Protein AF-A0A3D2WM47-F1 (afdb_monomer_lite)

Sequence (434 aa):
MRGLREIYTSDDFNDLGNDLLFEFRLQPAGHAYLASGVHGQFAQPSDDIRFRFLYRCPSKLSLQLDEVAFSDGATKTGISQLRTDARPLWHLGESPGKSTRVAIESQINAIATDFPANNTSHVSLTVGISQTAPLAGTNQYFQPAGCIYYKQDANGLPEEGFYYNYVSDDTWQYEGFGCDTEGSDTHDKKFSLEQFTYWLDVTTLSKAQPTVFLWYLAPEGVDYETALEQMTNMINQANEASNLVGLHSVQHFLVISHLYKFSGSNNVEQWRQYVMNQQDAAFDIATTRDDVSAGSIFEATDQVLFSGPSAIPWLEEHGFNVFEYGSNSINLIDFSSGDLLDTLDVHPKNPESGAFFATILSEIIRDAGCPTDLVPDGIIEVEDLLSLIAGWGGDGDSDLNDDGTTDVNDLLILIESWGDCWPVQSPYNSPSYR

Structure (mmCIF, N/CA/C/O backbone):
data_AF-A0A3D2WM47-F1
#
_entry.id   AF-A0A3D2WM47-F1
#
loop_
_atom_site.group_PDB
_atom_site.id
_atom_site.type_symbol
_atom_site.label_atom_id
_atom_site.label_alt_id
_atom_site.label_comp_id
_atom_site.label_asym_id
_atom_site.label_entity_id
_atom_site.label_seq_id
_atom_site.pdbx_PDB_ins_code
_atom_site.Cartn_x
_atom_site.Cartn_y
_atom_site.Cartn_z
_atom_site.occupancy
_atom_site.B_iso_or_equiv
_atom_site.auth_seq_id
_atom_site.auth_comp_id
_atom_site.auth_asym_id
_atom_site.auth_atom_id
_atom_site.pdbx_PDB_model_num
ATOM 1 N N . MET A 1 1 ? -4.341 8.676 5.308 1.00 35.66 1 MET A N 1
ATOM 2 C CA . MET A 1 1 ? -5.488 9.049 6.169 1.00 35.66 1 MET A CA 1
ATOM 3 C C . MET A 1 1 ? -5.422 10.545 6.464 1.00 35.66 1 MET A C 1
ATOM 5 O O . MET A 1 1 ? -4.566 10.954 7.236 1.00 35.66 1 MET A O 1
ATOM 9 N N . ARG A 1 2 ? -6.310 11.377 5.893 1.00 29.06 2 ARG A N 1
ATOM 10 C CA . ARG A 1 2 ? -6.506 12.750 6.399 1.00 29.06 2 ARG A CA 1
ATOM 11 C C . ARG A 1 2 ? -7.138 12.672 7.778 1.00 29.06 2 ARG A C 1
ATOM 13 O O . ARG A 1 2 ? -8.341 12.446 7.843 1.00 29.06 2 ARG A O 1
ATOM 20 N N . GLY A 1 3 ? -6.321 12.837 8.818 1.00 44.69 3 GLY A N 1
ATOM 21 C CA . GLY A 1 3 ? -6.709 13.022 10.217 1.00 44.69 3 GLY A CA 1
ATOM 22 C C . GLY A 1 3 ? -7.784 12.054 10.701 1.00 44.69 3 GLY A C 1
ATOM 23 O O . GLY A 1 3 ? -8.970 12.275 10.459 1.00 44.69 3 GLY A O 1
ATOM 24 N N . LEU A 1 4 ? -7.386 11.010 11.431 1.00 53.75 4 LEU A N 1
ATOM 25 C CA . LEU A 1 4 ? -8.312 10.215 12.240 1.00 53.75 4 LEU A CA 1
ATOM 26 C C . LEU A 1 4 ? -9.224 11.181 13.010 1.00 53.75 4 LEU A C 1
ATOM 28 O O . LEU A 1 4 ? -8.762 11.888 13.905 1.00 53.75 4 LEU A O 1
ATOM 32 N N . ARG A 1 5 ? -10.499 11.294 12.610 1.00 66.12 5 ARG A N 1
ATOM 33 C CA . ARG A 1 5 ? -11.428 12.191 13.299 1.00 66.12 5 ARG A CA 1
ATOM 34 C C . ARG A 1 5 ? -11.798 11.531 14.608 1.00 66.12 5 ARG A C 1
ATOM 36 O O . ARG A 1 5 ? -12.643 10.641 14.654 1.00 66.12 5 ARG A O 1
ATOM 43 N N . GLU A 1 6 ? -11.143 11.981 15.661 1.00 82.19 6 GLU A N 1
ATOM 44 C CA . GLU A 1 6 ? -11.580 11.730 17.017 1.00 82.19 6 GLU A CA 1
ATOM 45 C C . GLU A 1 6 ? -12.932 12.413 17.244 1.00 82.19 6 GLU A C 1
ATOM 47 O O . GLU A 1 6 ? -13.110 13.603 16.976 1.00 82.19 6 GLU A O 1
ATOM 52 N N . ILE A 1 7 ? -13.895 11.645 17.743 1.00 88.56 7 ILE A N 1
ATOM 53 C CA . ILE A 1 7 ? -15.165 12.167 18.231 1.00 88.56 7 ILE A CA 1
ATOM 54 C C . ILE A 1 7 ? -15.080 12.205 19.752 1.00 88.56 7 ILE A C 1
ATOM 56 O O . ILE A 1 7 ? -14.953 11.164 20.397 1.00 88.56 7 ILE A O 1
ATOM 60 N N . TYR A 1 8 ? -15.177 13.409 20.315 1.00 93.06 8 TYR A N 1
ATOM 61 C CA . TYR A 1 8 ? -15.344 13.611 21.749 1.00 93.06 8 TYR A CA 1
ATOM 62 C C . TYR A 1 8 ? -16.804 13.934 22.065 1.00 93.06 8 TYR A C 1
ATOM 64 O O . TYR A 1 8 ? -17.388 14.876 21.531 1.00 93.06 8 TYR A O 1
ATOM 72 N N . THR A 1 9 ? -17.397 13.137 22.943 1.00 92.62 9 THR A N 1
ATOM 73 C CA . THR A 1 9 ? -18.837 13.132 23.235 1.00 92.62 9 THR A CA 1
ATOM 74 C C . THR A 1 9 ? -19.175 14.043 24.423 1.00 92.62 9 THR A C 1
ATOM 76 O O . THR A 1 9 ? -19.739 13.627 25.438 1.00 92.62 9 THR A O 1
ATOM 79 N N . SER A 1 10 ? -18.763 15.309 24.319 1.00 94.25 10 SER A N 1
ATOM 80 C CA . SER A 1 10 ? -19.070 16.355 25.305 1.00 94.25 10 SER A CA 1
ATOM 81 C C . SER A 1 10 ? -20.566 16.693 25.343 1.00 94.25 10 SER A C 1
ATOM 83 O O . SER A 1 10 ? -21.357 16.164 24.564 1.00 94.25 10 SER A O 1
ATOM 85 N N . ASP A 1 11 ? -20.967 17.609 26.227 1.00 93.88 11 ASP A N 1
ATOM 86 C CA . ASP A 1 11 ? -22.341 18.138 26.261 1.00 93.88 11 ASP A CA 1
ATOM 87 C C . ASP A 1 11 ? -22.745 18.853 24.953 1.00 93.88 11 ASP A C 1
ATOM 89 O O . ASP A 1 11 ? -23.928 18.919 24.628 1.00 93.88 11 ASP A O 1
ATOM 93 N N . ASP A 1 12 ? -21.766 19.353 24.189 1.00 92.50 12 ASP A N 1
ATOM 94 C CA . ASP A 1 12 ? -21.972 20.031 22.901 1.00 92.50 12 ASP A CA 1
ATOM 95 C C . ASP A 1 12 ? -21.974 19.060 21.705 1.00 92.50 12 ASP A C 1
ATOM 97 O O . ASP A 1 12 ? -22.159 19.483 20.559 1.00 92.50 12 ASP A O 1
ATOM 101 N N . PHE A 1 13 ? -21.737 17.764 21.942 1.00 91.56 13 PHE A N 1
ATOM 102 C CA . PHE A 1 13 ? -21.786 16.753 20.891 1.00 91.56 13 PHE A CA 1
ATOM 103 C C . PHE A 1 13 ? -23.182 16.706 20.262 1.00 91.56 13 PHE A C 1
ATOM 105 O O . PHE A 1 13 ? -24.196 16.591 20.951 1.00 91.56 13 PHE A O 1
ATOM 112 N N . ASN A 1 14 ? -23.222 16.775 18.934 1.00 88.00 14 ASN A N 1
ATOM 113 C CA . ASN A 1 14 ? -24.448 16.788 18.155 1.00 88.00 14 ASN A CA 1
ATOM 114 C C . ASN A 1 14 ? -24.289 15.863 16.949 1.00 88.00 14 ASN A C 1
ATOM 116 O O . ASN A 1 14 ? -23.472 16.110 16.064 1.00 88.00 14 ASN A O 1
ATOM 120 N N . ASP A 1 15 ? -25.109 14.825 16.910 1.00 85.75 15 ASP A N 1
ATOM 121 C CA . ASP A 1 15 ? -25.182 13.833 15.839 1.00 85.75 15 ASP A CA 1
ATOM 122 C C . ASP A 1 15 ? -26.074 14.266 14.669 1.00 85.75 15 ASP A C 1
ATOM 124 O O . ASP A 1 15 ? -26.408 13.472 13.794 1.00 85.75 15 ASP A O 1
ATOM 128 N N . LEU A 1 16 ? -26.510 15.528 14.665 1.00 89.00 16 LEU A N 1
ATOM 129 C CA . LEU A 1 16 ? -27.407 16.100 13.665 1.00 89.00 16 LEU A CA 1
ATOM 130 C C . LEU A 1 16 ? -28.759 15.364 13.576 1.00 89.00 16 LEU A C 1
ATOM 132 O O . LEU A 1 16 ? -29.465 15.492 12.574 1.00 89.00 16 LEU A O 1
ATOM 136 N N . GLY A 1 17 ? -29.136 14.627 14.627 1.00 85.94 17 GLY A N 1
ATOM 137 C CA . GLY A 1 17 ? -30.404 13.914 14.749 1.00 85.94 17 GLY A CA 1
ATOM 138 C C . GLY A 1 17 ? -30.516 12.647 13.902 1.00 85.94 17 GLY A C 1
ATOM 139 O O . GLY A 1 17 ? -31.638 12.254 13.580 1.00 85.94 17 GLY A O 1
ATOM 140 N N . ASN A 1 18 ? -29.398 12.036 13.492 1.00 87.75 18 ASN A N 1
ATOM 141 C CA . ASN A 1 18 ? -29.405 10.825 12.661 1.00 87.75 18 ASN A CA 1
ATOM 142 C C . ASN A 1 18 ? -28.681 9.617 13.283 1.00 87.75 18 ASN A C 1
ATOM 144 O O . ASN A 1 18 ? -28.541 8.602 12.601 1.00 87.75 18 ASN A O 1
ATOM 148 N N . ASP A 1 19 ? -28.219 9.727 14.534 1.00 91.75 19 ASP A N 1
ATOM 149 C CA . ASP A 1 19 ? -27.422 8.738 15.275 1.00 91.75 19 ASP A CA 1
ATOM 150 C C . ASP A 1 19 ? -26.100 8.295 14.601 1.00 91.75 19 ASP A C 1
ATOM 152 O O . ASP A 1 19 ? -25.309 7.586 15.225 1.00 91.75 19 ASP A O 1
ATOM 156 N N . LEU A 1 20 ? -25.820 8.697 13.357 1.00 91.69 20 LEU A N 1
ATOM 157 C CA . LEU A 1 20 ? -24.692 8.249 12.545 1.00 91.69 20 LEU A CA 1
ATOM 158 C C . LEU A 1 20 ? -23.414 8.974 12.972 1.00 91.69 20 LEU A C 1
ATOM 160 O O . LEU A 1 20 ? -23.291 10.191 12.857 1.00 91.69 20 LEU A O 1
ATOM 164 N N . LEU A 1 21 ? -22.432 8.202 13.426 1.00 91.56 21 LEU A N 1
ATOM 165 C CA . LEU A 1 21 ? -21.124 8.705 13.839 1.00 91.56 21 LEU A CA 1
ATOM 166 C C . LEU A 1 21 ? -20.147 8.736 12.666 1.00 91.56 21 LEU A C 1
ATOM 168 O O . LEU A 1 21 ? -19.401 9.698 12.498 1.00 91.56 21 LEU A O 1
ATOM 172 N N . PHE A 1 22 ? -20.134 7.663 11.876 1.00 89.69 22 PHE A N 1
ATOM 173 C CA . PHE A 1 22 ? -19.170 7.453 10.803 1.00 89.69 22 PHE A CA 1
ATOM 174 C C . PHE A 1 22 ? -19.767 6.602 9.690 1.00 89.69 22 PHE A C 1
ATOM 176 O O . PHE A 1 22 ? -20.633 5.766 9.931 1.00 89.69 22 PHE A O 1
ATOM 183 N N . GLU A 1 23 ? -19.259 6.772 8.476 1.00 88.06 23 GLU A N 1
ATOM 184 C CA . GLU A 1 23 ? -19.651 5.955 7.335 1.00 88.06 23 GLU A CA 1
ATOM 185 C C . GLU A 1 23 ? -18.432 5.660 6.464 1.00 88.06 23 GLU A C 1
ATOM 187 O O . GLU A 1 23 ? -17.732 6.571 6.016 1.00 88.06 23 GLU A O 1
ATOM 192 N N . PHE A 1 24 ? -18.183 4.376 6.226 1.00 86.62 24 PHE A N 1
ATOM 193 C CA . PHE A 1 24 ? -17.174 3.908 5.290 1.00 86.62 24 PHE A CA 1
ATOM 194 C C . PHE A 1 24 ? -17.828 3.701 3.933 1.00 86.62 24 PHE A C 1
ATOM 196 O O . PHE A 1 24 ? -18.783 2.936 3.817 1.00 86.62 24 PHE A O 1
ATOM 203 N N . ARG A 1 25 ? -17.303 4.369 2.906 1.00 81.88 25 ARG A N 1
ATOM 204 C CA . ARG A 1 25 ? -17.750 4.224 1.518 1.00 81.88 25 ARG A CA 1
ATOM 205 C C . ARG A 1 25 ? -16.564 3.788 0.674 1.00 81.88 25 ARG A C 1
ATOM 207 O O . ARG A 1 25 ? -15.568 4.507 0.640 1.00 81.88 25 ARG A O 1
ATOM 214 N N . LEU A 1 26 ? -16.684 2.664 -0.030 1.00 74.94 26 LEU A N 1
ATOM 215 C CA . LEU A 1 26 ? -15.680 2.291 -1.034 1.00 74.94 26 LEU A CA 1
ATOM 216 C C . LEU A 1 26 ? -15.710 3.229 -2.247 1.00 74.94 26 LEU A C 1
ATOM 218 O O . LEU A 1 26 ? -14.688 3.432 -2.893 1.00 74.94 26 LEU A O 1
ATOM 222 N N . GLN A 1 27 ? -16.863 3.843 -2.522 1.00 69.69 27 GLN A N 1
ATOM 223 C CA . GLN A 1 27 ? -17.028 4.766 -3.633 1.00 69.69 27 GLN A CA 1
ATOM 224 C C . GLN A 1 27 ? -17.609 6.113 -3.169 1.00 69.69 27 GLN A C 1
ATOM 226 O O . GLN A 1 27 ? -18.821 6.250 -2.972 1.00 69.69 27 GLN A O 1
ATOM 231 N N . PRO A 1 28 ? -16.779 7.149 -2.978 1.00 59.66 28 PRO A N 1
ATOM 232 C CA . PRO A 1 28 ? -17.282 8.479 -2.676 1.00 59.66 28 PRO A CA 1
ATOM 233 C C . PRO A 1 28 ? -17.857 9.156 -3.936 1.00 59.66 28 PRO A C 1
ATOM 235 O O . PRO A 1 28 ? -17.190 9.297 -4.956 1.00 59.66 28 PRO A O 1
ATOM 238 N N . ALA A 1 29 ? -19.116 9.596 -3.840 1.00 53.94 29 ALA A N 1
ATOM 239 C CA . ALA A 1 29 ? -19.757 10.617 -4.680 1.00 53.94 29 ALA A CA 1
ATOM 240 C C . ALA A 1 29 ? -19.524 10.536 -6.212 1.00 53.94 29 ALA A C 1
ATOM 242 O O . ALA A 1 29 ? -19.119 11.514 -6.830 1.00 53.94 29 ALA A O 1
ATOM 243 N N . GLY A 1 30 ? -19.868 9.405 -6.841 1.00 54.88 30 GLY A N 1
ATOM 244 C CA . GLY A 1 30 ? -20.043 9.320 -8.303 1.00 54.88 30 GLY A CA 1
ATOM 245 C C . GLY A 1 30 ? -18.819 8.886 -9.114 1.00 54.88 30 GLY A C 1
ATOM 246 O O . GLY A 1 30 ? -18.916 8.781 -10.332 1.00 54.88 30 GLY A O 1
ATOM 247 N N . HIS A 1 31 ? -17.696 8.576 -8.468 1.00 60.00 31 HIS A N 1
ATOM 248 C CA . HIS A 1 31 ? -16.470 8.169 -9.155 1.00 60.00 31 HIS A CA 1
ATOM 249 C C . HIS A 1 31 ? -16.258 6.654 -9.131 1.00 60.00 31 HIS A C 1
ATOM 251 O O . HIS A 1 31 ? -16.026 6.101 -8.067 1.00 60.00 31 HIS A O 1
ATOM 257 N N . ALA A 1 32 ? -16.348 5.965 -10.269 1.00 62.34 32 ALA A N 1
ATOM 258 C CA . ALA A 1 32 ? -16.304 4.496 -10.359 1.00 62.34 32 ALA A CA 1
ATOM 259 C C . ALA A 1 32 ? -14.878 3.905 -10.396 1.00 62.34 32 ALA A C 1
ATOM 261 O O . ALA A 1 32 ? -14.604 2.976 -11.152 1.00 62.34 32 ALA A O 1
ATOM 262 N N . TYR A 1 33 ? -13.965 4.439 -9.577 1.00 64.75 33 TYR A N 1
ATOM 263 C CA . TYR A 1 33 ? -12.536 4.091 -9.622 1.00 64.75 33 TYR A CA 1
ATOM 264 C C . TYR A 1 33 ? -12.262 2.607 -9.361 1.00 64.75 33 TYR A C 1
ATOM 266 O O . TYR A 1 33 ? -11.416 2.020 -10.028 1.00 64.75 33 TYR A O 1
ATOM 274 N N . LEU A 1 34 ? -13.026 1.993 -8.449 1.00 68.31 34 LEU A N 1
ATOM 275 C CA . LEU A 1 34 ? -12.922 0.564 -8.136 1.00 68.31 34 LEU A CA 1
ATOM 276 C C . LEU A 1 34 ? -13.757 -0.344 -9.054 1.00 68.31 34 LEU A C 1
ATOM 278 O O . LEU A 1 34 ? -14.026 -1.491 -8.710 1.00 68.31 34 LEU A O 1
ATOM 282 N N . ALA A 1 35 ? -14.280 0.198 -10.155 1.00 67.75 35 ALA A N 1
ATOM 283 C CA . ALA A 1 35 ? -15.140 -0.528 -11.086 1.00 67.75 35 ALA A CA 1
ATOM 284 C C . ALA A 1 35 ? -14.528 -0.626 -12.477 1.00 67.75 35 ALA A C 1
ATOM 286 O O . ALA A 1 35 ? -14.627 -1.673 -13.113 1.00 67.75 35 ALA A O 1
ATOM 287 N N . SER A 1 36 ? -13.947 0.480 -12.953 1.00 71.38 36 SER A N 1
ATOM 288 C CA . SER A 1 36 ? -13.340 0.564 -14.281 1.00 71.38 36 SER A CA 1
ATOM 289 C C 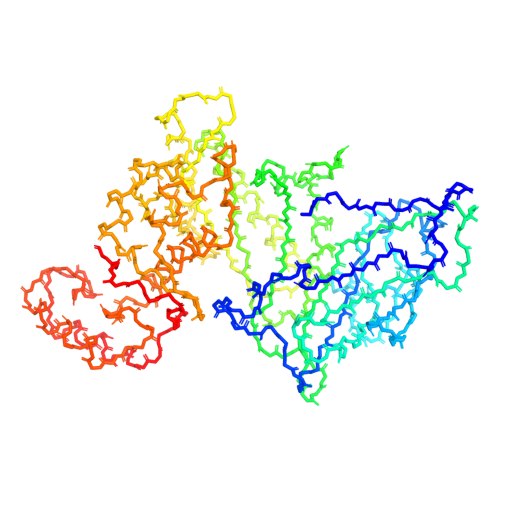. SER A 1 36 ? -11.821 0.414 -14.265 1.00 71.38 36 SER A C 1
ATOM 291 O O . SER A 1 36 ? -11.237 0.283 -15.339 1.00 71.38 36 SER A O 1
ATOM 293 N N . GLY A 1 37 ? -11.191 0.445 -13.083 1.00 69.06 37 GLY A N 1
ATOM 294 C CA . GLY A 1 37 ? -9.754 0.251 -12.913 1.00 69.06 37 GLY A CA 1
ATOM 295 C C . GLY A 1 37 ? -9.293 -1.177 -13.213 1.00 69.06 37 GLY A C 1
ATOM 296 O O . GLY A 1 37 ? -10.088 -2.080 -13.459 1.00 69.06 37 GLY A O 1
ATOM 297 N N . VAL A 1 38 ? -7.980 -1.381 -13.163 1.00 68.50 38 VAL A N 1
ATOM 298 C CA . VAL A 1 38 ? -7.302 -2.630 -13.560 1.00 68.50 38 VAL A CA 1
ATOM 299 C C . VAL A 1 38 ? -7.694 -3.875 -12.767 1.00 68.50 38 VAL A C 1
ATOM 301 O O . VAL A 1 38 ? -7.623 -4.987 -13.269 1.00 68.50 38 VAL A O 1
ATOM 304 N N . HIS A 1 39 ? -8.155 -3.688 -11.536 1.00 68.25 39 HIS A N 1
ATOM 305 C CA . HIS A 1 39 ? -8.614 -4.761 -10.656 1.00 68.25 39 HIS A CA 1
ATOM 306 C C . HIS A 1 39 ? -10.082 -5.150 -10.909 1.00 68.25 39 HIS A C 1
ATOM 308 O O . HIS A 1 39 ? -10.625 -6.002 -10.206 1.00 68.25 39 HIS A O 1
ATOM 314 N N . GLY A 1 40 ? -10.743 -4.520 -11.889 1.00 69.62 40 GLY A N 1
ATOM 315 C CA . GLY A 1 40 ? -12.167 -4.698 -12.144 1.00 69.62 40 GLY A CA 1
ATOM 316 C C . GLY A 1 40 ? -13.016 -4.302 -10.937 1.00 69.62 40 GLY A C 1
ATOM 317 O O . GLY A 1 40 ? -12.602 -3.519 -10.088 1.00 69.62 40 GLY A O 1
ATOM 318 N N . GLN A 1 41 ? -14.231 -4.841 -10.854 1.00 75.88 41 GLN A N 1
ATOM 319 C CA . GLN A 1 41 ? -15.117 -4.571 -9.724 1.00 75.88 41 GLN A CA 1
ATOM 320 C C . GLN A 1 41 ? -14.654 -5.324 -8.475 1.00 75.88 41 GLN A C 1
ATOM 322 O O . GLN A 1 41 ? -14.668 -6.554 -8.455 1.00 75.88 41 GLN A O 1
ATOM 327 N N . PHE A 1 42 ? -14.360 -4.584 -7.403 1.00 76.81 42 PHE A N 1
ATOM 328 C CA . PHE A 1 42 ? -14.009 -5.170 -6.101 1.00 76.81 42 PHE A CA 1
ATOM 329 C C . PHE A 1 42 ? -15.070 -6.160 -5.574 1.00 76.81 42 PHE A C 1
ATOM 331 O O . PHE A 1 42 ? -14.728 -7.191 -4.998 1.00 76.81 42 PHE A O 1
ATOM 338 N N . ALA A 1 43 ? -16.355 -5.856 -5.790 1.00 78.62 43 ALA A N 1
ATOM 339 C CA . ALA A 1 43 ? -17.497 -6.584 -5.239 1.00 78.62 43 ALA A CA 1
ATOM 340 C C . ALA A 1 43 ? -18.564 -6.889 -6.302 1.00 78.62 43 ALA A C 1
ATOM 342 O O . ALA A 1 43 ? -19.027 -5.971 -6.992 1.00 78.62 43 ALA A O 1
ATOM 343 N N . GLN A 1 44 ? -18.995 -8.150 -6.367 1.00 79.19 44 GLN A N 1
ATOM 344 C CA . GLN A 1 44 ? -20.124 -8.645 -7.160 1.00 79.19 44 GLN A CA 1
ATOM 345 C C . GLN A 1 44 ? -21.306 -9.072 -6.275 1.00 79.19 44 GLN A C 1
ATOM 347 O O . GLN A 1 44 ? -21.113 -9.378 -5.098 1.00 79.19 44 GLN A O 1
ATOM 352 N N . PRO A 1 45 ? -22.535 -9.181 -6.823 1.00 78.62 45 PRO A N 1
ATOM 353 C CA . PRO A 1 45 ? -23.697 -9.527 -6.012 1.00 78.62 45 PRO A CA 1
ATOM 354 C C . PRO A 1 45 ? -23.703 -10.889 -5.326 1.00 78.62 45 PRO A C 1
ATOM 356 O O . PRO A 1 45 ? -24.499 -11.097 -4.414 1.00 78.62 45 PRO A O 1
ATOM 359 N N . SER A 1 46 ? -22.871 -11.819 -5.784 1.00 81.19 46 SER A N 1
ATOM 360 C CA . SER A 1 46 ? -22.719 -13.152 -5.200 1.00 81.19 46 SER A CA 1
ATOM 361 C C . SER A 1 46 ? -21.633 -13.240 -4.129 1.00 81.19 46 SER A C 1
ATOM 363 O O . SER A 1 46 ? -21.524 -14.291 -3.505 1.00 81.19 46 SER A O 1
ATOM 365 N N . ASP A 1 47 ? -20.823 -12.195 -3.950 1.00 86.31 47 ASP A N 1
ATOM 366 C CA . ASP A 1 47 ? -19.669 -12.236 -3.052 1.00 86.31 47 ASP A CA 1
ATOM 367 C C . ASP A 1 47 ? -20.119 -12.167 -1.583 1.00 86.31 47 ASP A C 1
ATOM 369 O O . ASP A 1 47 ? -20.974 -11.353 -1.226 1.00 86.31 47 ASP A O 1
ATOM 373 N N . ASP A 1 48 ? -19.514 -12.982 -0.711 1.00 89.06 48 ASP A N 1
ATOM 374 C CA . ASP A 1 48 ? -19.660 -12.848 0.745 1.00 89.06 48 ASP A CA 1
ATOM 375 C C . ASP A 1 48 ? -18.568 -11.914 1.270 1.00 89.06 48 ASP A C 1
ATOM 377 O O . ASP A 1 48 ? -17.423 -12.315 1.483 1.00 89.06 48 ASP A O 1
ATOM 381 N N . ILE A 1 49 ? -18.904 -10.633 1.423 1.00 89.56 49 ILE A N 1
ATOM 382 C CA . ILE A 1 49 ? -17.954 -9.610 1.860 1.00 89.56 49 ILE A CA 1
ATOM 383 C C . ILE A 1 49 ? -18.072 -9.395 3.361 1.00 89.56 49 ILE A C 1
ATOM 385 O O . ILE A 1 49 ? -19.148 -9.150 3.912 1.00 89.56 49 ILE A O 1
ATOM 389 N N . ARG A 1 50 ? -16.920 -9.404 4.024 1.00 91.75 50 ARG A N 1
ATOM 390 C CA . ARG A 1 50 ? -16.764 -9.126 5.447 1.00 91.75 50 ARG A CA 1
ATOM 391 C C . ARG A 1 50 ? -16.134 -7.775 5.677 1.00 91.75 50 ARG A C 1
ATOM 393 O O . ARG A 1 50 ? -15.260 -7.340 4.934 1.00 91.75 50 ARG A O 1
ATOM 400 N N . PHE A 1 51 ? -16.564 -7.151 6.761 1.00 92.75 51 PHE A N 1
ATOM 401 C CA . PHE A 1 51 ? -16.077 -5.881 7.255 1.00 92.75 51 PHE A CA 1
ATOM 402 C C . PHE A 1 51 ? -15.523 -6.051 8.669 1.00 92.75 51 PHE A C 1
ATOM 404 O O . PHE A 1 51 ? -16.252 -6.422 9.596 1.00 92.75 51 PHE A O 1
ATOM 411 N N . ARG A 1 52 ? -14.243 -5.723 8.848 1.00 94.88 52 ARG A N 1
ATOM 412 C CA . ARG A 1 52 ? -13.614 -5.560 10.162 1.00 94.88 52 ARG A CA 1
ATOM 413 C C . ARG A 1 52 ? -13.453 -4.083 10.466 1.00 94.88 52 ARG A C 1
ATOM 415 O O . ARG A 1 52 ? -12.814 -3.364 9.703 1.00 94.88 52 ARG A O 1
ATOM 422 N N . PHE A 1 53 ? -13.957 -3.645 11.611 1.00 95.69 53 PHE A N 1
ATOM 423 C CA . PHE A 1 53 ? -13.717 -2.296 12.112 1.00 95.69 53 PHE A CA 1
ATOM 424 C C . PHE A 1 53 ? -12.447 -2.231 12.962 1.00 95.69 53 PHE A C 1
ATOM 426 O O . PHE A 1 53 ? -12.256 -3.072 13.845 1.00 95.69 53 PHE A O 1
ATOM 433 N N . LEU A 1 54 ? -11.621 -1.209 12.726 1.00 95.75 54 LEU A N 1
ATOM 434 C CA . LEU A 1 54 ? -10.434 -0.892 13.516 1.00 95.75 54 LEU A CA 1
ATOM 435 C C . LEU A 1 54 ? -10.679 0.397 14.305 1.00 95.75 54 LEU A C 1
ATOM 437 O O . LEU A 1 54 ? -11.234 1.362 13.776 1.00 95.75 54 LEU A O 1
ATOM 441 N N . TYR A 1 55 ? -10.235 0.448 15.554 1.00 95.50 55 TYR A N 1
ATOM 442 C CA . TYR A 1 55 ? -10.348 1.631 16.406 1.00 95.50 55 TYR A CA 1
ATOM 443 C C . TYR A 1 55 ? -9.158 1.741 17.345 1.00 95.50 55 TYR A C 1
ATOM 445 O O . TYR A 1 55 ? -8.601 0.739 17.783 1.00 95.50 55 TYR A O 1
ATOM 453 N N . ARG A 1 56 ? -8.771 2.966 17.685 1.00 93.94 56 ARG A N 1
ATOM 454 C CA . ARG A 1 56 ? -7.739 3.210 18.687 1.00 93.94 56 ARG A CA 1
ATOM 455 C C . ARG A 1 56 ? -8.392 3.406 20.049 1.00 93.94 56 ARG A C 1
ATOM 457 O O . ARG A 1 56 ? -9.283 4.237 20.196 1.00 93.94 56 ARG A O 1
ATOM 464 N N . CYS A 1 57 ? -7.947 2.651 21.048 1.00 95.69 57 CYS A N 1
ATOM 465 C CA . CYS A 1 57 ? -8.398 2.877 22.414 1.00 95.69 57 CYS A CA 1
ATOM 466 C C . CYS A 1 57 ? -7.646 4.087 23.001 1.00 95.69 57 CYS A C 1
ATOM 468 O O . CYS A 1 57 ? -6.420 4.164 22.873 1.00 95.69 57 CYS A O 1
ATOM 470 N N . PRO A 1 58 ? -8.328 5.020 23.690 1.00 94.06 58 PRO A N 1
ATOM 471 C CA . PRO A 1 58 ? -7.677 6.067 24.466 1.00 94.06 58 PRO A CA 1
ATOM 472 C C . PRO A 1 58 ? -6.716 5.506 25.518 1.00 94.06 58 PRO A C 1
ATOM 474 O O . PRO A 1 58 ? -6.734 4.318 25.846 1.00 94.06 58 PRO A O 1
ATOM 477 N N . SER A 1 59 ? -5.941 6.399 26.132 1.00 92.62 59 SER A N 1
ATOM 478 C CA . SER A 1 59 ? -5.000 6.064 27.212 1.00 92.62 59 SER A CA 1
ATOM 479 C C . SER A 1 59 ? -5.653 5.528 28.488 1.00 92.62 59 SER A C 1
ATOM 481 O O . SER A 1 59 ? -4.954 5.131 29.413 1.00 92.62 59 SER A O 1
ATOM 483 N N . LYS A 1 60 ? -6.988 5.560 28.565 1.00 96.25 60 LYS A N 1
ATOM 484 C CA . LYS A 1 60 ? -7.780 4.936 29.624 1.00 96.25 60 LYS A CA 1
ATOM 485 C C . LYS A 1 60 ? -9.017 4.293 29.021 1.00 96.25 60 LYS A C 1
ATOM 487 O O . LYS A 1 60 ? -9.814 4.975 28.377 1.00 96.25 60 LYS A O 1
ATOM 492 N N . LEU A 1 61 ? -9.252 3.028 29.333 1.00 97.12 61 LEU A N 1
ATOM 493 C CA . LEU A 1 61 ? -10.382 2.248 28.840 1.00 97.12 61 LEU A CA 1
ATOM 494 C C . LEU A 1 61 ? -11.728 2.858 29.252 1.00 97.12 61 LEU A C 1
ATOM 496 O O . LEU A 1 61 ? -12.699 2.805 28.508 1.00 97.12 61 LEU A O 1
ATOM 500 N N . SER A 1 62 ? -11.798 3.506 30.418 1.00 96.44 62 SER A N 1
ATOM 501 C CA . SER A 1 62 ? -13.023 4.175 30.879 1.00 96.44 62 SER A CA 1
ATOM 502 C C . SER A 1 62 ? -13.455 5.345 29.989 1.00 96.44 62 SER A C 1
ATOM 504 O O . SER A 1 62 ? -14.610 5.763 30.064 1.00 96.44 62 SER A O 1
ATOM 506 N N . LEU A 1 63 ? -12.526 5.894 29.200 1.00 96.88 63 LEU A N 1
ATOM 507 C CA . LEU A 1 63 ? -12.772 6.983 28.262 1.00 96.88 63 LEU A CA 1
ATOM 508 C C . LEU A 1 63 ? -13.178 6.479 26.871 1.00 96.88 63 LEU A C 1
ATOM 510 O O . LEU A 1 63 ? -13.680 7.268 26.086 1.00 96.88 63 LEU A O 1
ATOM 514 N N . GLN A 1 64 ? -12.986 5.198 26.556 1.00 97.12 64 GLN A N 1
ATOM 515 C CA . GLN A 1 64 ? -13.404 4.602 25.285 1.00 97.12 64 GLN A CA 1
ATOM 516 C C . GLN A 1 64 ? -14.932 4.572 25.194 1.00 97.12 64 GLN A C 1
ATOM 518 O O . GLN A 1 64 ? -15.582 4.159 26.151 1.00 97.12 64 GLN A O 1
ATOM 523 N N . LEU A 1 65 ? -15.520 4.951 24.064 1.00 95.81 65 LEU A N 1
ATOM 524 C CA . LEU A 1 65 ? -16.934 4.684 23.791 1.00 95.81 65 LEU A CA 1
ATOM 525 C C . LEU A 1 65 ? -17.237 3.187 23.962 1.00 95.81 65 LEU A C 1
ATOM 527 O O . LEU A 1 65 ? -16.491 2.377 23.424 1.00 95.81 65 LEU A O 1
ATOM 531 N N . ASP A 1 66 ? -18.274 2.823 24.721 1.00 95.69 66 ASP A N 1
ATOM 532 C CA . ASP A 1 66 ? -18.526 1.419 25.091 1.00 95.69 66 ASP A CA 1
ATOM 533 C C . ASP A 1 66 ? -19.115 0.592 23.947 1.00 95.69 66 ASP A C 1
ATOM 535 O O . ASP A 1 66 ? -18.584 -0.460 23.612 1.00 95.69 66 ASP A O 1
ATOM 539 N N . GLU A 1 67 ? -20.164 1.091 23.298 1.00 96.44 67 GLU A N 1
ATOM 540 C CA . GLU A 1 67 ? -20.967 0.321 22.350 1.00 96.44 67 GLU A CA 1
ATOM 541 C C . GLU A 1 67 ? -21.255 1.139 21.086 1.00 96.44 67 GLU A C 1
ATOM 543 O O . GLU A 1 67 ? -21.550 2.334 21.157 1.00 96.44 67 GLU A O 1
ATOM 548 N N . VAL A 1 68 ? -21.198 0.485 19.923 1.00 96.19 68 VAL A N 1
ATOM 549 C CA . VAL A 1 68 ? -21.641 1.049 18.638 1.00 96.19 68 VAL A CA 1
ATOM 550 C C . VAL A 1 68 ? -22.453 0.030 17.846 1.00 96.19 68 VAL A C 1
ATOM 552 O O . VAL A 1 68 ? -22.232 -1.180 17.946 1.00 96.19 68 VAL A O 1
ATOM 555 N N . ALA A 1 69 ? -23.388 0.521 17.035 1.00 95.94 69 ALA A N 1
ATOM 556 C CA . ALA A 1 69 ? -24.128 -0.287 16.075 1.00 95.94 69 ALA A CA 1
ATOM 557 C C . ALA A 1 69 ? -23.520 -0.167 14.677 1.00 95.94 69 ALA A C 1
ATOM 559 O O . ALA A 1 69 ? -23.095 0.908 14.262 1.00 95.94 69 ALA A O 1
ATOM 560 N N . PHE A 1 70 ? -23.545 -1.276 13.945 1.00 94.56 70 PHE A N 1
ATOM 561 C CA . PHE A 1 70 ? -23.138 -1.351 12.549 1.00 94.56 70 PHE A CA 1
ATOM 562 C C . PHE A 1 70 ? -24.358 -1.546 11.661 1.00 94.56 70 PHE A C 1
ATOM 564 O O . PHE A 1 70 ? -25.313 -2.255 12.005 1.00 94.56 70 PHE A O 1
ATOM 571 N N . SER A 1 71 ? -24.308 -0.911 10.502 1.00 92.00 71 SER A N 1
ATOM 572 C CA . SER A 1 71 ? -25.319 -1.005 9.464 1.00 92.00 71 SER A CA 1
ATOM 573 C C . SER A 1 71 ? -24.662 -1.094 8.101 1.00 92.00 71 SER A C 1
ATOM 575 O O . SER A 1 71 ? -23.589 -0.543 7.881 1.00 92.00 71 SER A O 1
ATOM 577 N N . ASP A 1 72 ? -25.325 -1.792 7.199 1.00 87.06 72 ASP A N 1
ATOM 578 C CA . ASP A 1 72 ? -24.992 -1.866 5.792 1.00 87.06 72 ASP A CA 1
ATOM 579 C C . ASP A 1 72 ? -26.148 -1.248 4.997 1.00 87.06 72 ASP A C 1
ATOM 581 O O . ASP A 1 72 ? -27.271 -1.772 4.957 1.00 87.06 72 ASP A O 1
ATOM 585 N N . GLY A 1 73 ? -25.907 -0.044 4.479 1.00 82.00 73 GLY A N 1
ATOM 586 C CA . GLY A 1 73 ? -26.970 0.854 4.036 1.00 82.00 73 GLY A CA 1
ATOM 587 C C . GLY A 1 73 ? -28.009 1.078 5.144 1.00 82.00 73 GLY A C 1
ATOM 588 O O . GLY A 1 73 ? -27.692 1.553 6.230 1.00 82.00 73 GLY A O 1
ATOM 589 N N . ALA A 1 74 ? -29.268 0.717 4.885 1.00 81.94 74 ALA A N 1
ATOM 590 C CA . ALA A 1 74 ? -30.354 0.833 5.866 1.00 81.94 74 ALA A CA 1
ATOM 591 C C . ALA A 1 74 ? -30.496 -0.394 6.794 1.00 81.94 74 ALA A C 1
ATOM 593 O O . ALA A 1 74 ? -31.337 -0.393 7.696 1.00 81.94 74 ALA A O 1
ATOM 594 N N . THR A 1 75 ? -29.724 -1.459 6.569 1.00 86.06 75 THR A N 1
ATOM 595 C CA . THR A 1 75 ? -29.876 -2.729 7.287 1.00 86.06 75 THR A CA 1
ATOM 596 C C . THR A 1 75 ? -28.918 -2.781 8.466 1.00 86.06 75 THR A C 1
ATOM 598 O O . THR A 1 75 ? -27.709 -2.758 8.280 1.00 86.06 75 THR A O 1
ATOM 601 N N . LYS A 1 76 ? -29.425 -2.907 9.695 1.00 88.75 76 LYS A N 1
ATOM 602 C CA . LYS A 1 76 ? -28.570 -3.117 10.872 1.00 88.75 76 LYS A CA 1
ATOM 603 C C . LYS A 1 76 ? -27.920 -4.503 10.812 1.00 88.75 76 LYS A C 1
ATOM 605 O O . LYS A 1 76 ? -28.630 -5.506 10.768 1.00 88.75 76 LYS A O 1
ATOM 610 N N . THR A 1 77 ? -26.592 -4.554 10.842 1.00 90.12 77 THR A N 1
ATOM 611 C CA . THR A 1 77 ? -25.805 -5.794 10.732 1.00 90.12 77 THR A CA 1
ATOM 612 C C . THR A 1 77 ? -25.331 -6.308 12.085 1.00 90.12 77 THR A C 1
ATOM 614 O O . THR A 1 77 ? -25.183 -7.517 12.255 1.00 90.12 77 THR A O 1
ATOM 617 N N . GLY A 1 78 ? -25.158 -5.429 13.077 1.00 93.31 78 GLY A N 1
ATOM 618 C CA . GLY A 1 78 ? -24.783 -5.859 14.420 1.00 93.31 78 GLY A CA 1
ATOM 619 C C . GLY A 1 78 ? -24.481 -4.735 15.401 1.00 93.31 78 GLY A C 1
ATOM 620 O O . GLY A 1 78 ? -24.774 -3.565 15.156 1.00 93.31 78 GLY A O 1
ATOM 621 N N . ILE A 1 79 ? -23.938 -5.125 16.552 1.00 95.81 79 ILE A N 1
ATOM 622 C CA . ILE A 1 79 ? -23.478 -4.257 17.641 1.00 95.81 79 ILE A CA 1
ATOM 623 C C . ILE A 1 79 ? -22.135 -4.814 18.121 1.00 95.81 79 ILE A C 1
ATOM 625 O O . ILE A 1 79 ? -21.971 -6.033 18.148 1.00 95.81 79 ILE A O 1
ATOM 629 N N . SER A 1 80 ? -21.201 -3.947 18.511 1.00 96.38 80 SER A N 1
ATOM 630 C CA . SER A 1 80 ? -19.946 -4.352 19.156 1.00 96.38 80 SER A CA 1
ATOM 631 C C . SER A 1 80 ? -19.712 -3.569 20.441 1.00 96.38 80 SER A C 1
ATOM 633 O O . SER A 1 80 ? -19.869 -2.346 20.443 1.00 96.38 80 SER A O 1
ATOM 635 N N . GLN A 1 81 ? -19.257 -4.260 21.491 1.00 97.38 81 GLN A N 1
ATOM 636 C CA . GLN A 1 81 ? -18.729 -3.631 22.705 1.00 97.38 81 GLN A CA 1
ATOM 637 C C . GLN A 1 81 ? -17.245 -3.305 22.502 1.00 97.38 81 GLN A C 1
ATOM 639 O O . GLN A 1 81 ? -16.382 -4.177 22.581 1.00 97.38 81 GLN A O 1
ATOM 644 N N . LEU A 1 82 ? -16.902 -2.052 22.234 1.00 97.31 82 LEU A N 1
ATOM 645 C CA . LEU A 1 82 ? -15.530 -1.631 21.944 1.00 97.31 82 LEU A CA 1
ATOM 646 C C . LEU A 1 82 ? -14.586 -1.763 23.151 1.00 97.31 82 LEU A C 1
ATOM 648 O O . LEU A 1 82 ? -13.368 -1.743 22.978 1.00 97.31 82 LEU A O 1
ATOM 652 N N . ARG A 1 83 ? -15.106 -1.911 24.376 1.00 97.81 83 ARG A N 1
ATOM 653 C CA . ARG A 1 83 ? -14.269 -2.132 25.568 1.00 97.81 83 ARG A CA 1
ATOM 654 C C . ARG A 1 83 ? -13.961 -3.601 25.831 1.00 97.81 83 ARG A C 1
ATOM 656 O O . ARG A 1 83 ? -12.870 -3.903 26.309 1.00 97.81 83 ARG A O 1
ATOM 663 N N . THR A 1 84 ? -14.908 -4.499 25.566 1.00 97.31 84 THR A N 1
ATOM 664 C CA . THR A 1 84 ? -14.845 -5.905 26.013 1.00 97.31 84 THR A CA 1
ATOM 665 C C . THR A 1 84 ? -14.879 -6.932 24.889 1.00 97.31 84 THR A C 1
ATOM 667 O O . THR A 1 84 ? -14.550 -8.091 25.137 1.00 97.31 84 THR A O 1
ATOM 670 N N . ASP A 1 85 ? -15.248 -6.519 23.676 1.00 96.31 85 ASP A N 1
ATOM 671 C CA . ASP A 1 85 ? -15.369 -7.388 22.504 1.00 96.31 85 ASP A CA 1
ATOM 672 C C . ASP A 1 85 ? -14.286 -7.084 21.460 1.00 96.31 85 ASP A C 1
ATOM 674 O O . ASP A 1 85 ? -14.536 -7.092 20.252 1.00 96.31 85 ASP A O 1
ATOM 678 N N . ALA A 1 86 ? -13.062 -6.818 21.918 1.00 98.06 86 ALA A N 1
ATOM 679 C CA . ALA A 1 86 ? -11.923 -6.634 21.030 1.00 98.06 86 ALA A CA 1
ATOM 680 C C . ALA A 1 86 ? -11.402 -7.985 20.511 1.00 98.06 86 ALA A C 1
ATOM 682 O O . ALA A 1 86 ? -11.493 -9.023 21.182 1.00 98.06 86 ALA A O 1
ATOM 683 N N . ARG A 1 87 ? -10.855 -7.968 19.294 1.00 97.81 87 ARG A N 1
ATOM 684 C CA . ARG A 1 87 ? -10.239 -9.109 18.615 1.00 97.81 87 ARG A CA 1
ATOM 685 C C . ARG A 1 87 ? -9.024 -9.593 19.415 1.00 97.81 87 ARG A C 1
ATOM 687 O O . ARG A 1 87 ? -8.175 -8.773 19.763 1.00 97.81 87 ARG A O 1
ATOM 694 N N . PRO A 1 88 ? -8.900 -10.905 19.675 1.00 98.06 88 PRO A N 1
ATOM 695 C CA . PRO A 1 88 ? -7.663 -11.474 20.196 1.00 98.06 88 PRO A CA 1
ATOM 696 C C . PRO A 1 88 ? -6.465 -11.221 19.269 1.00 98.06 88 PRO A C 1
ATOM 698 O O . PRO A 1 88 ? -6.642 -11.006 18.069 1.00 98.06 88 PRO A O 1
ATOM 701 N N . LEU A 1 89 ? -5.253 -11.268 19.815 1.00 98.00 89 LEU A N 1
ATOM 702 C CA . LEU A 1 89 ? -4.015 -10.906 19.118 1.00 98.00 89 LEU A CA 1
ATOM 703 C C . LEU A 1 89 ? -3.033 -12.082 19.086 1.00 98.00 89 LEU A C 1
ATOM 705 O O . LEU A 1 89 ? -2.722 -12.679 20.120 1.00 98.00 89 LEU A O 1
ATOM 709 N N . TRP A 1 90 ? -2.523 -12.415 17.903 1.00 97.88 90 TRP A N 1
ATOM 710 C CA . TRP A 1 90 ? -1.554 -13.499 17.738 1.00 97.88 90 TRP A CA 1
ATOM 711 C C . TRP A 1 90 ? -0.238 -13.226 18.459 1.00 97.88 90 TRP A C 1
ATOM 713 O O . TRP A 1 90 ? 0.288 -14.145 19.089 1.00 97.88 90 TRP A O 1
ATOM 723 N N . HIS A 1 91 ? 0.263 -11.988 18.424 1.00 98.06 91 HIS A N 1
ATOM 724 C CA . HIS A 1 91 ? 1.531 -11.634 19.077 1.00 98.06 91 HIS A CA 1
ATOM 725 C C . HIS A 1 91 ? 1.480 -11.742 20.612 1.00 98.06 91 HIS A C 1
ATOM 727 O O . HIS A 1 91 ? 2.516 -11.791 21.270 1.00 98.06 91 HIS A O 1
ATOM 733 N N . LEU A 1 92 ? 0.279 -11.847 21.194 1.00 97.75 92 LEU A N 1
ATOM 734 C CA . LEU A 1 92 ? 0.061 -12.112 22.621 1.00 97.75 92 LEU A CA 1
ATOM 735 C C . LEU A 1 92 ? -0.239 -13.593 22.918 1.00 97.75 92 LEU A C 1
ATOM 737 O O . LEU A 1 92 ? -0.605 -13.947 24.039 1.00 97.75 92 LEU A O 1
ATOM 741 N N . GLY A 1 93 ? -0.089 -14.475 21.925 1.00 96.69 93 GLY A N 1
ATOM 742 C CA . GLY A 1 93 ? -0.364 -15.908 22.045 1.00 96.69 93 GLY A CA 1
ATOM 743 C C . GLY A 1 93 ? -1.851 -16.267 21.997 1.00 96.69 93 GLY A C 1
ATOM 744 O O . GLY A 1 93 ? -2.230 -17.379 22.372 1.00 96.69 93 GLY A O 1
ATOM 745 N N . GLU A 1 94 ? -2.708 -15.348 21.553 1.00 96.81 94 GLU A N 1
ATOM 746 C CA . GLU A 1 94 ? -4.152 -15.548 21.492 1.00 96.81 94 GLU A CA 1
ATOM 747 C C . GLU A 1 94 ? -4.593 -16.053 20.103 1.00 96.81 94 GLU A C 1
ATOM 749 O O . GLU A 1 94 ? -3.801 -16.217 19.173 1.00 96.81 94 GLU A O 1
ATOM 754 N N . SER A 1 95 ? -5.881 -16.373 19.954 1.00 93.81 95 SER A N 1
ATOM 755 C CA . SER A 1 95 ? -6.448 -16.900 18.705 1.00 93.81 95 SER A CA 1
ATOM 756 C C . SER A 1 95 ? -7.671 -16.087 18.268 1.00 93.81 95 SER A C 1
ATOM 758 O O . SER A 1 95 ? -8.746 -16.265 18.852 1.00 93.81 95 SER A O 1
ATOM 760 N N . PRO A 1 96 ? -7.544 -15.233 17.235 1.00 93.75 96 PRO A N 1
ATOM 761 C CA . PRO A 1 96 ? -8.670 -14.539 16.617 1.00 93.75 96 PRO A CA 1
ATOM 762 C C . PRO A 1 96 ? -9.792 -15.505 16.208 1.00 93.75 96 PRO A C 1
ATOM 764 O O . PRO A 1 96 ? -9.533 -16.648 15.828 1.00 93.75 96 PRO A O 1
ATOM 767 N N . GLY A 1 97 ? -11.046 -15.058 16.318 1.00 87.38 97 GLY A N 1
ATOM 768 C CA . GLY A 1 97 ? -12.237 -15.833 15.940 1.00 87.38 97 GLY A CA 1
ATOM 769 C C . GLY A 1 97 ? -12.693 -16.905 16.941 1.00 87.38 97 GLY A C 1
ATOM 770 O O . GLY A 1 97 ? -13.746 -17.503 16.740 1.00 87.38 97 GLY A O 1
ATOM 771 N N . LYS A 1 98 ? -11.948 -17.161 18.030 1.00 85.62 98 LYS A N 1
ATOM 772 C CA . LYS A 1 98 ? -12.335 -18.151 19.062 1.00 85.62 98 LYS A CA 1
ATOM 773 C C . LYS A 1 98 ? -12.932 -17.543 20.330 1.00 85.62 98 LYS A C 1
ATOM 775 O O . LYS A 1 98 ? -13.687 -18.211 21.031 1.00 85.62 98 LYS A O 1
ATOM 780 N N . SER A 1 99 ? -12.553 -16.314 20.653 1.00 92.94 99 SER A N 1
ATOM 781 C CA . SER A 1 99 ? -12.977 -15.601 21.857 1.00 92.94 99 SER A CA 1
ATOM 782 C C . SER A 1 99 ? -12.895 -14.095 21.630 1.00 92.94 99 SER A C 1
ATOM 784 O O . SER A 1 99 ? -12.466 -13.639 20.570 1.00 92.94 99 SER A O 1
ATOM 786 N N . THR A 1 100 ? -13.279 -13.329 22.644 1.00 96.81 100 THR A N 1
ATOM 787 C CA . THR A 1 100 ? -13.064 -11.883 22.707 1.00 96.81 100 THR A CA 1
ATOM 788 C C . THR A 1 100 ? -12.041 -11.540 23.789 1.00 96.81 100 THR A C 1
ATOM 790 O O . THR A 1 100 ? -11.633 -12.410 24.569 1.00 96.81 100 THR A O 1
ATOM 793 N N . ARG A 1 101 ? -11.611 -10.277 23.830 1.00 97.06 101 ARG A N 1
ATOM 794 C CA . ARG A 1 101 ? -10.750 -9.724 24.878 1.00 97.06 101 ARG A CA 1
ATOM 795 C C . ARG A 1 101 ? -11.133 -8.284 25.221 1.00 97.06 101 ARG A C 1
ATOM 797 O O . ARG A 1 101 ? -11.787 -7.592 24.446 1.00 97.06 101 ARG A O 1
ATOM 804 N N . VAL A 1 102 ? -10.630 -7.807 26.358 1.00 98.25 102 VAL A N 1
ATOM 805 C CA . VAL A 1 102 ? -10.654 -6.377 26.694 1.00 98.25 102 VAL A CA 1
ATOM 806 C C . VAL A 1 102 ? -9.710 -5.616 25.760 1.00 98.25 102 VAL A C 1
ATOM 808 O O . VAL A 1 102 ? -8.594 -6.085 25.507 1.00 98.25 102 VAL A O 1
ATOM 811 N N . ALA A 1 103 ? -10.155 -4.460 25.265 1.00 98.12 103 ALA A N 1
ATOM 812 C CA . ALA A 1 103 ? -9.351 -3.589 24.414 1.00 98.12 103 ALA A CA 1
ATOM 813 C C . ALA A 1 103 ? -8.088 -3.100 25.141 1.00 98.12 103 ALA A C 1
ATOM 815 O O . ALA A 1 103 ? -8.114 -2.827 26.343 1.00 98.12 103 ALA A O 1
ATOM 816 N N . ILE A 1 104 ? -6.982 -2.990 24.408 1.00 98.00 104 ILE A N 1
ATOM 817 C CA . ILE A 1 104 ? -5.714 -2.492 24.945 1.00 98.00 104 ILE A CA 1
ATOM 818 C C . ILE A 1 104 ? -5.661 -0.972 24.818 1.00 98.00 104 ILE A C 1
ATOM 820 O O . ILE A 1 104 ? -5.786 -0.435 23.719 1.00 98.00 104 ILE A O 1
ATOM 824 N N . GLU A 1 105 ? -5.471 -0.298 25.953 1.00 96.81 105 GLU A N 1
ATOM 825 C CA . GLU A 1 105 ? -5.320 1.157 26.054 1.00 96.81 105 GLU A CA 1
ATOM 826 C C . GLU A 1 105 ? -4.156 1.666 25.196 1.00 96.81 105 GLU A C 1
ATOM 828 O O . GLU A 1 105 ? -3.136 0.997 25.058 1.00 96.81 105 GLU A O 1
ATOM 833 N N . SER A 1 106 ? -4.306 2.862 24.623 1.00 92.38 106 SER A N 1
ATOM 834 C CA . SER A 1 106 ? -3.331 3.521 23.732 1.00 92.38 106 SER A CA 1
ATOM 835 C C . SER A 1 106 ? -2.989 2.793 22.425 1.00 92.38 106 SER A C 1
ATOM 837 O O . SER A 1 106 ? -2.293 3.383 21.596 1.00 92.38 106 SER A O 1
ATOM 839 N N . GLN A 1 107 ? -3.503 1.582 22.199 1.00 95.19 107 GLN A N 1
ATOM 840 C CA . GLN A 1 107 ? -3.221 0.777 21.014 1.00 95.19 107 GLN A CA 1
ATOM 841 C C . GLN A 1 107 ? -4.395 0.747 20.034 1.00 95.19 107 GLN A C 1
ATOM 843 O O . GLN A 1 107 ? -5.555 1.021 20.376 1.00 95.19 107 GLN A O 1
ATOM 848 N N . ILE A 1 108 ? -4.090 0.391 18.787 1.00 95.06 108 ILE A N 1
ATOM 849 C CA . ILE A 1 108 ? -5.114 0.014 17.817 1.00 95.06 108 ILE A CA 1
ATOM 850 C C . ILE A 1 108 ? -5.676 -1.366 18.170 1.00 95.06 108 ILE A C 1
ATOM 852 O O . ILE A 1 108 ? -4.959 -2.298 18.524 1.00 95.06 108 ILE A O 1
ATOM 856 N N . ASN A 1 109 ? -6.993 -1.471 18.099 1.00 97.88 109 ASN A N 1
ATOM 857 C CA . ASN A 1 109 ? -7.781 -2.663 18.348 1.00 97.88 109 ASN A CA 1
ATOM 858 C C . ASN A 1 109 ? -8.687 -2.907 17.134 1.00 97.88 109 ASN A C 1
ATOM 860 O O . ASN A 1 109 ? -8.928 -2.014 16.317 1.00 97.88 109 ASN A O 1
ATOM 864 N N . ALA A 1 110 ? -9.227 -4.115 17.036 1.00 97.69 110 ALA A N 1
ATOM 865 C CA . ALA A 1 110 ? -10.292 -4.442 16.097 1.00 97.69 110 ALA A CA 1
ATOM 866 C C . ALA A 1 110 ? -11.472 -5.061 16.833 1.00 97.69 110 ALA A C 1
ATOM 868 O O . ALA A 1 110 ? -11.302 -5.617 17.916 1.00 97.69 110 ALA A O 1
ATOM 869 N N . ILE A 1 111 ? -12.656 -5.005 16.233 1.00 97.25 111 ILE A N 1
ATOM 870 C CA . ILE A 1 111 ? -13.812 -5.767 16.717 1.00 97.25 111 ILE A CA 1
ATOM 871 C C . ILE A 1 111 ? -13.543 -7.274 16.604 1.00 97.25 111 ILE A C 1
ATOM 873 O O . ILE A 1 111 ? -12.911 -7.730 15.653 1.00 97.25 111 ILE A O 1
ATOM 877 N N . ALA A 1 112 ? -14.008 -8.061 17.575 1.00 95.94 112 ALA A N 1
ATOM 878 C CA . ALA A 1 112 ? -13.774 -9.507 17.582 1.00 95.94 112 ALA A CA 1
ATOM 879 C C . ALA A 1 112 ? -14.589 -10.276 16.535 1.00 95.94 112 ALA A C 1
ATOM 881 O O . ALA A 1 112 ? -14.190 -11.368 16.131 1.00 95.94 112 ALA A O 1
ATOM 882 N N . THR A 1 113 ? -15.741 -9.730 16.138 1.00 93.19 113 THR A N 1
ATOM 883 C CA . THR A 1 113 ? -16.641 -10.330 15.149 1.00 93.19 113 THR A CA 1
ATOM 884 C C . THR A 1 113 ? -16.740 -9.410 13.946 1.00 93.19 113 THR A C 1
ATOM 886 O O . THR A 1 113 ? -17.308 -8.328 14.047 1.00 93.19 113 THR A O 1
ATOM 889 N N . ASP A 1 114 ? -16.208 -9.853 12.811 1.00 94.00 114 ASP A N 1
ATOM 890 C CA . ASP A 1 114 ? -16.347 -9.142 11.541 1.00 94.00 114 ASP A CA 1
ATOM 891 C C . ASP A 1 114 ? -17.814 -9.222 11.081 1.00 94.00 114 ASP A C 1
ATOM 893 O O . ASP A 1 114 ? -18.448 -10.271 11.222 1.00 94.00 114 ASP A O 1
ATOM 897 N N . PHE A 1 115 ? -18.373 -8.146 10.528 1.00 91.56 115 PHE A N 1
ATOM 898 C CA . PHE A 1 115 ? -19.777 -8.078 10.099 1.00 91.56 115 PHE A CA 1
ATOM 899 C C . PHE A 1 115 ? -19.921 -8.315 8.593 1.00 91.56 115 PHE A C 1
ATOM 901 O O . PHE A 1 115 ? -18.991 -8.017 7.846 1.00 91.56 115 PHE A O 1
ATOM 908 N N . PRO A 1 116 ? -21.066 -8.832 8.119 1.00 88.44 116 PRO A N 1
ATOM 909 C CA . PRO A 1 116 ? -21.328 -8.881 6.688 1.00 88.44 116 PRO A CA 1
ATOM 910 C C . PRO A 1 116 ? -21.510 -7.464 6.122 1.00 88.44 116 PRO A C 1
ATOM 912 O O . PRO A 1 116 ? -22.175 -6.629 6.741 1.00 88.44 116 PRO A O 1
ATOM 915 N N . ALA A 1 117 ? -20.960 -7.221 4.936 1.00 86.50 117 ALA A N 1
ATOM 916 C CA . ALA A 1 117 ? -21.212 -6.047 4.106 1.00 86.50 117 ALA A CA 1
ATOM 917 C C . ALA A 1 117 ? -21.970 -6.520 2.854 1.00 86.50 117 ALA A C 1
ATOM 919 O O . ALA A 1 117 ? -21.390 -6.787 1.807 1.00 86.50 117 ALA A O 1
ATOM 920 N N . ASN A 1 118 ? -23.278 -6.713 3.017 1.00 74.38 118 ASN A N 1
ATOM 921 C CA . ASN A 1 118 ? -24.167 -7.380 2.068 1.00 74.38 118 ASN A CA 1
ATOM 922 C C . ASN A 1 118 ? -24.607 -6.502 0.894 1.00 74.38 118 ASN A C 1
ATOM 924 O O . ASN A 1 118 ? -25.310 -7.005 0.022 1.00 74.38 118 ASN A O 1
ATOM 928 N N . ASN A 1 119 ? -24.319 -5.199 0.872 1.00 63.88 119 ASN A N 1
ATOM 929 C CA . ASN A 1 119 ? -24.776 -4.347 -0.213 1.00 63.88 119 ASN A CA 1
ATOM 930 C C . ASN A 1 119 ? -24.024 -4.739 -1.487 1.00 63.88 119 ASN A C 1
ATOM 932 O O . ASN A 1 119 ? -22.849 -4.444 -1.683 1.00 63.88 119 ASN A O 1
ATOM 936 N N . THR A 1 120 ? -24.745 -5.476 -2.326 1.00 60.06 120 THR A N 1
ATOM 937 C CA . THR A 1 120 ? -24.254 -6.445 -3.308 1.00 60.06 120 THR A CA 1
ATOM 938 C C . THR A 1 120 ? -23.603 -5.824 -4.549 1.00 60.06 120 THR A C 1
ATOM 940 O O . THR A 1 120 ? -23.514 -6.467 -5.588 1.00 60.06 120 THR A O 1
ATOM 943 N N . SER A 1 121 ? -23.207 -4.551 -4.523 1.00 62.06 121 SER A N 1
ATOM 944 C CA . SER A 1 121 ? -22.508 -3.935 -5.651 1.00 62.06 121 SER A CA 1
ATOM 945 C C . SER A 1 121 ? -21.445 -2.956 -5.178 1.00 62.06 121 SER A C 1
ATOM 947 O O . SER A 1 121 ? -21.651 -2.220 -4.215 1.00 62.06 121 SER A O 1
ATOM 949 N N . HIS A 1 122 ? -20.326 -2.897 -5.899 1.00 63.09 122 HIS A N 1
ATOM 950 C CA . HIS A 1 122 ? -19.222 -1.972 -5.619 1.00 63.09 122 HIS A CA 1
ATOM 951 C C . HIS A 1 122 ? -19.662 -0.495 -5.480 1.00 63.09 122 HIS A C 1
ATOM 953 O O . HIS A 1 122 ? -19.047 0.252 -4.724 1.00 63.09 122 HIS A O 1
ATOM 959 N N . VAL A 1 123 ? -20.754 -0.082 -6.143 1.00 64.81 123 VAL A N 1
ATOM 960 C CA . VAL A 1 123 ? -21.301 1.291 -6.085 1.00 64.81 123 VAL A CA 1
ATOM 961 C C . VAL A 1 123 ? -22.046 1.586 -4.782 1.00 64.81 123 VAL A C 1
ATOM 963 O O . VAL A 1 123 ? -22.240 2.747 -4.421 1.00 64.81 123 VAL A O 1
ATOM 966 N N . SER A 1 124 ? -22.512 0.547 -4.091 1.00 69.44 124 SER A N 1
ATOM 967 C CA . SER A 1 124 ? -23.386 0.654 -2.926 1.00 69.44 124 SER A CA 1
ATOM 968 C C . SER A 1 124 ? -22.758 0.122 -1.640 1.00 69.44 124 SER A C 1
ATOM 970 O O . SER A 1 124 ? -23.402 0.209 -0.597 1.00 69.44 124 SER A O 1
ATOM 972 N N . LEU A 1 125 ? -21.517 -0.385 -1.671 1.00 77.69 125 LEU A N 1
ATOM 973 C CA . LEU A 1 125 ? -20.862 -0.902 -0.470 1.00 77.69 125 LEU A CA 1
ATOM 974 C C . LEU A 1 125 ? -20.575 0.232 0.525 1.00 77.69 125 LEU A C 1
ATOM 976 O O . LEU A 1 125 ? -19.659 1.047 0.347 1.00 77.69 125 LEU A O 1
ATOM 980 N N . THR A 1 126 ? -21.393 0.275 1.575 1.00 85.62 126 THR A N 1
ATOM 981 C CA . THR A 1 126 ? -21.372 1.314 2.602 1.00 85.62 126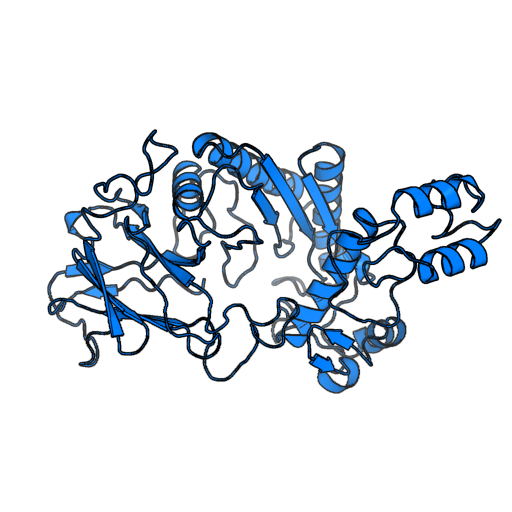 THR A CA 1
ATOM 982 C C . THR A 1 126 ? -21.609 0.705 3.972 1.00 85.62 126 THR A C 1
ATOM 984 O O . THR A 1 126 ? -22.664 0.112 4.191 1.00 85.62 126 THR A O 1
ATOM 987 N N . VAL A 1 127 ? -20.690 0.924 4.911 1.00 89.81 127 VAL A N 1
ATOM 988 C CA . VAL A 1 127 ? -20.871 0.511 6.307 1.00 89.81 127 VAL A CA 1
ATOM 989 C C . VAL A 1 127 ? -21.004 1.741 7.196 1.00 89.81 127 VAL A C 1
ATOM 991 O O . VAL A 1 127 ? -20.066 2.528 7.335 1.00 89.81 127 VAL A O 1
ATOM 994 N N . GLY A 1 128 ? -22.182 1.906 7.793 1.00 91.88 128 GLY A N 1
ATOM 995 C CA . GLY A 1 128 ? -22.495 2.966 8.744 1.00 91.88 128 GLY A CA 1
ATOM 996 C C . GLY A 1 128 ? -22.266 2.516 10.184 1.00 91.88 128 GLY A C 1
ATOM 997 O O . GLY A 1 128 ? -22.652 1.407 10.562 1.00 91.88 128 GLY A O 1
ATOM 998 N N . ILE A 1 129 ? -21.681 3.395 10.993 1.00 94.06 129 ILE A N 1
ATOM 999 C CA . ILE A 1 129 ? -21.504 3.227 12.436 1.00 94.06 129 ILE A CA 1
ATOM 1000 C C . ILE A 1 129 ? -22.372 4.252 13.149 1.00 94.06 129 ILE A C 1
ATOM 1002 O O . ILE A 1 129 ? -22.203 5.455 12.942 1.00 94.06 129 ILE A O 1
ATOM 1006 N N . SER A 1 130 ? -23.273 3.787 14.008 1.00 95.12 130 SER A N 1
ATOM 1007 C CA . SER A 1 130 ? -24.214 4.639 14.728 1.00 95.12 130 SER A CA 1
ATOM 1008 C C . SER A 1 130 ? -24.157 4.433 16.238 1.00 95.12 130 SER A C 1
ATOM 1010 O O . SER A 1 130 ? -23.685 3.414 16.751 1.00 95.12 130 SER A O 1
ATOM 1012 N N . GLN A 1 131 ? -24.699 5.411 16.950 1.00 95.00 131 GLN A N 1
ATOM 1013 C CA . GLN A 1 131 ? -24.974 5.325 18.375 1.00 95.00 131 GLN A CA 1
ATOM 1014 C C . GLN A 1 131 ? -25.997 4.219 18.659 1.00 95.00 131 GLN A C 1
ATOM 1016 O O . GLN A 1 131 ? -26.905 3.963 17.863 1.00 95.00 131 GLN A O 1
ATOM 1021 N N . THR A 1 132 ? -25.862 3.567 19.811 1.00 95.12 132 THR A N 1
ATOM 1022 C CA . THR A 1 132 ? -26.900 2.683 20.369 1.00 95.12 132 THR A CA 1
ATOM 1023 C C . THR A 1 132 ? -27.721 3.367 21.460 1.00 95.12 132 THR A C 1
ATOM 1025 O O . THR A 1 132 ? -28.861 2.975 21.714 1.00 95.12 132 THR A O 1
ATOM 1028 N N . ALA A 1 133 ? -27.160 4.414 22.066 1.00 93.06 133 ALA A N 1
ATOM 1029 C CA . ALA A 1 133 ? -27.796 5.324 23.005 1.00 93.06 133 ALA A CA 1
ATOM 1030 C C . ALA A 1 133 ? -27.194 6.735 22.836 1.00 93.06 133 ALA A C 1
ATOM 1032 O O . ALA A 1 133 ? -26.057 6.837 22.371 1.00 93.06 133 ALA A O 1
ATOM 1033 N N . PRO A 1 134 ? -27.906 7.810 23.232 1.00 93.69 134 PRO A N 1
ATOM 1034 C CA . PRO A 1 134 ? -27.398 9.175 23.108 1.00 93.69 134 PRO A CA 1
ATOM 1035 C C . PRO A 1 134 ? -26.046 9.359 23.807 1.00 93.69 134 PRO A C 1
ATOM 1037 O O . PRO A 1 134 ? -25.924 9.084 25.002 1.00 93.69 134 PRO A O 1
ATOM 1040 N N . LEU A 1 135 ? -25.045 9.846 23.070 1.00 94.88 135 LEU A N 1
ATOM 1041 C CA . LEU A 1 135 ? -23.679 10.007 23.578 1.00 94.88 135 LEU A CA 1
ATOM 1042 C C . LEU A 1 135 ? -23.374 11.394 24.145 1.00 94.88 135 LEU A C 1
ATOM 1044 O O . LEU A 1 135 ? -22.374 11.543 24.847 1.00 94.88 135 LEU A O 1
ATOM 1048 N N . ALA A 1 136 ? -24.208 12.401 23.877 1.00 94.56 136 ALA A N 1
ATOM 1049 C CA . ALA A 1 136 ? -23.993 13.756 24.381 1.00 94.56 136 ALA A CA 1
ATOM 1050 C C . ALA A 1 136 ? -23.824 13.763 25.914 1.00 94.56 136 ALA A C 1
ATOM 1052 O O . ALA A 1 136 ? -24.648 13.219 26.651 1.00 94.56 136 ALA A O 1
ATOM 1053 N N . GLY A 1 137 ? -22.726 14.357 26.381 1.00 94.81 137 GLY A N 1
ATOM 1054 C CA . GLY A 1 137 ? -22.371 14.461 27.798 1.00 94.81 137 GLY A CA 1
ATOM 1055 C C . GLY A 1 137 ? -21.760 13.204 28.426 1.00 94.81 137 GLY A C 1
ATOM 1056 O O . GLY A 1 137 ? -21.446 13.201 29.619 1.00 94.81 137 GLY A O 1
ATOM 1057 N N . THR A 1 138 ? -21.535 12.132 27.658 1.00 95.25 138 THR A N 1
ATOM 1058 C CA . THR A 1 138 ? -20.865 10.927 28.184 1.00 95.25 138 THR A CA 1
ATOM 1059 C C . THR A 1 138 ? -19.366 11.139 28.414 1.00 95.25 138 THR A C 1
ATOM 1061 O O . THR A 1 138 ? -18.770 10.406 29.206 1.00 95.25 138 THR A O 1
ATOM 1064 N N . ASN A 1 139 ? -18.767 12.175 27.804 1.00 96.06 139 ASN A N 1
ATOM 1065 C CA . ASN A 1 139 ? -17.347 12.533 27.926 1.00 96.06 139 ASN A CA 1
ATOM 1066 C C . ASN A 1 139 ? -16.402 11.372 27.558 1.00 96.06 139 ASN A C 1
ATOM 1068 O O . ASN A 1 139 ? -15.350 11.171 28.169 1.00 96.06 139 ASN A O 1
ATOM 1072 N N . GLN A 1 140 ? -16.804 10.593 26.556 1.00 96.19 140 GLN A N 1
ATOM 1073 C CA . GLN A 1 140 ? -16.052 9.489 25.969 1.00 96.19 140 GLN A CA 1
ATOM 1074 C C . GLN A 1 140 ? -15.446 9.888 24.620 1.00 96.19 140 GLN A C 1
ATOM 1076 O O . GLN A 1 140 ? -15.902 10.825 23.959 1.00 96.19 140 GLN A O 1
ATOM 1081 N N . TYR A 1 141 ? -14.441 9.133 24.198 1.00 94.88 141 TYR A N 1
ATOM 1082 C CA . TYR A 1 141 ? -13.778 9.260 22.913 1.00 94.88 141 TYR A CA 1
ATOM 1083 C C . TYR A 1 141 ? -14.120 8.077 22.018 1.00 94.88 141 TYR A C 1
ATOM 1085 O O . TYR A 1 141 ? -14.141 6.920 22.449 1.00 94.88 141 TYR A O 1
ATOM 1093 N N . PHE A 1 142 ? -14.325 8.377 20.745 1.00 93.75 142 PHE A N 1
ATOM 1094 C CA . PHE A 1 142 ? -14.431 7.400 19.680 1.00 93.75 142 PHE A CA 1
ATOM 1095 C C . PHE A 1 142 ? -13.401 7.750 18.604 1.00 93.75 142 PHE A C 1
ATOM 1097 O O . PHE A 1 142 ? -13.480 8.808 17.983 1.00 93.75 142 PHE A O 1
ATOM 1104 N N . GLN A 1 143 ? -12.409 6.872 18.425 1.00 91.62 143 GLN A N 1
ATOM 1105 C CA . GLN A 1 143 ? -11.302 7.048 17.481 1.00 91.62 143 GLN A CA 1
ATOM 1106 C C . GLN A 1 143 ? -11.316 5.910 16.440 1.00 91.62 143 GLN A C 1
ATOM 1108 O O . GLN A 1 143 ? -10.604 4.916 16.612 1.00 91.62 143 GLN A O 1
ATOM 1113 N N . PRO A 1 144 ? -12.137 5.997 15.374 1.00 91.81 144 PRO A N 1
ATOM 1114 C CA . PRO A 1 144 ? -12.065 5.072 14.241 1.00 91.81 144 PRO A CA 1
ATOM 1115 C C . PRO A 1 144 ? -10.660 5.061 13.657 1.00 91.81 144 PRO A C 1
ATOM 1117 O O . PRO A 1 144 ? -10.163 6.131 13.339 1.00 91.81 144 PRO A O 1
ATOM 1120 N N . ALA A 1 145 ? -10.053 3.886 13.496 1.00 89.50 145 ALA A N 1
ATOM 1121 C CA . ALA A 1 145 ? -8.685 3.705 12.998 1.00 89.50 145 ALA A CA 1
ATOM 1122 C C . ALA A 1 145 ? -8.614 3.083 11.594 1.00 89.50 145 ALA A C 1
ATOM 1124 O O . ALA A 1 145 ? -7.532 2.798 11.090 1.00 89.50 145 ALA A O 1
ATOM 1125 N N . GLY A 1 146 ? -9.769 2.870 10.963 1.00 89.69 146 GLY A N 1
ATOM 1126 C CA . GLY A 1 146 ? -9.889 2.294 9.630 1.00 89.69 146 GLY A CA 1
ATOM 1127 C C . GLY A 1 146 ? -10.788 1.065 9.616 1.00 89.69 146 GLY A C 1
ATOM 1128 O O . GLY A 1 146 ? -11.564 0.812 10.541 1.00 89.69 146 GLY A O 1
ATOM 1129 N N . CYS A 1 147 ? -10.692 0.305 8.534 1.00 90.69 147 CYS A N 1
ATOM 1130 C CA . CYS A 1 147 ? -11.440 -0.928 8.356 1.00 90.69 147 CYS A CA 1
ATOM 1131 C C . CYS A 1 147 ? -10.725 -1.868 7.385 1.00 90.69 147 CYS A C 1
ATOM 1133 O O . CYS A 1 147 ? -9.798 -1.456 6.689 1.00 90.69 147 CYS A O 1
ATOM 1135 N N . ILE A 1 148 ? -11.184 -3.114 7.332 1.00 91.62 148 ILE A N 1
ATOM 1136 C CA . ILE A 1 148 ? -10.754 -4.112 6.353 1.00 91.62 148 ILE A CA 1
ATOM 1137 C C . ILE A 1 148 ? -11.998 -4.667 5.679 1.00 91.62 148 ILE A C 1
ATOM 1139 O O . ILE A 1 148 ? -12.931 -5.078 6.372 1.00 91.62 148 ILE A O 1
ATOM 1143 N N . TYR A 1 149 ? -11.975 -4.710 4.351 1.00 89.62 149 TYR A N 1
ATOM 1144 C CA . TYR A 1 149 ? -12.927 -5.468 3.551 1.00 89.62 149 TYR A CA 1
ATOM 1145 C C . TYR A 1 149 ? -12.227 -6.693 2.975 1.00 89.62 149 TYR A C 1
ATOM 1147 O O . TYR A 1 149 ? -11.120 -6.573 2.453 1.00 89.62 149 TYR A O 1
ATOM 1155 N N . TYR A 1 150 ? -12.857 -7.859 3.067 1.00 89.94 150 TYR A N 1
ATOM 1156 C CA . TYR A 1 150 ? -12.341 -9.088 2.464 1.00 89.94 150 TYR A CA 1
ATOM 1157 C C . TYR A 1 150 ? -13.477 -10.028 2.074 1.00 89.94 150 TYR A C 1
ATOM 1159 O O . TYR A 1 150 ? -14.555 -9.963 2.666 1.00 89.94 150 TYR A O 1
ATOM 1167 N N . LYS A 1 151 ? -13.246 -10.884 1.078 1.00 89.56 151 LYS A N 1
ATOM 1168 C CA . LYS A 1 151 ? -14.215 -11.900 0.655 1.00 89.56 151 LYS A CA 1
ATOM 1169 C C . LYS A 1 151 ? -14.032 -13.172 1.472 1.00 89.56 151 LYS A C 1
ATOM 1171 O O . LYS A 1 151 ? -12.914 -13.472 1.888 1.00 89.56 151 LYS A O 1
ATOM 1176 N N . GLN A 1 152 ? -15.113 -13.903 1.706 1.00 91.00 152 GLN A N 1
ATOM 1177 C CA . GLN A 1 152 ? -15.085 -15.223 2.325 1.00 91.00 152 GLN A CA 1
ATOM 1178 C C . GLN A 1 152 ? -15.410 -16.328 1.327 1.00 91.00 152 GLN A C 1
ATOM 1180 O O . GLN A 1 152 ? -16.330 -16.203 0.526 1.00 91.00 152 GLN A O 1
ATOM 1185 N N . ASP A 1 153 ? -14.671 -17.430 1.437 1.00 90.50 153 ASP A N 1
ATOM 1186 C CA . ASP A 1 153 ? -14.940 -18.655 0.704 1.00 90.50 153 ASP A CA 1
ATOM 1187 C C . ASP A 1 153 ? -16.170 -19.384 1.282 1.00 90.50 153 ASP A C 1
ATOM 1189 O O . ASP A 1 153 ? -16.730 -19.029 2.324 1.00 90.50 153 ASP A O 1
ATOM 1193 N N . ALA A 1 154 ? -16.573 -20.484 0.641 1.00 90.06 154 ALA A N 1
ATOM 1194 C CA . ALA A 1 154 ? -17.707 -21.294 1.094 1.00 90.06 154 ALA A CA 1
ATOM 1195 C C . ALA A 1 154 ? -17.527 -21.919 2.500 1.00 90.06 154 ALA A C 1
ATOM 1197 O O . ALA A 1 154 ? -18.494 -22.438 3.064 1.00 90.06 154 ALA A O 1
ATOM 1198 N N . ASN A 1 155 ? -16.314 -21.894 3.064 1.00 90.44 155 ASN A N 1
ATOM 1199 C CA . ASN A 1 155 ? -15.997 -22.379 4.408 1.00 90.44 155 ASN A CA 1
ATOM 1200 C C . ASN A 1 155 ? -15.954 -21.247 5.451 1.00 90.44 155 ASN A C 1
ATOM 1202 O O . ASN A 1 155 ? -15.730 -21.524 6.632 1.00 90.44 155 ASN A O 1
ATOM 1206 N N . GLY A 1 156 ? -16.169 -19.992 5.044 1.00 87.75 156 GLY A N 1
ATOM 1207 C CA . GLY A 1 156 ? -16.075 -18.815 5.906 1.00 87.75 156 GLY A CA 1
ATOM 1208 C C . GLY A 1 156 ? -14.636 -18.386 6.212 1.00 87.75 156 GLY A C 1
ATOM 1209 O O . GLY A 1 156 ? -14.406 -17.670 7.191 1.00 87.75 156 GLY A O 1
ATOM 1210 N N . LEU A 1 157 ? -13.656 -18.826 5.423 1.00 89.25 157 LEU A N 1
ATOM 1211 C CA . LEU A 1 157 ? -12.274 -18.348 5.488 1.00 89.25 157 LEU A CA 1
ATOM 1212 C C . LEU A 1 157 ? -12.078 -17.199 4.494 1.00 89.25 157 LEU A C 1
ATOM 1214 O O . LEU A 1 157 ? -12.791 -17.161 3.498 1.00 89.25 157 LEU A O 1
ATOM 1218 N N . PRO A 1 158 ? -11.143 -16.259 4.729 1.00 90.56 158 PRO A N 1
ATOM 1219 C CA . PRO A 1 158 ? -10.784 -15.282 3.705 1.00 90.56 158 PRO A CA 1
ATOM 1220 C C . PRO A 1 158 ? -10.440 -15.992 2.388 1.00 90.56 158 PRO A C 1
ATOM 1222 O O . PRO A 1 158 ? -9.653 -16.939 2.411 1.00 90.56 158 PRO A O 1
ATOM 1225 N N . GLU A 1 159 ? -11.036 -15.567 1.272 1.00 89.00 159 GLU A N 1
ATOM 1226 C CA . GLU A 1 159 ? -10.724 -16.124 -0.050 1.00 89.00 159 GLU A CA 1
ATOM 1227 C C . GLU A 1 159 ? -9.237 -15.939 -0.371 1.00 89.00 159 GLU A C 1
ATOM 1229 O O . GLU A 1 159 ? -8.593 -15.006 0.110 1.00 89.00 159 GLU A O 1
ATOM 1234 N N . GLU A 1 160 ? -8.658 -16.805 -1.194 1.00 83.38 160 GLU A N 1
ATOM 1235 C CA . GLU A 1 160 ? -7.309 -16.551 -1.697 1.00 83.38 160 GLU A CA 1
ATOM 1236 C C . GLU A 1 160 ? -7.328 -15.352 -2.655 1.00 83.38 160 GLU A C 1
ATOM 1238 O O . GLU A 1 160 ? -8.203 -15.234 -3.511 1.00 83.38 160 GLU A O 1
ATOM 1243 N N . GLY A 1 161 ? -6.368 -14.441 -2.502 1.00 80.12 161 GLY A N 1
ATOM 1244 C CA . GLY A 1 161 ? -6.283 -13.250 -3.337 1.00 80.12 161 GLY A CA 1
ATOM 1245 C C . GLY A 1 161 ? -5.369 -12.176 -2.762 1.00 80.12 161 GLY A C 1
ATOM 1246 O O . GLY A 1 161 ? -4.736 -12.348 -1.718 1.00 80.12 161 GLY A O 1
ATOM 1247 N N . PHE A 1 162 ? -5.304 -11.047 -3.463 1.00 79.19 162 PHE A N 1
ATOM 1248 C CA . PHE A 1 162 ? -4.550 -9.881 -3.024 1.00 79.19 162 PHE A CA 1
ATOM 1249 C C . PHE A 1 162 ? -5.372 -9.054 -2.030 1.00 79.19 162 PHE A C 1
ATOM 1251 O O . PHE A 1 162 ? -6.425 -8.513 -2.371 1.00 79.19 162 PHE A O 1
ATOM 1258 N N . TYR A 1 163 ? -4.865 -8.936 -0.804 1.00 84.25 163 TYR A N 1
ATOM 1259 C CA . TYR A 1 163 ? -5.416 -8.062 0.224 1.00 84.25 163 TYR A CA 1
ATOM 1260 C C . TYR A 1 163 ? -4.455 -6.919 0.478 1.00 84.25 163 TYR A C 1
ATOM 1262 O O . TYR A 1 163 ? -3.271 -7.133 0.723 1.00 84.25 163 TYR A O 1
ATOM 1270 N N . TYR A 1 164 ? -4.985 -5.703 0.455 1.00 82.69 164 TYR A N 1
ATOM 1271 C CA . TYR A 1 164 ? -4.189 -4.500 0.607 1.00 82.69 164 TYR A CA 1
ATOM 1272 C C . TYR A 1 164 ? -4.669 -3.675 1.794 1.00 82.69 164 TYR A C 1
ATOM 1274 O O . TYR A 1 164 ? -5.866 -3.450 1.989 1.00 82.69 164 TYR A O 1
ATOM 1282 N N . ASN A 1 165 ? -3.711 -3.202 2.579 1.00 85.06 165 ASN A N 1
ATOM 1283 C CA . ASN A 1 165 ? -3.897 -2.181 3.595 1.00 85.06 165 ASN A CA 1
ATOM 1284 C C . ASN A 1 165 ? -2.735 -1.193 3.479 1.00 85.06 165 ASN A C 1
ATOM 1286 O O . ASN A 1 165 ? -1.670 -1.547 2.977 1.00 85.06 165 ASN A O 1
ATOM 1290 N N . TYR A 1 166 ? -2.935 0.039 3.933 1.00 82.12 166 TYR A N 1
ATOM 1291 C CA . TYR A 1 166 ? -1.923 1.074 3.819 1.00 82.12 166 TYR A CA 1
ATOM 1292 C C . TYR A 1 166 ? -1.889 1.962 5.052 1.00 82.12 166 TYR A C 1
ATOM 1294 O O . TYR A 1 166 ? -2.920 2.332 5.621 1.00 82.12 166 TYR A O 1
ATOM 1302 N N . VAL A 1 167 ? -0.675 2.360 5.416 1.00 80.00 167 VAL A N 1
ATOM 1303 C CA . VAL A 1 167 ? -0.419 3.467 6.332 1.00 80.00 167 VAL A CA 1
ATOM 1304 C C . VAL A 1 167 ? 0.146 4.591 5.485 1.00 80.00 167 VAL A C 1
ATOM 1306 O O . VAL A 1 167 ? 1.230 4.471 4.929 1.00 80.00 167 VAL A O 1
ATOM 1309 N N . SER A 1 168 ? -0.615 5.669 5.343 1.00 75.06 168 SER A N 1
ATOM 1310 C CA . SER A 1 168 ? -0.172 6.853 4.610 1.00 75.06 168 SER A CA 1
ATOM 1311 C C . SER A 1 168 ? -0.765 8.114 5.211 1.00 75.06 168 SER A C 1
ATOM 1313 O O . SER A 1 168 ? -1.807 8.078 5.882 1.00 75.06 168 SER A O 1
ATOM 1315 N N . ASP A 1 169 ? -0.144 9.245 4.915 1.00 75.19 169 ASP A N 1
ATOM 1316 C CA . ASP A 1 169 ? -0.700 10.575 5.112 1.00 75.19 169 ASP A CA 1
ATOM 1317 C C . ASP A 1 169 ? -0.652 11.369 3.795 1.00 75.19 169 ASP A C 1
ATOM 1319 O O . ASP A 1 169 ? -0.294 10.845 2.742 1.00 75.19 169 ASP A O 1
ATOM 1323 N N . ASP A 1 170 ? -1.064 12.630 3.851 1.00 72.25 170 ASP A N 1
ATOM 1324 C CA . ASP A 1 170 ? -1.094 13.527 2.692 1.00 72.25 170 ASP A CA 1
ATOM 1325 C C . ASP A 1 170 ? 0.284 14.029 2.249 1.00 72.25 170 ASP A C 1
ATOM 1327 O O . ASP A 1 170 ? 0.377 14.730 1.249 1.00 72.25 170 ASP A O 1
ATOM 1331 N N . THR A 1 171 ? 1.334 13.762 3.019 1.00 73.44 171 THR A N 1
ATOM 1332 C CA . THR A 1 171 ? 2.674 14.284 2.735 1.00 73.44 171 THR A CA 1
ATOM 1333 C C . THR A 1 171 ? 3.499 13.323 1.895 1.00 73.44 171 THR A C 1
ATOM 1335 O O . THR A 1 171 ? 4.459 13.767 1.276 1.00 73.44 171 THR A O 1
ATOM 1338 N N . TRP A 1 172 ? 3.173 12.021 1.936 1.00 72.69 172 TRP A N 1
ATOM 1339 C CA . TRP A 1 172 ? 3.965 10.918 1.369 1.00 72.69 172 TRP A CA 1
ATOM 1340 C C . TRP A 1 172 ? 5.410 10.819 1.889 1.00 72.69 172 TRP A C 1
ATOM 1342 O O . TRP A 1 172 ? 6.136 9.908 1.499 1.00 72.69 172 TRP A O 1
ATOM 1352 N N . GLN A 1 173 ? 5.824 11.716 2.784 1.00 77.88 173 GLN A N 1
ATOM 1353 C CA . GLN A 1 173 ? 7.126 11.684 3.435 1.00 77.88 173 GLN A CA 1
ATOM 1354 C C . GLN A 1 173 ? 7.235 10.427 4.278 1.00 77.88 173 GLN A C 1
ATOM 1356 O O . GLN A 1 173 ? 6.240 9.964 4.843 1.00 77.88 173 GLN A O 1
ATOM 1361 N N . TYR A 1 174 ? 8.446 9.910 4.395 1.00 79.56 174 TYR A N 1
ATOM 1362 C CA . TYR A 1 174 ? 8.725 8.746 5.209 1.00 79.56 174 TYR A CA 1
ATOM 1363 C C . TYR A 1 174 ? 9.508 9.055 6.484 1.00 79.56 174 TYR A C 1
ATOM 1365 O O . TYR A 1 174 ? 9.723 8.159 7.302 1.00 79.56 174 TYR A O 1
ATOM 1373 N N . GLU A 1 175 ? 9.844 10.326 6.712 1.00 82.62 175 GLU A N 1
ATOM 1374 C CA . GLU A 1 175 ? 10.399 10.827 7.957 1.00 82.62 175 GLU A CA 1
ATOM 1375 C C . GLU A 1 175 ? 9.553 10.333 9.135 1.00 82.62 175 GLU A C 1
ATOM 1377 O O . GLU A 1 175 ? 8.369 10.650 9.269 1.00 82.62 175 GLU A O 1
ATOM 1382 N N . GLY A 1 176 ? 10.188 9.545 10.001 1.00 83.12 176 GLY A N 1
ATOM 1383 C CA . GLY A 1 176 ? 9.571 8.960 11.183 1.00 83.12 176 GLY A CA 1
ATOM 1384 C C . GLY A 1 176 ? 9.207 7.482 11.053 1.00 83.12 176 GLY A C 1
ATOM 1385 O O . GLY A 1 176 ? 9.166 6.815 12.082 1.00 83.12 176 GLY A O 1
ATOM 1386 N N . PHE A 1 177 ? 9.027 6.920 9.854 1.00 85.44 177 PHE A N 1
ATOM 1387 C CA . PHE A 1 177 ? 8.858 5.468 9.741 1.00 85.44 177 PHE A CA 1
ATOM 1388 C C . PHE A 1 177 ? 10.144 4.740 10.161 1.00 85.44 177 PHE A C 1
ATOM 1390 O O . PHE A 1 177 ? 11.254 5.216 9.928 1.00 85.44 177 PHE A O 1
ATOM 1397 N N . GLY A 1 178 ? 10.006 3.581 10.812 1.00 85.31 178 GLY A N 1
ATOM 1398 C CA . GLY A 1 178 ? 11.150 2.782 11.264 1.00 85.31 178 GLY A CA 1
ATOM 1399 C C . GLY A 1 178 ? 11.852 3.293 12.528 1.00 85.31 178 GLY A C 1
ATOM 1400 O O . GLY A 1 178 ? 12.828 2.690 12.958 1.00 85.31 178 GLY A O 1
ATOM 1401 N N . CYS A 1 179 ? 11.395 4.383 13.151 1.00 86.81 179 CYS A N 1
ATOM 1402 C CA . CYS A 1 179 ? 12.124 5.045 14.241 1.00 86.81 179 CYS A CA 1
ATOM 1403 C C . CYS A 1 179 ? 11.986 4.397 15.637 1.00 86.81 179 CYS A C 1
ATOM 1405 O O . CYS A 1 179 ? 12.566 4.928 16.582 1.00 86.81 179 CYS A O 1
ATOM 1407 N N . ASP A 1 180 ? 11.179 3.338 15.789 1.00 92.12 180 ASP A N 1
ATOM 1408 C CA . ASP A 1 180 ? 10.792 2.717 17.072 1.00 92.12 180 ASP A CA 1
ATOM 1409 C C . ASP A 1 180 ? 10.513 3.732 18.202 1.00 92.12 180 ASP A C 1
ATOM 1411 O O . ASP A 1 180 ? 11.016 3.646 19.324 1.00 92.12 180 ASP A O 1
ATOM 1415 N N . THR A 1 181 ? 9.708 4.750 17.901 1.00 91.62 181 THR A N 1
ATOM 1416 C CA . THR A 1 181 ? 9.251 5.724 18.898 1.00 91.62 181 THR A CA 1
ATOM 1417 C C . THR A 1 181 ? 7.788 6.050 18.678 1.00 91.62 181 THR A C 1
ATOM 1419 O O . THR A 1 181 ? 7.309 6.083 17.549 1.00 91.62 181 THR A O 1
ATOM 1422 N N . GLU A 1 182 ? 7.053 6.284 19.763 1.00 88.44 182 GLU A N 1
ATOM 1423 C CA . GLU A 1 182 ? 5.669 6.736 19.643 1.00 88.44 182 GLU A CA 1
ATOM 1424 C C . GLU A 1 182 ? 5.612 8.158 19.076 1.00 88.44 182 GLU A C 1
ATOM 1426 O O . GLU A 1 182 ? 6.390 9.035 19.467 1.00 88.44 182 GLU A O 1
ATOM 1431 N N . GLY A 1 183 ? 4.643 8.386 18.192 1.00 86.12 183 GLY A N 1
ATOM 1432 C CA . GLY A 1 183 ? 4.329 9.709 17.677 1.00 86.12 183 GLY A CA 1
ATOM 1433 C C . GLY A 1 183 ? 3.986 10.709 18.781 1.00 86.12 183 GLY A C 1
ATOM 1434 O O . GLY A 1 183 ? 3.287 10.403 19.749 1.00 86.12 183 GLY A O 1
ATOM 1435 N N . SER A 1 184 ? 4.469 11.935 18.610 1.00 84.00 184 SER A N 1
ATOM 1436 C CA . SER A 1 184 ? 4.260 13.051 19.544 1.00 84.00 184 SER A CA 1
ATOM 1437 C C . SER A 1 184 ? 3.266 14.105 19.042 1.00 84.00 184 SER A C 1
ATOM 1439 O O . SER A 1 184 ? 2.845 14.971 19.813 1.00 84.00 184 SER A O 1
ATOM 1441 N N . ASP A 1 185 ? 2.863 14.015 17.773 1.00 79.50 185 ASP A N 1
ATOM 1442 C CA . ASP A 1 185 ? 1.899 14.898 17.114 1.00 79.50 185 ASP A CA 1
ATOM 1443 C C . ASP A 1 185 ? 0.991 14.085 16.171 1.00 79.50 185 ASP A C 1
ATOM 1445 O O . ASP A 1 185 ? 1.321 12.993 15.719 1.00 79.50 185 ASP A O 1
ATOM 1449 N N . THR A 1 186 ? -0.159 14.656 15.845 1.00 68.06 186 THR A N 1
ATOM 1450 C CA . THR A 1 186 ? -1.190 14.195 14.908 1.00 68.06 186 THR A CA 1
ATOM 1451 C C . THR A 1 186 ? -0.721 13.916 13.475 1.00 68.06 186 THR A C 1
ATOM 1453 O O . THR A 1 186 ? -1.467 13.294 12.721 1.00 68.06 186 THR A O 1
ATOM 1456 N N . HIS A 1 187 ? 0.483 14.352 13.100 1.00 71.81 187 HIS A N 1
ATOM 1457 C CA . HIS A 1 187 ? 1.092 14.125 11.780 1.00 71.81 187 HIS A CA 1
ATOM 1458 C C . HIS A 1 187 ? 2.441 13.398 11.872 1.00 71.81 187 HIS A C 1
ATOM 1460 O O . HIS A 1 187 ? 3.154 13.286 10.878 1.00 71.81 187 HIS A O 1
ATOM 1466 N N . ASP A 1 188 ? 2.816 12.941 13.069 1.00 79.94 188 ASP A N 1
ATOM 1467 C CA . ASP A 1 188 ? 4.062 12.214 13.279 1.00 79.94 188 ASP A CA 1
ATOM 1468 C C . ASP A 1 188 ? 3.901 10.801 12.703 1.00 79.94 188 ASP A C 1
ATOM 1470 O O . ASP A 1 188 ? 2.985 10.069 13.081 1.00 79.94 188 ASP A O 1
ATOM 1474 N N . LYS A 1 189 ? 4.787 10.400 11.789 1.00 83.25 189 LYS A N 1
ATOM 1475 C CA . LYS A 1 189 ? 4.791 9.054 11.179 1.00 83.25 189 LYS A CA 1
ATOM 1476 C C . LYS A 1 189 ? 5.618 8.056 11.992 1.00 83.25 189 LYS A C 1
ATOM 1478 O O . LYS A 1 189 ? 6.132 7.070 11.473 1.00 83.25 189 LYS A O 1
ATOM 1483 N N . LYS A 1 190 ? 5.768 8.350 13.280 1.00 87.75 190 LYS A N 1
ATOM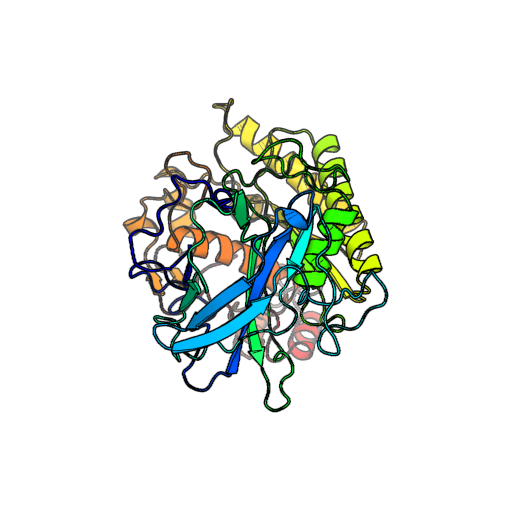 1484 C CA . LYS A 1 190 ? 6.550 7.575 14.231 1.00 87.75 190 LYS A CA 1
ATOM 1485 C C . LYS A 1 190 ? 5.650 6.583 14.933 1.00 87.75 190 LYS A C 1
ATOM 1487 O O . LYS A 1 190 ? 4.644 6.954 15.542 1.00 87.75 190 LYS A O 1
ATOM 1492 N N . PHE A 1 191 ? 6.045 5.325 14.848 1.00 88.44 191 PHE A N 1
ATOM 1493 C CA . PHE A 1 191 ? 5.393 4.231 15.540 1.00 88.44 191 PHE A CA 1
ATOM 1494 C C . PHE A 1 191 ? 6.450 3.492 16.341 1.00 88.44 191 PHE A C 1
ATOM 1496 O O . PHE A 1 191 ? 7.516 3.155 15.812 1.00 88.44 191 PHE A O 1
ATOM 1503 N N . SER A 1 192 ? 6.152 3.210 17.608 1.00 93.25 192 SER A N 1
ATOM 1504 C CA . SER A 1 192 ? 6.932 2.204 18.317 1.00 93.25 192 SER A CA 1
ATOM 1505 C C . SER A 1 192 ? 6.725 0.850 17.638 1.00 93.25 192 SER A C 1
ATOM 1507 O O . SER A 1 192 ? 5.691 0.598 17.010 1.00 93.25 192 SER A O 1
ATOM 1509 N N . LEU A 1 193 ? 7.694 -0.047 17.780 1.00 95.88 193 LEU A N 1
ATOM 1510 C CA . LEU A 1 193 ? 7.589 -1.434 17.349 1.00 95.88 193 LEU A CA 1
ATOM 1511 C C . LEU A 1 193 ? 6.320 -2.079 17.911 1.00 95.88 193 LEU A C 1
ATOM 1513 O O . LEU A 1 193 ? 5.636 -2.819 17.206 1.00 95.88 193 LEU A O 1
ATOM 1517 N N . GLU A 1 194 ? 5.976 -1.763 19.162 1.00 95.94 194 GLU A N 1
ATOM 1518 C CA . GLU A 1 194 ? 4.735 -2.216 19.782 1.00 95.94 194 GLU A CA 1
ATOM 1519 C C . GLU A 1 194 ? 3.520 -1.729 18.980 1.00 95.94 194 GLU A C 1
ATOM 1521 O O . GLU A 1 194 ? 2.749 -2.553 18.493 1.00 95.94 194 GLU A O 1
ATOM 1526 N N . GLN A 1 195 ? 3.379 -0.419 18.753 1.00 93.81 195 GLN A N 1
ATOM 1527 C CA . GLN A 1 195 ? 2.254 0.146 17.996 1.00 93.81 195 GLN A CA 1
ATOM 1528 C C . GLN A 1 195 ? 2.146 -0.440 16.582 1.00 93.81 195 GLN A C 1
ATOM 1530 O O . GLN A 1 195 ? 1.045 -0.782 16.134 1.00 93.81 195 GLN A O 1
ATOM 1535 N N . PHE A 1 196 ? 3.280 -0.608 15.895 1.00 94.50 196 PHE A N 1
ATOM 1536 C CA . PHE A 1 196 ? 3.313 -1.211 14.566 1.00 94.50 196 PHE A CA 1
ATOM 1537 C C . PHE A 1 196 ? 2.902 -2.692 14.594 1.00 94.50 196 PHE A C 1
ATOM 1539 O O . PHE A 1 196 ? 2.138 -3.136 13.738 1.00 94.50 196 PHE A O 1
ATOM 1546 N N . THR A 1 197 ? 3.308 -3.441 15.625 1.00 97.38 197 THR A N 1
ATOM 1547 C CA . THR A 1 197 ? 2.904 -4.842 15.840 1.00 97.38 197 THR A CA 1
ATOM 1548 C C . THR A 1 197 ? 1.398 -4.968 16.069 1.00 97.38 197 THR A C 1
ATOM 1550 O O . THR A 1 197 ? 0.761 -5.836 15.471 1.00 97.38 197 THR A O 1
ATOM 1553 N N . TYR A 1 198 ? 0.797 -4.087 16.880 1.00 97.25 198 TYR A N 1
ATOM 1554 C CA . TYR A 1 198 ? -0.657 -4.071 17.074 1.00 97.25 198 TYR A CA 1
ATOM 1555 C C . TYR A 1 198 ? -1.393 -3.799 15.761 1.00 97.25 198 TYR A C 1
ATOM 1557 O O . TYR A 1 198 ? -2.351 -4.509 15.450 1.00 97.25 198 TYR A O 1
ATOM 1565 N N . TRP A 1 199 ? -0.942 -2.812 14.977 1.00 95.12 199 TRP A N 1
ATOM 1566 C CA . TRP A 1 199 ? -1.525 -2.514 13.666 1.00 95.12 199 TRP A CA 1
ATOM 1567 C C . TRP A 1 199 ? -1.416 -3.706 12.712 1.00 95.12 199 TRP A C 1
ATOM 1569 O O . TRP A 1 199 ? -2.422 -4.108 12.120 1.00 95.12 199 TRP A O 1
ATOM 1579 N N . LEU A 1 200 ? -0.235 -4.318 12.612 1.00 95.94 200 LEU A N 1
ATOM 1580 C CA . LEU A 1 200 ? 0.006 -5.461 11.738 1.00 95.94 200 LEU A CA 1
ATOM 1581 C C . LEU A 1 200 ? -0.853 -6.673 12.133 1.00 95.94 200 LEU A C 1
ATOM 1583 O O . LEU A 1 200 ? -1.437 -7.324 11.271 1.00 95.94 200 LEU A O 1
ATOM 1587 N N . ASP A 1 201 ? -1.012 -6.957 13.428 1.00 97.31 201 ASP A N 1
ATOM 1588 C CA . ASP A 1 201 ? -1.830 -8.080 13.905 1.00 97.31 201 ASP A CA 1
ATOM 1589 C C . ASP A 1 201 ? -3.317 -7.906 13.566 1.00 97.31 201 ASP A C 1
ATOM 1591 O O . ASP A 1 201 ? -3.950 -8.813 13.015 1.00 97.31 201 ASP A O 1
ATOM 1595 N N . VAL A 1 202 ? -3.889 -6.731 13.862 1.00 96.00 202 VAL A N 1
ATOM 1596 C CA . VAL A 1 202 ? -5.326 -6.496 13.644 1.00 96.00 202 VAL A CA 1
ATOM 1597 C C . VAL A 1 202 ? -5.687 -6.421 12.161 1.00 96.00 202 VAL A C 1
ATOM 1599 O O . VAL A 1 202 ? -6.816 -6.772 11.792 1.00 96.00 202 VAL A O 1
ATOM 1602 N N . THR A 1 203 ? -4.733 -6.005 11.322 1.00 94.88 203 THR A N 1
ATOM 1603 C CA . THR A 1 203 ? -4.886 -5.927 9.863 1.00 94.88 203 THR A CA 1
ATOM 1604 C C . THR A 1 203 ? -4.625 -7.247 9.146 1.00 94.88 203 THR A C 1
ATOM 1606 O O . THR A 1 203 ? -5.201 -7.490 8.087 1.00 94.88 203 THR A O 1
ATOM 1609 N N . THR A 1 204 ? -3.848 -8.152 9.740 1.00 93.94 204 THR A N 1
ATOM 1610 C CA . THR A 1 204 ? -3.553 -9.451 9.133 1.00 93.94 204 THR A CA 1
ATOM 1611 C C . THR A 1 204 ? -4.786 -10.371 9.157 1.00 93.94 204 THR A C 1
ATOM 1613 O O . THR A 1 204 ? -5.393 -10.650 10.202 1.00 93.94 204 THR A O 1
ATOM 1616 N N . LEU A 1 205 ? -5.171 -10.868 7.976 1.00 92.75 205 LEU A N 1
ATOM 1617 C CA . LEU A 1 205 ? -6.268 -11.829 7.801 1.00 92.75 205 LEU A CA 1
ATOM 1618 C C . LEU A 1 205 ? -5.801 -13.276 7.977 1.00 92.75 205 LEU A C 1
ATOM 1620 O O . LEU A 1 205 ? -6.484 -14.066 8.628 1.00 92.75 205 LEU A O 1
ATOM 1624 N N . SER A 1 206 ? -4.619 -13.606 7.453 1.00 91.06 206 SER A N 1
ATOM 1625 C CA . SER A 1 206 ? -4.024 -14.939 7.522 1.00 91.06 206 SER A CA 1
ATOM 1626 C C . SER A 1 206 ? -2.515 -14.843 7.703 1.00 91.06 206 SER A C 1
ATOM 1628 O O . SER A 1 206 ? -1.848 -14.124 6.972 1.00 91.06 206 SER A O 1
ATOM 1630 N N . LYS A 1 207 ? -1.963 -15.617 8.644 1.00 92.56 207 LYS A N 1
ATOM 1631 C CA . LYS A 1 207 ? -0.506 -15.714 8.850 1.00 92.56 207 LYS A CA 1
ATOM 1632 C C . LYS A 1 207 ? 0.203 -16.624 7.846 1.00 92.56 207 LYS A C 1
ATOM 1634 O O . LYS A 1 207 ? 1.428 -16.647 7.796 1.00 92.56 207 LYS A O 1
ATOM 1639 N N . ALA A 1 208 ? -0.571 -17.432 7.123 1.00 90.31 208 ALA A N 1
ATOM 1640 C CA . ALA A 1 208 ? -0.053 -18.346 6.112 1.00 90.31 208 ALA A CA 1
ATOM 1641 C C . ALA A 1 208 ? 0.113 -17.665 4.747 1.00 90.31 208 ALA A C 1
ATOM 1643 O O . ALA A 1 208 ? 0.815 -18.196 3.892 1.00 90.31 208 ALA A O 1
ATOM 1644 N N . GLN A 1 209 ? -0.534 -16.516 4.543 1.00 89.62 209 GLN A N 1
ATOM 1645 C CA . GLN A 1 209 ? -0.419 -15.752 3.312 1.00 89.62 209 GLN A CA 1
ATOM 1646 C C . GLN A 1 209 ? 0.918 -14.993 3.291 1.00 89.62 209 GLN A C 1
ATOM 1648 O O . GLN A 1 209 ? 1.270 -14.393 4.309 1.00 89.62 209 GLN A O 1
ATOM 1653 N N . PRO A 1 210 ? 1.659 -15.005 2.167 1.00 93.06 210 PRO A N 1
ATOM 1654 C CA . PRO A 1 210 ? 2.823 -14.145 1.992 1.00 93.06 210 PRO A CA 1
ATOM 1655 C C . PRO A 1 210 ? 2.464 -12.667 2.160 1.00 93.06 210 PRO A C 1
ATOM 1657 O O . PRO A 1 210 ? 1.470 -12.195 1.604 1.00 93.06 210 PRO A O 1
ATOM 1660 N N . THR A 1 211 ? 3.292 -11.940 2.901 1.00 94.44 211 THR A N 1
ATOM 1661 C CA . THR A 1 211 ? 3.138 -10.505 3.138 1.00 94.44 211 THR A CA 1
ATOM 1662 C C . THR A 1 211 ? 4.196 -9.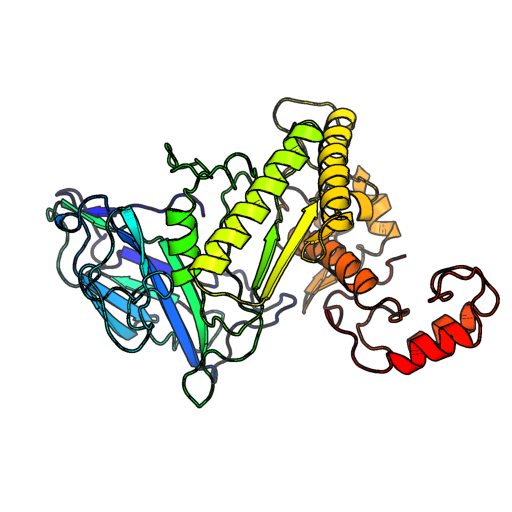748 2.354 1.00 94.44 211 THR A C 1
ATOM 1664 O O . THR A 1 211 ? 5.389 -9.999 2.514 1.00 94.44 211 THR A O 1
ATOM 1667 N N . VAL A 1 212 ? 3.766 -8.779 1.549 1.00 94.56 212 VAL A N 1
ATOM 1668 C CA . VAL A 1 212 ? 4.666 -7.833 0.882 1.00 94.56 212 VAL A CA 1
ATOM 1669 C C . VAL A 1 212 ? 4.455 -6.452 1.488 1.00 94.56 212 VAL A C 1
ATOM 1671 O O . VAL A 1 212 ? 3.349 -5.912 1.438 1.00 94.56 212 VAL A O 1
ATOM 1674 N N . PHE A 1 213 ? 5.509 -5.868 2.051 1.00 95.44 213 PHE A N 1
ATOM 1675 C CA . PHE A 1 213 ? 5.527 -4.453 2.404 1.00 95.44 213 PHE A CA 1
ATOM 1676 C C . PHE A 1 213 ? 5.930 -3.645 1.172 1.00 95.44 213 PHE A C 1
ATOM 1678 O O . PHE A 1 213 ? 7.097 -3.629 0.782 1.00 95.44 213 PHE A O 1
ATOM 1685 N N . LEU A 1 214 ? 4.947 -2.984 0.563 1.00 94.12 214 LEU A N 1
ATOM 1686 C CA . LEU A 1 214 ? 5.167 -2.038 -0.524 1.00 94.12 214 LEU A CA 1
ATOM 1687 C C . LEU A 1 214 ? 5.484 -0.657 0.055 1.00 94.12 214 LEU A C 1
ATOM 1689 O O . LEU A 1 214 ? 4.606 0.012 0.603 1.00 94.12 214 LEU A O 1
ATOM 1693 N N . TRP A 1 215 ? 6.728 -0.224 -0.090 1.00 93.19 215 TRP A N 1
ATOM 1694 C CA . TRP A 1 215 ? 7.195 1.078 0.361 1.00 93.19 215 TRP A CA 1
ATOM 1695 C C . TRP A 1 215 ? 7.188 2.054 -0.812 1.00 93.19 215 TRP A C 1
ATOM 1697 O O . TRP A 1 215 ? 8.197 2.236 -1.487 1.00 93.19 215 TRP A O 1
ATOM 1707 N N . TYR A 1 216 ? 6.032 2.667 -1.065 1.00 90.06 216 TYR A N 1
ATOM 1708 C CA . TYR A 1 216 ? 5.893 3.724 -2.063 1.00 90.06 216 TYR A CA 1
ATOM 1709 C C . TYR A 1 216 ? 5.801 5.078 -1.363 1.00 90.06 216 TYR A C 1
ATOM 1711 O O . TYR A 1 216 ? 4.753 5.453 -0.836 1.00 90.06 216 TYR A O 1
ATOM 1719 N N . LEU A 1 217 ? 6.937 5.767 -1.298 1.00 80.00 217 LEU A N 1
ATOM 1720 C CA . LEU A 1 217 ? 7.134 6.963 -0.485 1.00 80.00 217 LEU A CA 1
ATOM 1721 C C . LEU A 1 217 ? 7.652 8.094 -1.367 1.00 80.00 217 LEU A C 1
ATOM 1723 O O . LEU A 1 217 ? 8.289 7.849 -2.391 1.00 80.00 217 LEU A O 1
ATOM 1727 N N . ALA A 1 218 ? 7.371 9.331 -0.975 1.00 80.94 218 ALA A N 1
ATOM 1728 C CA . ALA A 1 218 ? 7.919 10.492 -1.649 1.00 80.94 218 ALA A CA 1
ATOM 1729 C C . ALA A 1 218 ? 9.405 10.647 -1.293 1.00 80.94 218 ALA A C 1
ATOM 1731 O O . ALA A 1 218 ? 9.741 10.674 -0.107 1.00 80.94 218 ALA A O 1
ATOM 1732 N N . PRO A 1 219 ? 10.282 10.792 -2.299 1.00 85.00 219 PRO A N 1
ATOM 1733 C CA . PRO A 1 219 ? 11.666 11.152 -2.108 1.00 85.00 219 PRO A CA 1
ATOM 1734 C C . PRO A 1 219 ? 11.865 12.351 -1.174 1.00 85.00 219 PRO A C 1
ATOM 1736 O O . PRO A 1 219 ? 11.277 13.405 -1.371 1.00 85.00 219 PRO A O 1
ATOM 1739 N N . GLU A 1 220 ? 12.748 12.245 -0.187 1.00 87.88 220 GLU A N 1
ATOM 1740 C CA . GLU A 1 220 ? 13.068 13.343 0.732 1.00 87.88 220 GLU A CA 1
ATOM 1741 C C . GLU A 1 220 ? 14.332 14.112 0.336 1.00 87.88 220 GLU A C 1
ATOM 1743 O O . GLU A 1 220 ? 15.166 13.640 -0.431 1.00 87.88 220 GLU A O 1
ATOM 1748 N N . GLY A 1 221 ? 14.479 15.342 0.837 1.00 89.62 221 GLY A N 1
ATOM 1749 C CA . GLY A 1 221 ? 15.645 16.195 0.576 1.00 89.62 221 GLY A CA 1
ATOM 1750 C C . GLY A 1 221 ? 16.893 15.767 1.354 1.00 89.62 221 GLY A C 1
ATOM 1751 O O . GLY A 1 221 ? 17.508 16.607 2.013 1.00 89.62 221 GLY A O 1
ATOM 1752 N N . VAL A 1 222 ? 17.225 14.476 1.327 1.00 91.31 222 VAL A N 1
ATOM 1753 C CA . VAL A 1 222 ? 18.254 13.835 2.154 1.00 91.31 222 VAL A CA 1
ATOM 1754 C C . VAL A 1 222 ? 19.428 13.317 1.318 1.00 91.31 222 VAL A C 1
ATOM 1756 O O . VAL A 1 222 ? 19.355 13.190 0.091 1.00 91.31 222 VAL A O 1
ATOM 1759 N N . ASP A 1 223 ? 20.558 13.074 1.979 1.00 95.31 223 ASP A N 1
ATOM 1760 C CA . ASP A 1 223 ? 21.703 12.417 1.353 1.00 95.31 223 ASP A CA 1
ATOM 1761 C C . ASP A 1 223 ? 21.541 10.889 1.324 1.00 95.31 223 ASP A C 1
ATOM 1763 O O . ASP A 1 223 ? 20.625 10.327 1.925 1.00 95.31 223 ASP A O 1
ATOM 1767 N N . TYR A 1 224 ? 22.432 10.231 0.581 1.00 97.06 224 TYR A N 1
ATOM 1768 C CA . TYR A 1 224 ? 22.444 8.778 0.409 1.00 97.06 224 TYR A CA 1
ATOM 1769 C C . TYR A 1 224 ? 22.503 8.028 1.750 1.00 97.06 224 TYR A C 1
ATOM 1771 O O . TYR A 1 224 ? 21.712 7.120 1.978 1.00 97.06 224 TYR A O 1
ATOM 1779 N N . GLU A 1 225 ? 23.392 8.435 2.662 1.00 97.62 225 GLU A N 1
ATOM 1780 C CA . GLU A 1 225 ? 23.579 7.750 3.950 1.00 97.62 225 GLU A CA 1
ATOM 1781 C C . GLU A 1 225 ? 22.321 7.834 4.823 1.00 97.62 225 GLU A C 1
ATOM 1783 O O . GLU A 1 225 ? 21.907 6.842 5.423 1.00 97.62 225 GLU A O 1
ATOM 1788 N N . THR A 1 226 ? 21.669 9.000 4.849 1.00 95.06 226 THR A N 1
ATOM 1789 C CA . THR A 1 226 ? 20.410 9.186 5.580 1.00 95.06 226 THR A CA 1
ATOM 1790 C C . THR A 1 226 ? 19.288 8.341 4.973 1.00 95.06 226 THR A C 1
ATOM 1792 O O . THR A 1 226 ? 18.550 7.687 5.710 1.00 95.06 226 THR A O 1
ATOM 1795 N N . ALA A 1 227 ? 19.170 8.313 3.640 1.00 94.88 227 ALA A N 1
ATOM 1796 C CA . ALA A 1 227 ? 18.183 7.486 2.946 1.00 94.88 227 ALA A CA 1
ATOM 1797 C C . ALA A 1 227 ? 18.384 5.990 3.239 1.00 94.88 227 ALA A C 1
ATOM 1799 O O . ALA A 1 227 ? 17.433 5.297 3.608 1.00 94.88 227 ALA A O 1
ATOM 1800 N N . LEU A 1 228 ? 19.629 5.514 3.142 1.00 96.00 228 LEU A N 1
ATOM 1801 C CA . LEU A 1 228 ? 20.019 4.136 3.428 1.00 96.00 228 LEU A CA 1
ATOM 1802 C C . LEU A 1 228 ? 19.654 3.735 4.863 1.00 96.00 228 LEU A C 1
ATOM 1804 O O . LEU A 1 228 ? 19.048 2.681 5.078 1.00 96.00 228 LEU A O 1
ATOM 1808 N N . GLU A 1 229 ? 19.989 4.578 5.844 1.00 95.19 229 GLU A N 1
ATOM 1809 C CA . GLU A 1 229 ? 19.666 4.346 7.253 1.00 95.19 229 GLU A CA 1
ATOM 1810 C C . GLU A 1 229 ? 18.149 4.269 7.476 1.00 95.19 229 GLU A C 1
ATOM 1812 O O . GLU A 1 229 ? 17.657 3.319 8.090 1.00 95.19 229 GLU A O 1
ATOM 1817 N N . GLN A 1 230 ? 17.393 5.236 6.953 1.00 93.75 230 GLN A N 1
ATOM 1818 C CA . GLN A 1 230 ? 15.942 5.294 7.130 1.00 93.75 230 GLN A CA 1
ATOM 1819 C C . GLN A 1 230 ? 15.242 4.078 6.508 1.00 93.75 230 GLN A C 1
ATOM 1821 O O . GLN A 1 230 ? 14.485 3.398 7.203 1.00 93.75 230 GLN A O 1
ATOM 1826 N N . MET A 1 231 ? 15.532 3.743 5.246 1.00 95.00 231 MET A N 1
ATOM 1827 C CA . MET A 1 231 ? 14.938 2.578 4.576 1.00 95.00 231 MET A CA 1
ATOM 1828 C C . MET A 1 231 ? 15.295 1.269 5.293 1.00 95.00 231 MET A C 1
ATOM 1830 O O . MET A 1 231 ? 14.433 0.410 5.497 1.00 95.00 231 MET A O 1
ATOM 1834 N N . THR A 1 232 ? 16.542 1.134 5.757 1.00 96.25 232 THR A N 1
ATOM 1835 C CA . THR A 1 232 ? 16.982 -0.026 6.546 1.00 96.25 232 THR A CA 1
ATOM 1836 C C . THR A 1 232 ? 16.189 -0.154 7.848 1.00 96.25 232 THR A C 1
ATOM 1838 O O . THR A 1 232 ? 15.731 -1.246 8.193 1.00 96.25 232 THR A O 1
ATOM 1841 N N . ASN A 1 233 ? 15.982 0.952 8.565 1.00 95.06 233 ASN A N 1
ATOM 1842 C CA . ASN A 1 233 ? 15.214 0.966 9.810 1.00 95.06 233 ASN A CA 1
ATOM 1843 C C . ASN A 1 233 ? 13.747 0.577 9.587 1.00 95.06 233 ASN A C 1
ATOM 1845 O O . ASN A 1 233 ? 13.194 -0.210 10.356 1.00 95.06 233 ASN A O 1
ATOM 1849 N N . MET A 1 234 ? 13.137 1.056 8.501 1.00 94.19 234 MET A N 1
ATOM 1850 C CA . MET A 1 234 ? 11.776 0.684 8.108 1.00 94.19 234 MET A CA 1
ATOM 1851 C C . MET A 1 234 ? 11.635 -0.822 7.864 1.00 94.19 234 MET A C 1
ATOM 1853 O O . MET A 1 234 ? 10.737 -1.464 8.416 1.00 94.19 234 MET A O 1
ATOM 1857 N N . ILE A 1 235 ? 12.553 -1.400 7.085 1.00 96.56 235 ILE A N 1
ATOM 1858 C CA . ILE A 1 235 ? 12.588 -2.838 6.790 1.00 96.56 235 ILE A CA 1
ATOM 1859 C C . ILE A 1 235 ? 12.785 -3.652 8.073 1.00 96.56 235 ILE A C 1
ATOM 1861 O O . ILE A 1 235 ? 12.088 -4.642 8.300 1.00 96.56 235 ILE A O 1
ATOM 1865 N N . ASN A 1 236 ? 13.708 -3.236 8.940 1.00 96.75 236 ASN A N 1
ATOM 1866 C CA . ASN A 1 236 ? 14.004 -3.950 10.179 1.00 96.75 236 ASN A CA 1
ATOM 1867 C C . ASN A 1 236 ? 12.816 -3.934 11.150 1.00 96.75 236 ASN A C 1
ATOM 1869 O O . ASN A 1 236 ? 12.442 -4.991 11.657 1.00 96.75 236 ASN A O 1
ATOM 1873 N N . GLN A 1 237 ? 12.178 -2.776 11.358 1.00 96.00 237 GLN A N 1
ATOM 1874 C CA . GLN A 1 237 ? 10.991 -2.671 12.210 1.00 96.00 237 GLN A CA 1
ATOM 1875 C C . GLN A 1 237 ? 9.842 -3.539 11.675 1.00 96.00 237 GLN A C 1
ATOM 1877 O O . GLN A 1 237 ? 9.166 -4.222 12.448 1.00 96.00 237 GLN A O 1
ATOM 1882 N N . ALA A 1 238 ? 9.636 -3.552 10.355 1.00 95.75 238 ALA A N 1
ATOM 1883 C CA . ALA A 1 238 ? 8.586 -4.353 9.740 1.00 95.75 238 ALA A CA 1
ATOM 1884 C C . ALA A 1 238 ? 8.840 -5.860 9.851 1.00 95.75 238 ALA A C 1
ATOM 1886 O O . ALA A 1 238 ? 7.919 -6.615 10.174 1.00 95.75 238 ALA A O 1
ATOM 1887 N N . ASN A 1 239 ? 10.086 -6.294 9.668 1.00 97.44 239 ASN A N 1
ATOM 1888 C CA . ASN A 1 239 ? 10.492 -7.676 9.897 1.00 97.44 239 ASN A CA 1
ATOM 1889 C C . ASN A 1 239 ? 10.321 -8.091 11.365 1.00 97.44 239 ASN A C 1
ATOM 1891 O O . ASN A 1 239 ? 9.801 -9.171 11.652 1.00 97.44 239 ASN A O 1
ATOM 1895 N N . GLU A 1 240 ? 10.706 -7.235 12.312 1.00 97.56 240 GLU A N 1
ATOM 1896 C CA . GLU A 1 240 ? 10.566 -7.526 13.740 1.00 97.56 240 GLU A CA 1
ATOM 1897 C C . GLU A 1 240 ? 9.095 -7.640 14.164 1.00 97.56 240 GLU A C 1
ATOM 1899 O O . GLU A 1 240 ? 8.707 -8.640 14.774 1.00 97.56 240 GLU A O 1
ATOM 1904 N N . ALA A 1 241 ? 8.243 -6.693 13.761 1.00 97.56 241 ALA A N 1
ATOM 1905 C CA . ALA A 1 241 ? 6.804 -6.764 14.017 1.00 97.56 241 ALA A CA 1
ATOM 1906 C C . ALA A 1 241 ? 6.163 -8.001 13.370 1.00 97.56 241 ALA A C 1
ATOM 1908 O O . ALA A 1 241 ? 5.348 -8.687 13.990 1.00 97.56 241 ALA A O 1
ATOM 1909 N N . SER A 1 242 ? 6.565 -8.334 12.141 1.00 97.81 242 SER A N 1
ATOM 1910 C CA . SER A 1 242 ? 6.077 -9.522 11.433 1.00 97.81 242 SER A CA 1
ATOM 1911 C C . SER A 1 242 ? 6.426 -10.813 12.169 1.00 97.81 242 SER A C 1
ATOM 1913 O O . SER A 1 242 ? 5.569 -11.688 12.327 1.00 97.81 242 SER A O 1
ATOM 1915 N N . ASN A 1 243 ? 7.649 -10.907 12.696 1.00 97.88 243 ASN A N 1
ATOM 1916 C CA . ASN A 1 243 ? 8.080 -12.029 13.525 1.00 97.88 243 ASN A CA 1
ATOM 1917 C C . ASN A 1 243 ? 7.252 -12.144 14.813 1.00 97.88 243 ASN A C 1
ATOM 1919 O O . ASN A 1 243 ? 6.862 -13.253 15.184 1.00 97.88 243 ASN A O 1
ATOM 1923 N N . LEU A 1 244 ? 6.936 -11.021 15.471 1.00 98.19 244 LEU A N 1
ATOM 1924 C CA . LEU A 1 244 ? 6.099 -10.996 16.677 1.00 98.19 244 LEU A CA 1
ATOM 1925 C C . LEU A 1 244 ? 4.667 -11.478 16.400 1.00 98.19 244 LEU A C 1
ATOM 1927 O O . LEU A 1 244 ? 4.127 -12.271 17.170 1.00 98.19 244 LEU A O 1
ATOM 1931 N N . VAL A 1 245 ? 4.063 -11.060 15.284 1.00 98.12 245 VAL A N 1
ATOM 1932 C CA . VAL A 1 245 ? 2.739 -11.547 14.841 1.00 98.12 245 VAL A CA 1
ATOM 1933 C C . VAL A 1 245 ? 2.794 -13.025 14.415 1.00 98.12 245 VAL A C 1
ATOM 1935 O O . VAL A 1 245 ? 1.811 -13.769 14.535 1.00 98.12 245 VAL A O 1
ATOM 1938 N N . GLY A 1 246 ? 3.963 -13.483 13.966 1.00 97.69 246 GLY A N 1
ATOM 1939 C CA . GLY A 1 246 ? 4.205 -14.836 13.477 1.00 97.69 246 GLY A CA 1
ATOM 1940 C C . GLY A 1 246 ? 3.861 -14.997 11.998 1.00 97.69 246 GLY A C 1
ATOM 1941 O O . GLY A 1 246 ? 3.277 -16.016 11.627 1.00 97.69 246 GLY A O 1
ATOM 1942 N N . LEU A 1 247 ? 4.170 -13.983 11.190 1.00 96.44 247 LEU A N 1
ATOM 1943 C CA . LEU A 1 247 ? 4.189 -14.060 9.731 1.00 96.44 247 LEU A CA 1
ATOM 194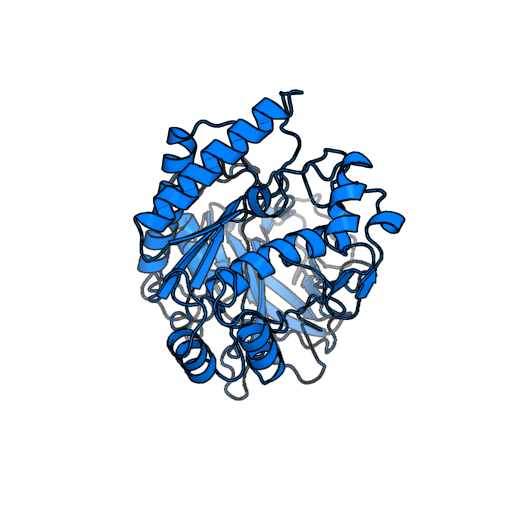4 C C . LEU A 1 247 ? 5.482 -14.758 9.285 1.00 96.44 247 LEU A C 1
ATOM 1946 O O . LEU A 1 247 ? 6.549 -14.488 9.830 1.00 96.44 247 LEU A O 1
ATOM 1950 N N . HIS A 1 248 ? 5.390 -15.681 8.326 1.00 88.94 248 HIS A N 1
ATOM 1951 C CA . HIS A 1 248 ? 6.516 -16.558 7.960 1.00 88.94 248 HIS A CA 1
ATOM 1952 C C . HIS A 1 248 ? 7.125 -16.280 6.582 1.00 88.94 248 HIS A C 1
ATOM 1954 O O . HIS A 1 248 ? 8.219 -16.756 6.297 1.00 88.94 248 HIS A O 1
ATOM 1960 N N . SER A 1 249 ? 6.425 -15.532 5.733 1.00 93.81 249 SER A N 1
ATOM 1961 C CA . SER A 1 249 ? 6.897 -15.118 4.415 1.00 93.81 249 SER A CA 1
ATOM 1962 C C . SER A 1 249 ? 6.663 -13.621 4.307 1.00 93.81 249 SER A C 1
ATOM 1964 O O . SER A 1 249 ? 5.520 -13.174 4.218 1.00 93.81 249 SER A O 1
ATOM 1966 N N . VAL A 1 250 ? 7.750 -12.863 4.423 1.00 97.25 250 VAL A N 1
ATOM 1967 C CA . VAL A 1 250 ? 7.760 -11.402 4.376 1.00 97.25 250 VAL A CA 1
ATOM 1968 C C . VAL A 1 250 ? 8.746 -10.987 3.302 1.00 97.25 250 VAL A C 1
ATOM 1970 O O . VAL A 1 250 ? 9.847 -11.532 3.238 1.00 97.25 250 VAL A O 1
ATOM 1973 N N . GLN A 1 251 ? 8.321 -10.073 2.442 1.00 97.38 251 GLN A N 1
ATOM 1974 C CA . GLN A 1 251 ? 9.135 -9.459 1.402 1.00 97.38 251 GLN A CA 1
ATOM 1975 C C . GLN A 1 251 ? 8.914 -7.948 1.432 1.00 97.38 251 GLN A C 1
ATOM 1977 O O . GLN A 1 251 ? 7.862 -7.470 1.870 1.00 97.38 251 GLN A O 1
ATOM 1982 N N . HIS A 1 252 ? 9.887 -7.195 0.943 1.00 97.81 252 HIS A N 1
ATOM 1983 C CA . HIS A 1 252 ? 9.813 -5.746 0.836 1.00 97.81 252 HIS A CA 1
ATOM 1984 C C . HIS A 1 252 ? 10.017 -5.322 -0.611 1.00 97.81 252 HIS A C 1
ATOM 1986 O O . HIS A 1 252 ? 10.928 -5.805 -1.277 1.00 97.81 252 HIS A O 1
ATOM 1992 N N . PHE A 1 253 ? 9.200 -4.382 -1.078 1.00 96.81 253 PHE A N 1
ATOM 1993 C CA . PHE A 1 253 ? 9.401 -3.747 -2.373 1.00 96.81 253 PHE A CA 1
ATOM 1994 C C . PHE A 1 253 ? 9.521 -2.236 -2.189 1.00 96.81 253 PHE A C 1
ATOM 1996 O O . PHE A 1 253 ? 8.553 -1.572 -1.811 1.00 96.81 253 PHE A O 1
ATOM 2003 N N . LEU A 1 254 ? 10.732 -1.714 -2.389 1.00 96.38 254 LEU A N 1
ATOM 2004 C CA . LEU A 1 254 ? 11.053 -0.291 -2.320 1.00 96.38 254 LEU A CA 1
ATOM 2005 C C . LEU A 1 254 ? 10.739 0.363 -3.670 1.00 96.38 254 LEU A C 1
ATOM 2007 O O . LEU A 1 254 ? 11.352 0.026 -4.680 1.00 96.38 254 LEU A O 1
ATOM 2011 N N . VAL A 1 255 ? 9.796 1.303 -3.693 1.00 95.50 255 VAL A N 1
ATOM 2012 C CA . VAL A 1 255 ? 9.413 2.022 -4.912 1.00 95.50 255 VAL A CA 1
ATOM 2013 C C . VAL A 1 255 ? 9.907 3.455 -4.833 1.00 95.50 255 VAL A C 1
ATOM 2015 O O . VAL A 1 255 ? 9.426 4.247 -4.020 1.00 95.50 255 VAL A O 1
ATOM 2018 N N . ILE A 1 256 ? 10.829 3.802 -5.726 1.00 95.12 256 ILE A N 1
ATOM 2019 C CA . ILE A 1 256 ? 11.237 5.187 -5.947 1.00 95.12 256 ILE A CA 1
ATOM 2020 C C . ILE A 1 256 ? 10.185 5.851 -6.829 1.00 95.12 256 ILE A C 1
ATOM 2022 O O . ILE A 1 256 ? 9.891 5.380 -7.933 1.00 95.12 256 ILE A O 1
ATOM 2026 N N . SER A 1 257 ? 9.587 6.930 -6.324 1.00 92.81 257 SER A N 1
ATOM 2027 C CA . SER A 1 257 ? 8.531 7.644 -7.039 1.00 92.81 257 SER A CA 1
ATOM 2028 C C . SER A 1 257 ? 9.039 8.367 -8.281 1.00 92.81 257 SER A C 1
ATOM 2030 O O . SER A 1 257 ? 10.234 8.489 -8.514 1.00 92.81 257 SER A O 1
ATOM 2032 N N . HIS A 1 258 ? 8.105 8.934 -9.040 1.00 93.44 258 HIS A N 1
ATOM 2033 C CA . HIS A 1 258 ? 8.375 9.916 -10.087 1.00 93.44 258 HIS A CA 1
ATOM 2034 C C . HIS A 1 258 ? 9.111 11.157 -9.561 1.00 93.44 258 HIS A C 1
ATOM 2036 O O . HIS A 1 258 ? 9.050 11.479 -8.369 1.00 93.44 258 HIS A O 1
ATOM 2042 N N . LEU A 1 259 ? 9.756 11.896 -10.473 1.00 94.00 259 LEU A N 1
ATOM 2043 C CA . LEU A 1 259 ? 10.312 13.212 -10.164 1.00 94.00 259 LEU A CA 1
ATOM 2044 C C . LEU A 1 259 ? 9.183 14.195 -9.846 1.00 94.00 259 LEU A C 1
ATOM 2046 O O . LEU A 1 259 ? 8.228 14.334 -10.611 1.00 94.00 259 LEU A O 1
ATOM 2050 N N . TYR A 1 260 ? 9.331 14.930 -8.750 1.00 90.88 260 TYR A N 1
ATOM 2051 C CA . TYR A 1 260 ? 8.360 15.928 -8.325 1.00 90.88 260 TYR A CA 1
ATOM 2052 C C . TYR A 1 260 ? 9.059 17.152 -7.713 1.00 90.88 260 TYR A C 1
ATOM 2054 O O . TYR A 1 260 ? 10.278 17.182 -7.514 1.00 90.88 260 TYR A O 1
ATOM 2062 N N . LYS A 1 261 ? 8.290 18.207 -7.444 1.00 87.38 261 LYS A N 1
ATOM 2063 C CA . LYS A 1 261 ? 8.799 19.456 -6.876 1.00 87.38 261 LYS A CA 1
ATOM 2064 C C . LYS A 1 261 ? 8.974 19.384 -5.361 1.00 87.38 261 LYS A C 1
ATOM 2066 O O . LYS A 1 261 ? 8.008 19.325 -4.603 1.00 87.38 261 LYS A O 1
ATOM 2071 N N . PHE A 1 262 ? 10.210 19.538 -4.898 1.00 83.44 262 PHE A N 1
ATOM 2072 C CA . PHE A 1 262 ? 10.506 19.594 -3.467 1.00 83.44 262 PHE A CA 1
ATOM 2073 C C . PHE A 1 262 ? 10.192 20.973 -2.885 1.00 83.44 262 PHE A C 1
ATOM 2075 O O . PHE A 1 262 ? 10.640 22.007 -3.393 1.00 83.44 262 PHE A O 1
ATOM 2082 N N . SER A 1 263 ? 9.487 21.006 -1.753 1.00 72.25 263 SER A N 1
ATOM 2083 C CA . SER A 1 263 ? 9.290 22.247 -1.004 1.00 72.25 263 SER A CA 1
ATOM 2084 C C . SER A 1 263 ? 10.635 22.802 -0.521 1.00 72.25 263 SER A C 1
ATOM 2086 O O . SER A 1 263 ? 11.394 22.101 0.143 1.00 72.25 263 SER A O 1
ATOM 2088 N N . GLY A 1 264 ? 10.924 24.072 -0.814 1.00 68.69 264 GLY A N 1
ATOM 2089 C CA . GLY A 1 264 ? 12.118 24.765 -0.306 1.00 68.69 264 GLY A CA 1
ATOM 2090 C C . GLY A 1 264 ? 13.317 24.811 -1.258 1.00 68.69 264 GLY A C 1
ATOM 2091 O O . GLY A 1 264 ? 14.270 25.536 -0.980 1.00 68.69 264 GLY A O 1
ATOM 2092 N N . SER A 1 265 ? 13.253 24.140 -2.410 1.00 71.38 265 SER A N 1
ATOM 2093 C CA . SER A 1 265 ? 14.188 24.344 -3.522 1.00 71.38 265 SER A CA 1
ATOM 2094 C C . SER A 1 265 ? 13.418 24.686 -4.797 1.00 71.38 265 SER A C 1
ATOM 2096 O O . SER A 1 265 ? 12.290 24.249 -4.965 1.00 71.38 265 SER A O 1
ATOM 2098 N N . ASN A 1 266 ? 14.018 25.480 -5.686 1.00 78.00 266 ASN A N 1
ATOM 2099 C CA . ASN A 1 266 ? 13.500 25.774 -7.031 1.00 78.00 266 ASN A CA 1
ATOM 2100 C C . ASN A 1 266 ? 14.437 25.224 -8.123 1.00 78.00 266 ASN A C 1
ATOM 2102 O O . ASN A 1 266 ? 14.412 25.697 -9.258 1.00 78.00 266 ASN A O 1
ATOM 2106 N N . ASN A 1 267 ? 15.328 24.295 -7.763 1.00 88.88 267 ASN A N 1
ATOM 2107 C CA . ASN A 1 267 ? 16.347 23.759 -8.652 1.00 88.88 267 ASN A CA 1
ATOM 2108 C C . ASN A 1 267 ? 16.053 22.292 -8.973 1.00 88.88 267 ASN A C 1
ATOM 2110 O O . ASN A 1 267 ? 16.325 21.416 -8.156 1.00 88.88 267 ASN A O 1
ATOM 2114 N N . VAL A 1 268 ? 15.558 22.041 -10.187 1.00 88.62 268 VAL A N 1
ATOM 2115 C CA . VAL A 1 268 ? 15.222 20.694 -10.676 1.00 88.62 268 VAL A CA 1
ATOM 2116 C C . VAL A 1 268 ? 16.414 19.743 -10.592 1.00 88.62 268 VAL A C 1
ATOM 2118 O O . VAL A 1 268 ? 16.243 18.580 -10.254 1.00 88.62 268 VAL A O 1
ATOM 2121 N N . GLU A 1 269 ? 17.632 20.232 -10.821 1.00 91.75 269 GLU A N 1
ATOM 2122 C CA . GLU A 1 269 ? 18.825 19.385 -10.754 1.00 91.75 269 GLU A CA 1
ATOM 2123 C C . GLU A 1 269 ? 19.129 18.921 -9.330 1.00 91.75 269 GLU A C 1
ATOM 2125 O O . GLU A 1 269 ? 19.553 17.796 -9.096 1.00 91.75 269 GLU A O 1
ATOM 2130 N N . GLN A 1 270 ? 18.844 19.779 -8.353 1.00 92.00 270 GLN A N 1
ATOM 2131 C CA . GLN A 1 270 ? 18.958 19.399 -6.954 1.00 92.00 270 GLN A CA 1
ATOM 2132 C C . GLN A 1 270 ? 17.893 18.363 -6.576 1.00 92.00 270 GLN A C 1
ATOM 2134 O O . GLN A 1 270 ? 18.187 17.441 -5.824 1.00 92.00 270 GLN A O 1
ATOM 2139 N N . TRP A 1 271 ? 16.672 18.502 -7.100 1.00 92.12 271 TRP A N 1
ATOM 2140 C CA . TRP A 1 271 ? 15.607 17.519 -6.898 1.00 92.12 271 TRP A CA 1
ATOM 2141 C C . TRP A 1 271 ? 16.001 16.155 -7.463 1.00 92.12 271 TRP A C 1
ATOM 2143 O O . TRP A 1 271 ? 15.898 15.168 -6.745 1.00 92.12 271 TRP A O 1
ATOM 2153 N N . ARG A 1 272 ? 16.537 16.108 -8.693 1.00 94.31 272 ARG A N 1
ATOM 2154 C CA . ARG A 1 272 ? 17.066 14.870 -9.289 1.00 94.31 272 ARG A CA 1
ATOM 2155 C C . ARG A 1 272 ? 18.115 14.226 -8.402 1.00 94.31 272 ARG A C 1
ATOM 2157 O O . ARG A 1 272 ? 17.998 13.046 -8.109 1.00 94.31 272 ARG A O 1
ATOM 2164 N N . GLN A 1 273 ? 19.073 15.004 -7.900 1.00 94.44 273 GLN A N 1
ATOM 2165 C CA . GLN A 1 273 ? 20.103 14.464 -7.017 1.00 94.44 273 GLN A CA 1
ATOM 2166 C C . GLN A 1 273 ? 19.518 13.840 -5.741 1.00 94.44 273 GLN A C 1
ATOM 2168 O O . GLN A 1 273 ? 20.007 12.806 -5.296 1.00 94.44 273 GLN A O 1
ATOM 2173 N N . TYR A 1 274 ? 18.476 14.432 -5.150 1.00 93.31 274 TYR A N 1
ATOM 2174 C CA . TYR A 1 274 ? 17.814 13.848 -3.980 1.00 93.31 274 TYR A CA 1
ATOM 2175 C C . TYR A 1 274 ? 17.108 12.530 -4.298 1.00 93.31 274 TYR A C 1
ATOM 2177 O O . TYR A 1 274 ? 17.214 11.589 -3.512 1.00 93.31 274 TYR A O 1
ATOM 2185 N N . VAL A 1 275 ? 16.427 12.444 -5.443 1.00 94.94 275 VAL A N 1
ATOM 2186 C CA . VAL A 1 275 ? 15.797 11.193 -5.887 1.00 94.94 275 VAL A CA 1
ATOM 2187 C C . VAL A 1 275 ? 16.861 10.134 -6.194 1.00 94.94 275 VAL A C 1
ATOM 2189 O O . VAL A 1 275 ? 16.734 9.011 -5.720 1.00 94.94 275 VAL A O 1
ATOM 2192 N N . MET A 1 276 ? 17.951 10.502 -6.876 1.00 96.31 276 MET A N 1
ATOM 2193 C CA . MET A 1 276 ? 19.083 9.609 -7.165 1.00 96.31 276 MET A CA 1
ATOM 2194 C C . MET A 1 276 ? 19.717 9.043 -5.892 1.00 96.31 276 MET A C 1
ATOM 2196 O O . MET A 1 276 ? 19.921 7.843 -5.801 1.00 96.31 276 MET A O 1
ATOM 2200 N N . ASN A 1 277 ? 19.954 9.871 -4.868 1.00 96.12 277 ASN A N 1
ATOM 2201 C CA . ASN A 1 277 ? 20.509 9.393 -3.597 1.00 96.12 277 ASN A CA 1
ATOM 2202 C C . ASN A 1 277 ? 19.656 8.279 -2.965 1.00 96.12 277 ASN A C 1
ATOM 2204 O O . ASN A 1 277 ? 20.186 7.342 -2.376 1.00 96.12 277 ASN A O 1
ATOM 2208 N N . GLN A 1 278 ? 18.332 8.403 -3.055 1.00 95.56 278 GLN A N 1
ATOM 2209 C CA . GLN A 1 278 ? 17.391 7.428 -2.503 1.00 95.56 278 GLN A CA 1
ATOM 2210 C C . GLN A 1 278 ? 17.237 6.204 -3.394 1.00 95.56 278 GLN A C 1
ATOM 2212 O O . GLN A 1 278 ? 17.100 5.097 -2.881 1.00 95.56 278 GLN A O 1
ATOM 2217 N N . GLN A 1 279 ? 17.292 6.400 -4.710 1.00 96.88 279 GLN A N 1
ATOM 2218 C CA . GLN A 1 279 ? 17.364 5.322 -5.681 1.00 96.88 279 GLN A CA 1
ATOM 2219 C C . GLN A 1 279 ? 18.571 4.433 -5.407 1.00 96.88 279 GLN A C 1
ATOM 2221 O O . GLN A 1 279 ? 18.397 3.242 -5.163 1.00 96.88 279 GLN A O 1
ATOM 2226 N N . ASP A 1 280 ? 19.764 5.019 -5.364 1.00 97.88 280 ASP A N 1
ATOM 2227 C CA . ASP A 1 280 ? 21.007 4.292 -5.129 1.00 97.88 280 ASP A CA 1
ATOM 2228 C C . ASP A 1 280 ? 20.947 3.530 -3.796 1.00 97.88 280 ASP A C 1
ATOM 2230 O O . ASP A 1 280 ? 21.271 2.346 -3.745 1.00 97.88 280 ASP A O 1
ATOM 2234 N N . ALA A 1 281 ? 20.428 4.157 -2.733 1.00 97.62 281 ALA A N 1
ATOM 2235 C CA . ALA A 1 281 ? 20.240 3.497 -1.441 1.00 97.62 281 ALA A CA 1
ATOM 2236 C C . ALA A 1 281 ? 19.278 2.296 -1.516 1.00 97.62 281 ALA A C 1
ATOM 2238 O O . ALA A 1 281 ? 19.578 1.235 -0.968 1.00 97.62 281 ALA A O 1
ATOM 2239 N N . ALA A 1 282 ? 18.134 2.428 -2.194 1.00 97.44 282 ALA A N 1
ATOM 2240 C CA . ALA A 1 282 ? 17.170 1.338 -2.334 1.00 97.44 282 ALA A CA 1
ATOM 2241 C C . ALA A 1 282 ? 17.733 0.160 -3.144 1.00 97.44 282 ALA A C 1
ATOM 2243 O O . ALA A 1 282 ? 17.547 -0.996 -2.752 1.00 97.44 282 ALA A O 1
ATOM 2244 N N . PHE A 1 283 ? 18.441 0.441 -4.242 1.00 97.62 283 PHE A N 1
ATOM 2245 C CA . PHE A 1 283 ? 19.087 -0.589 -5.053 1.00 97.62 283 PHE A CA 1
ATOM 2246 C C . PHE A 1 283 ? 20.222 -1.280 -4.288 1.00 97.62 283 PHE A C 1
ATOM 2248 O O . PHE A 1 283 ? 20.276 -2.509 -4.281 1.00 97.62 283 PHE A O 1
ATOM 2255 N N . ASP A 1 284 ? 21.058 -0.541 -3.555 1.00 98.44 284 ASP A N 1
ATOM 2256 C CA . ASP A 1 284 ? 22.118 -1.129 -2.727 1.00 98.44 284 ASP A CA 1
ATOM 2257 C C . ASP A 1 284 ? 21.546 -2.041 -1.625 1.00 98.44 284 ASP A C 1
ATOM 2259 O O . ASP A 1 284 ? 22.061 -3.143 -1.397 1.00 98.44 284 ASP A O 1
ATOM 2263 N N . ILE A 1 285 ? 20.427 -1.662 -0.993 1.00 98.38 285 ILE A N 1
ATOM 2264 C CA . ILE A 1 285 ? 19.707 -2.548 -0.062 1.00 98.38 285 ILE A CA 1
ATOM 2265 C C . ILE A 1 285 ? 19.244 -3.823 -0.782 1.00 98.38 285 ILE A C 1
ATOM 2267 O O . ILE A 1 285 ? 19.499 -4.919 -0.283 1.00 98.38 285 ILE A O 1
ATOM 2271 N N . ALA A 1 286 ? 18.603 -3.702 -1.947 1.00 97.50 286 ALA A N 1
ATOM 2272 C CA . ALA A 1 286 ? 18.102 -4.850 -2.707 1.00 97.50 286 ALA A CA 1
ATOM 2273 C C . ALA A 1 286 ? 19.226 -5.796 -3.176 1.00 97.50 286 ALA A C 1
ATOM 2275 O O . ALA A 1 286 ? 19.034 -7.006 -3.216 1.00 97.50 286 ALA A O 1
ATOM 2276 N N . THR A 1 287 ? 20.432 -5.287 -3.459 1.00 97.12 287 THR A N 1
ATOM 2277 C CA . THR A 1 287 ? 21.578 -6.150 -3.814 1.00 97.12 287 THR A CA 1
ATOM 2278 C C . THR A 1 287 ? 22.156 -6.932 -2.633 1.00 97.12 287 THR A C 1
ATOM 2280 O O . THR A 1 287 ? 22.849 -7.932 -2.826 1.00 97.12 287 THR A O 1
ATOM 2283 N N . THR A 1 288 ? 21.913 -6.473 -1.402 1.00 96.88 288 THR A N 1
ATOM 2284 C CA . THR A 1 288 ? 22.500 -7.053 -0.184 1.00 96.88 288 THR A CA 1
ATOM 2285 C C . THR A 1 288 ? 21.513 -7.885 0.629 1.00 96.88 288 THR A C 1
ATOM 2287 O O . THR A 1 288 ? 21.922 -8.540 1.594 1.00 96.88 288 THR A O 1
ATOM 2290 N N . ARG A 1 289 ? 20.229 -7.876 0.258 1.00 97.44 289 ARG A N 1
ATOM 2291 C CA . ARG A 1 289 ? 19.144 -8.510 1.003 1.00 97.44 289 ARG A CA 1
ATOM 2292 C C . ARG A 1 289 ? 18.207 -9.295 0.092 1.00 97.44 289 ARG A C 1
ATOM 2294 O O . ARG A 1 289 ? 17.454 -8.712 -0.675 1.00 97.44 289 ARG A O 1
ATOM 2301 N N . ASP A 1 290 ? 18.159 -10.608 0.294 1.00 95.88 290 ASP A N 1
ATOM 2302 C CA . ASP A 1 290 ? 17.294 -11.513 -0.478 1.00 95.88 290 ASP A CA 1
ATOM 2303 C C . ASP A 1 290 ? 15.785 -11.297 -0.228 1.00 95.88 290 ASP A C 1
ATOM 2305 O O . ASP A 1 290 ? 14.958 -11.819 -0.969 1.00 95.88 290 ASP A O 1
ATOM 2309 N N . ASP A 1 291 ? 15.409 -10.577 0.838 1.00 96.75 291 ASP A N 1
ATOM 2310 C CA . ASP A 1 291 ? 14.019 -10.244 1.181 1.00 96.75 291 ASP A CA 1
ATOM 2311 C C . ASP A 1 291 ? 13.564 -8.872 0.657 1.00 96.75 291 ASP A C 1
ATOM 2313 O O . ASP A 1 291 ? 12.469 -8.417 1.007 1.00 96.75 291 ASP A O 1
ATOM 2317 N N . VAL A 1 292 ? 14.398 -8.190 -0.135 1.00 98.06 292 VAL A N 1
ATOM 2318 C CA . VAL A 1 292 ? 14.134 -6.838 -0.633 1.00 98.06 292 VAL A CA 1
ATOM 2319 C C . VAL A 1 292 ? 14.311 -6.772 -2.144 1.00 98.06 292 VAL A C 1
ATOM 2321 O O . VAL A 1 292 ? 15.324 -7.184 -2.695 1.00 98.06 292 VAL A O 1
ATOM 2324 N N . SER A 1 293 ? 13.341 -6.164 -2.815 1.00 96.88 293 SER A N 1
ATOM 2325 C CA . SER A 1 293 ? 13.451 -5.719 -4.204 1.00 96.88 293 SER A CA 1
ATOM 2326 C C . SER A 1 293 ? 13.261 -4.205 -4.279 1.00 96.88 293 SER A C 1
ATOM 2328 O O . SER A 1 293 ? 12.657 -3.603 -3.385 1.00 96.88 293 SER A O 1
ATOM 2330 N N . ALA A 1 294 ? 13.750 -3.582 -5.349 1.00 96.75 294 ALA A N 1
ATOM 2331 C CA . ALA A 1 294 ? 13.593 -2.151 -5.588 1.00 96.75 294 ALA A CA 1
ATOM 2332 C C . ALA A 1 294 ? 13.221 -1.870 -7.049 1.00 96.75 294 ALA A C 1
ATOM 2334 O O . ALA A 1 294 ? 13.639 -2.596 -7.947 1.00 96.75 294 ALA A O 1
ATOM 2335 N N . GLY A 1 295 ? 12.424 -0.827 -7.274 1.00 95.62 295 GLY A N 1
ATOM 2336 C CA . GLY A 1 295 ? 12.021 -0.361 -8.600 1.00 95.62 295 GLY A CA 1
ATOM 2337 C C . GLY A 1 295 ? 11.921 1.160 -8.631 1.00 95.62 295 GLY A C 1
ATOM 2338 O O . GLY A 1 295 ? 11.553 1.778 -7.630 1.00 95.62 295 GLY A O 1
ATOM 2339 N N . SER A 1 296 ? 12.257 1.773 -9.768 1.00 96.25 296 SER A N 1
ATOM 2340 C CA . SER A 1 296 ? 12.295 3.230 -9.898 1.00 96.25 296 SER A CA 1
ATOM 2341 C C . SER A 1 296 ? 11.445 3.749 -11.045 1.00 96.25 296 SER A C 1
ATOM 2343 O O . SER A 1 296 ? 11.817 3.643 -12.210 1.00 96.25 296 SER A O 1
ATOM 2345 N N . ILE A 1 297 ? 10.327 4.387 -10.691 1.00 96.31 297 ILE A N 1
ATOM 2346 C CA . ILE A 1 297 ? 9.502 5.142 -11.641 1.00 96.31 297 ILE A CA 1
ATOM 2347 C C . ILE A 1 297 ? 10.285 6.361 -12.147 1.00 96.31 297 ILE A C 1
ATOM 2349 O O . ILE A 1 297 ? 10.127 6.764 -13.294 1.00 96.31 297 ILE A O 1
ATOM 2353 N N . PHE A 1 298 ? 11.138 6.954 -11.306 1.00 96.12 298 PHE A N 1
ATOM 2354 C CA . PHE A 1 298 ? 12.019 8.054 -11.696 1.00 96.12 298 PHE A CA 1
ATOM 2355 C C . PHE A 1 298 ? 12.936 7.677 -12.861 1.00 96.12 298 PHE A C 1
ATOM 2357 O O . PHE A 1 298 ? 12.999 8.420 -13.838 1.00 96.12 298 PHE A O 1
ATOM 2364 N N . GLU A 1 299 ? 13.606 6.528 -12.768 1.00 95.88 299 GLU A N 1
ATOM 2365 C CA . GLU A 1 299 ? 14.505 6.052 -13.821 1.00 95.88 299 GLU A CA 1
ATOM 2366 C C . GLU A 1 299 ? 13.720 5.614 -15.060 1.00 95.88 299 GLU A C 1
ATOM 2368 O O . GLU A 1 299 ? 14.018 6.064 -16.159 1.00 95.88 299 GLU A O 1
ATOM 2373 N N . ALA A 1 300 ? 12.646 4.838 -14.872 1.00 95.19 300 ALA A N 1
ATOM 2374 C CA . ALA A 1 300 ? 11.794 4.340 -15.957 1.00 95.19 300 ALA A CA 1
ATOM 2375 C C . ALA A 1 300 ? 11.043 5.439 -16.735 1.00 95.19 300 ALA A C 1
ATOM 2377 O O . ALA A 1 300 ? 10.410 5.167 -17.747 1.00 95.19 300 ALA A O 1
ATOM 2378 N N . THR A 1 301 ? 11.077 6.686 -16.258 1.00 96.31 301 THR A N 1
ATOM 2379 C CA . THR A 1 301 ? 10.479 7.838 -16.948 1.00 96.31 301 THR A CA 1
ATOM 2380 C C . THR A 1 301 ? 11.516 8.848 -17.424 1.00 96.31 301 THR A C 1
ATOM 2382 O O . THR A 1 301 ? 11.204 10.033 -17.547 1.00 96.31 301 THR A O 1
ATOM 2385 N N . ASP A 1 302 ? 12.765 8.419 -17.631 1.00 95.94 302 ASP A N 1
ATOM 2386 C CA . ASP A 1 302 ? 13.887 9.274 -18.040 1.00 95.94 302 ASP A CA 1
ATOM 2387 C C . ASP A 1 302 ? 14.025 10.536 -17.177 1.00 95.94 302 ASP A C 1
ATOM 2389 O O . ASP A 1 302 ? 14.424 11.614 -17.637 1.00 95.94 302 ASP A O 1
ATOM 2393 N N . GLN A 1 303 ? 13.650 10.428 -15.897 1.00 95.56 303 GLN A N 1
ATOM 2394 C CA . GLN A 1 303 ? 13.723 11.519 -14.930 1.00 95.56 303 GLN A CA 1
ATOM 2395 C C . GLN A 1 303 ? 12.887 12.749 -15.347 1.00 95.56 303 GLN A C 1
ATOM 2397 O O . GLN A 1 303 ? 13.208 13.897 -14.993 1.00 95.56 303 GLN A O 1
ATOM 2402 N N . VAL A 1 304 ? 11.819 12.531 -16.124 1.00 95.75 304 VAL A N 1
ATOM 2403 C CA . VAL A 1 304 ? 10.909 13.573 -16.606 1.00 95.75 304 VAL A CA 1
ATOM 2404 C C . VAL A 1 304 ? 10.039 14.098 -15.463 1.00 95.75 304 VAL A C 1
ATOM 2406 O O . VAL A 1 304 ? 9.445 13.357 -14.684 1.00 95.75 304 VAL A O 1
ATOM 2409 N N . LEU A 1 305 ? 9.926 15.428 -15.385 1.00 95.12 305 LEU A N 1
ATOM 2410 C CA . LEU A 1 305 ? 8.953 16.094 -14.523 1.00 95.12 305 LEU A CA 1
ATOM 2411 C C . LEU A 1 305 ? 7.638 16.287 -15.292 1.00 95.12 305 LEU A C 1
ATOM 2413 O O . LEU A 1 305 ? 7.546 17.148 -16.172 1.00 95.12 305 LEU A O 1
ATOM 2417 N N . PHE A 1 306 ? 6.611 15.522 -14.922 1.00 96.31 306 PHE A N 1
ATOM 2418 C CA . PHE A 1 306 ? 5.277 15.561 -15.535 1.00 96.31 306 PHE A CA 1
ATOM 2419 C C . PHE A 1 306 ? 4.408 16.704 -14.990 1.00 96.31 306 PHE A C 1
ATOM 2421 O O . PHE A 1 306 ? 3.293 16.484 -14.531 1.00 96.31 306 PHE A O 1
ATOM 2428 N N . SER A 1 307 ? 4.919 17.936 -15.010 1.00 94.50 307 SER A N 1
ATOM 2429 C CA . SER A 1 307 ? 4.226 19.134 -14.504 1.00 94.50 307 SER A CA 1
ATOM 2430 C C . SER A 1 307 ? 3.809 20.101 -15.623 1.00 94.50 307 SER A C 1
ATOM 2432 O O . SER A 1 307 ? 3.679 21.308 -15.398 1.00 94.50 307 SER A O 1
ATOM 2434 N N . GLY A 1 308 ? 3.711 19.629 -16.873 1.00 95.19 308 GLY A N 1
ATOM 2435 C CA . GLY A 1 308 ? 3.338 20.481 -18.001 1.00 95.19 308 GLY A CA 1
ATOM 2436 C C . GLY A 1 308 ? 3.865 20.054 -19.371 1.00 95.19 308 GLY A C 1
ATOM 2437 O O . GLY A 1 308 ? 4.374 18.947 -19.545 1.00 95.19 308 GLY A O 1
ATOM 2438 N N . PRO A 1 309 ? 3.794 20.962 -20.365 1.00 96.69 309 PRO A N 1
ATOM 2439 C CA . PRO A 1 309 ? 4.037 20.638 -21.772 1.00 96.69 309 PRO A CA 1
ATOM 2440 C C . PRO A 1 309 ? 5.419 20.065 -22.103 1.00 96.69 309 PRO A C 1
ATOM 2442 O O . PRO A 1 309 ? 5.592 19.482 -23.169 1.00 96.69 309 PRO A O 1
ATOM 2445 N N . SER A 1 310 ? 6.410 20.218 -21.220 1.00 94.94 310 SER A N 1
ATOM 2446 C CA . SER A 1 310 ? 7.735 19.611 -21.389 1.00 94.94 310 SER A CA 1
ATOM 2447 C C . SER A 1 310 ? 7.712 18.083 -21.379 1.00 94.94 310 SER A C 1
ATOM 2449 O O . SER A 1 310 ? 8.632 17.489 -21.925 1.00 94.94 310 SER A O 1
ATOM 2451 N N . ALA A 1 311 ? 6.688 17.458 -20.792 1.00 96.69 311 ALA A N 1
ATOM 2452 C CA . ALA A 1 311 ? 6.538 16.004 -20.764 1.00 96.69 311 ALA A CA 1
ATOM 2453 C C . ALA A 1 311 ? 5.828 15.432 -22.005 1.00 96.69 311 ALA A C 1
ATOM 2455 O O . ALA A 1 311 ? 5.810 14.221 -22.195 1.00 96.69 311 ALA A O 1
ATOM 2456 N N . ILE A 1 312 ? 5.250 16.282 -22.867 1.00 97.06 312 ILE A N 1
ATOM 2457 C CA . ILE A 1 312 ? 4.504 15.834 -24.055 1.00 97.06 312 ILE A CA 1
ATOM 2458 C C . ILE A 1 312 ? 5.353 14.968 -24.998 1.00 97.06 312 ILE A C 1
ATOM 2460 O O . ILE A 1 312 ? 4.845 13.924 -25.395 1.00 97.06 312 ILE A O 1
ATOM 2464 N N . PRO A 1 313 ? 6.607 15.335 -25.346 1.00 96.81 313 PRO A N 1
ATOM 2465 C CA . PRO A 1 313 ? 7.419 14.505 -26.233 1.00 96.81 313 PRO A CA 1
ATOM 2466 C C . PRO A 1 313 ? 7.610 13.089 -25.690 1.00 96.81 313 PRO A C 1
ATOM 2468 O O . PRO A 1 313 ? 7.437 12.135 -26.434 1.00 96.81 313 PRO A O 1
ATOM 2471 N N . TRP A 1 314 ? 7.868 12.964 -24.384 1.00 95.75 314 TRP A N 1
ATOM 2472 C CA . TRP A 1 314 ? 8.035 11.670 -23.727 1.00 95.75 314 TRP A CA 1
ATOM 2473 C C . TRP A 1 314 ? 6.742 10.847 -23.786 1.00 95.75 314 TRP A C 1
ATOM 2475 O O . TRP A 1 314 ? 6.761 9.692 -24.194 1.00 95.75 314 TRP A O 1
ATOM 2485 N N . LEU A 1 315 ? 5.593 11.454 -23.465 1.00 95.38 315 LEU A N 1
ATOM 2486 C CA . LEU A 1 315 ? 4.293 10.774 -23.536 1.00 95.38 315 LEU A CA 1
ATOM 2487 C C . LEU A 1 315 ? 3.937 10.321 -24.961 1.00 95.38 315 LEU A C 1
ATOM 2489 O O . LEU A 1 315 ? 3.318 9.276 -25.130 1.00 95.38 315 LEU A O 1
ATOM 2493 N N . GLU A 1 316 ? 4.280 11.113 -25.978 1.00 93.12 316 GLU A N 1
ATOM 2494 C CA . GLU A 1 316 ? 4.026 10.771 -27.382 1.00 93.12 316 GLU A CA 1
ATOM 2495 C C . GLU A 1 316 ? 4.933 9.635 -27.859 1.00 93.12 316 GLU A C 1
ATOM 2497 O O . GLU A 1 316 ? 4.449 8.704 -28.501 1.00 93.12 316 GLU A O 1
ATOM 2502 N N . GLU A 1 317 ? 6.220 9.696 -27.513 1.00 92.62 317 GLU A N 1
ATOM 2503 C CA . GLU A 1 317 ? 7.222 8.678 -27.840 1.00 92.62 317 GLU A CA 1
ATOM 2504 C C . GLU A 1 317 ? 6.875 7.311 -27.238 1.00 92.62 317 GLU A C 1
ATOM 2506 O O . GLU A 1 317 ? 7.017 6.298 -27.917 1.00 92.62 317 GLU A O 1
ATOM 2511 N N . HIS A 1 318 ? 6.315 7.298 -26.026 1.00 89.69 318 HIS A N 1
ATOM 2512 C CA . HIS A 1 318 ? 5.941 6.081 -25.299 1.00 89.69 318 HIS A CA 1
ATOM 2513 C C . HIS A 1 318 ? 4.452 5.708 -25.449 1.00 89.69 318 HIS A C 1
ATOM 2515 O O . HIS A 1 318 ? 3.920 4.910 -24.680 1.00 89.69 318 HIS A O 1
ATOM 2521 N N . GLY A 1 319 ? 3.739 6.267 -26.436 1.00 89.56 319 GLY A N 1
ATOM 2522 C CA . GLY A 1 319 ? 2.397 5.793 -26.815 1.00 89.56 319 GLY A CA 1
ATOM 2523 C C . GLY A 1 319 ? 1.260 6.151 -25.847 1.00 89.56 319 GLY A C 1
ATOM 2524 O O . GLY A 1 319 ? 0.142 5.648 -25.975 1.00 89.56 319 GLY A O 1
ATOM 2525 N N . PHE A 1 320 ? 1.475 7.085 -24.918 1.00 91.94 320 PHE A N 1
ATOM 2526 C CA . PHE A 1 320 ? 0.450 7.557 -23.975 1.00 91.94 320 PHE A CA 1
ATOM 2527 C C . PHE A 1 320 ? -0.590 8.505 -24.606 1.00 91.94 320 PHE A C 1
ATOM 2529 O O . PHE A 1 320 ? -1.467 9.048 -23.923 1.00 91.94 320 PHE A O 1
ATOM 2536 N N . ASN A 1 321 ? -0.540 8.689 -25.927 1.00 89.06 321 ASN A N 1
ATOM 2537 C CA . ASN A 1 321 ? -1.623 9.275 -26.715 1.00 89.06 321 ASN A CA 1
ATOM 2538 C C . ASN A 1 321 ? -2.804 8.304 -26.928 1.00 89.06 321 ASN A C 1
ATOM 2540 O O . ASN A 1 321 ? -3.892 8.755 -27.293 1.00 89.06 321 ASN A O 1
ATOM 2544 N N . VAL A 1 322 ? -2.615 7.004 -26.672 1.00 88.00 322 VAL A N 1
ATOM 2545 C CA . VAL A 1 322 ? -3.661 5.967 -26.661 1.00 88.00 322 VAL A CA 1
ATOM 2546 C C . VAL A 1 322 ? -3.435 5.057 -25.448 1.00 88.00 322 VAL A C 1
ATOM 2548 O O . VAL A 1 322 ? -3.099 3.887 -25.577 1.00 88.00 322 VAL A O 1
ATOM 2551 N N . PHE A 1 323 ? -3.575 5.618 -24.247 1.00 89.44 323 PHE A N 1
ATOM 2552 C CA . PHE A 1 323 ? -3.357 4.890 -23.002 1.00 89.44 323 PHE A CA 1
ATOM 2553 C C . PHE A 1 323 ? -4.617 4.129 -22.582 1.00 89.44 323 PHE A C 1
ATOM 2555 O O . PHE A 1 323 ? -5.661 4.733 -22.319 1.00 89.44 323 PHE A O 1
ATOM 2562 N N . GLU A 1 324 ? -4.516 2.806 -22.490 1.00 85.69 324 GLU A N 1
ATOM 2563 C CA . GLU A 1 324 ? -5.599 1.932 -22.040 1.00 85.69 324 GLU A CA 1
ATOM 2564 C C . GLU A 1 324 ? -5.289 1.359 -20.658 1.00 85.69 324 GLU A C 1
ATOM 2566 O O . GLU A 1 324 ? -4.178 0.900 -20.413 1.00 85.69 324 GLU A O 1
ATOM 2571 N N . TYR A 1 325 ? -6.270 1.382 -19.751 1.00 81.81 325 TYR A N 1
ATOM 2572 C CA . TYR A 1 325 ? -6.145 0.783 -18.422 1.00 81.81 325 TYR A CA 1
ATOM 2573 C C . TYR A 1 325 ? -7.489 0.269 -17.903 1.00 81.81 325 TYR A C 1
ATOM 2575 O O . TYR A 1 325 ? -8.472 1.015 -17.778 1.00 81.81 325 TYR A O 1
ATOM 2583 N N . GLY A 1 326 ? -7.547 -1.020 -17.568 1.00 80.00 326 GLY A N 1
ATOM 2584 C CA . GLY A 1 326 ? -8.800 -1.682 -17.208 1.00 80.00 326 GLY A CA 1
ATOM 2585 C C . GLY A 1 326 ? -9.820 -1.581 -18.347 1.00 80.00 326 GLY A C 1
ATOM 2586 O O . GLY A 1 326 ? -9.628 -2.147 -19.414 1.00 80.00 326 GLY A O 1
ATOM 2587 N N . SER A 1 327 ? -10.914 -0.846 -18.131 1.00 80.88 327 SER A N 1
ATOM 2588 C CA . SER A 1 327 ? -11.927 -0.574 -19.177 1.00 80.88 327 SER A CA 1
ATOM 2589 C C . SER A 1 327 ? -11.886 0.860 -19.721 1.00 80.88 327 SER A C 1
ATOM 2591 O O . SER A 1 327 ? -12.803 1.282 -20.430 1.00 80.88 327 SER A O 1
ATOM 2593 N N . ASN A 1 328 ? -10.853 1.626 -19.367 1.00 83.38 328 ASN A N 1
ATOM 2594 C CA . ASN A 1 328 ? -10.687 3.019 -19.770 1.00 83.38 328 ASN A CA 1
ATOM 2595 C C . ASN A 1 328 ? -9.703 3.119 -20.942 1.00 83.38 328 ASN A C 1
ATOM 2597 O O . ASN A 1 328 ? -8.753 2.347 -21.028 1.00 83.38 328 ASN A O 1
ATOM 2601 N N . SER A 1 329 ? -9.917 4.109 -21.807 1.00 89.19 329 SER A N 1
ATOM 2602 C CA . SER A 1 329 ? -9.006 4.494 -22.887 1.00 89.19 329 SER A CA 1
ATOM 2603 C C . SER A 1 329 ? -8.946 6.019 -22.934 1.00 89.19 329 SER A C 1
ATOM 2605 O O . SER A 1 329 ? -9.992 6.682 -22.935 1.00 89.19 329 SER A O 1
ATOM 2607 N N . ILE A 1 330 ? -7.740 6.585 -22.895 1.00 90.50 330 ILE A N 1
ATOM 2608 C CA . ILE A 1 330 ? -7.518 8.026 -22.787 1.00 90.50 330 ILE A CA 1
ATOM 2609 C C . ILE A 1 330 ? -6.275 8.471 -23.560 1.00 90.50 330 ILE A C 1
ATOM 2611 O O . ILE A 1 330 ? -5.238 7.820 -23.545 1.00 90.50 330 ILE A O 1
ATOM 2615 N N . ASN A 1 331 ? -6.359 9.638 -24.196 1.00 94.50 331 ASN A N 1
ATOM 2616 C CA . ASN A 1 331 ? -5.180 10.350 -24.673 1.00 94.50 331 ASN A CA 1
ATOM 2617 C C . ASN A 1 331 ? -4.665 11.245 -23.538 1.00 94.50 331 ASN A C 1
ATOM 2619 O O . ASN A 1 331 ? -5.258 12.297 -23.273 1.00 94.50 331 ASN A O 1
ATOM 2623 N N . LEU A 1 332 ? -3.582 10.843 -22.862 1.00 92.88 332 LEU A N 1
ATOM 2624 C CA . LEU A 1 332 ? -3.036 11.616 -21.743 1.00 92.88 332 LEU A CA 1
ATOM 2625 C C . LEU A 1 332 ? -2.521 12.988 -22.189 1.00 92.88 332 LEU A C 1
ATOM 2627 O O . LEU A 1 332 ? -2.605 13.943 -21.414 1.00 92.88 332 LEU A O 1
ATOM 2631 N N . ILE A 1 333 ? -2.055 13.129 -23.432 1.00 94.56 333 ILE A N 1
ATOM 2632 C CA . ILE A 1 333 ? -1.553 14.397 -23.973 1.00 94.56 333 ILE A CA 1
ATOM 2633 C C . ILE A 1 333 ? -2.698 15.403 -24.101 1.00 94.56 333 ILE A C 1
ATOM 2635 O O . ILE A 1 333 ? -2.618 16.495 -23.540 1.00 94.56 333 ILE A O 1
ATOM 2639 N N . ASP A 1 334 ? -3.789 15.027 -24.768 1.00 95.31 334 ASP A N 1
ATOM 2640 C CA . ASP A 1 334 ? -4.955 15.905 -24.939 1.00 95.31 334 ASP A CA 1
ATOM 2641 C C . ASP A 1 334 ? -5.643 16.204 -23.602 1.00 95.31 334 ASP A C 1
ATOM 2643 O O . ASP A 1 334 ? -6.123 17.315 -23.367 1.00 95.31 334 ASP A O 1
ATOM 2647 N N . PHE A 1 335 ? -5.683 15.210 -22.712 1.00 93.50 335 PHE A N 1
ATOM 2648 C CA . PHE A 1 335 ? -6.332 15.316 -21.411 1.00 93.50 335 PHE A CA 1
ATOM 2649 C C . PHE A 1 335 ? -5.605 16.269 -20.457 1.00 93.50 335 PHE A C 1
ATOM 2651 O O . PHE A 1 335 ? -6.240 17.044 -19.739 1.00 93.50 335 PHE A O 1
ATOM 2658 N N . SER A 1 336 ? -4.274 16.194 -20.427 1.00 94.19 336 SER A N 1
ATOM 2659 C CA . SER A 1 336 ? -3.461 16.795 -19.369 1.00 94.19 336 SER A CA 1
ATOM 2660 C C . SER A 1 336 ? -2.481 17.860 -19.857 1.00 94.19 336 SER A C 1
ATOM 2662 O O . SER A 1 336 ? -1.989 18.645 -19.050 1.00 94.19 336 SER A O 1
ATOM 2664 N N . SER A 1 337 ? -2.196 17.907 -21.162 1.00 95.50 337 SER A N 1
ATOM 2665 C CA . SER A 1 337 ? -1.110 18.703 -21.750 1.00 95.50 337 SER A CA 1
ATOM 2666 C C . SER A 1 337 ? 0.260 18.449 -21.094 1.00 95.50 337 SER A C 1
ATOM 2668 O O . SER A 1 337 ? 1.052 19.378 -20.937 1.00 95.50 337 SER A O 1
ATOM 2670 N N . GLY A 1 338 ? 0.533 17.201 -20.691 1.00 93.75 338 GLY A N 1
ATOM 2671 C CA . GLY A 1 338 ? 1.785 16.781 -20.043 1.00 93.75 338 GLY A CA 1
ATOM 2672 C C . GLY A 1 338 ? 1.879 17.093 -18.544 1.00 93.75 338 GLY A C 1
ATOM 2673 O O . GLY A 1 338 ? 2.876 16.772 -17.904 1.00 93.75 338 GLY A O 1
ATOM 2674 N N . ASP A 1 339 ? 0.857 17.720 -17.968 1.00 96.81 339 ASP A N 1
ATOM 2675 C CA . ASP A 1 339 ? 0.768 17.963 -16.532 1.00 96.81 339 ASP A CA 1
ATOM 2676 C C . ASP A 1 339 ? 0.018 16.810 -15.858 1.00 96.81 339 ASP A C 1
ATOM 2678 O O . ASP A 1 339 ? -1.203 16.767 -15.904 1.00 96.81 339 ASP A O 1
ATOM 2682 N N . LEU A 1 340 ? 0.707 15.858 -15.243 1.00 96.69 340 LEU A N 1
ATOM 2683 C CA . LEU A 1 340 ? 0.094 14.738 -14.524 1.00 96.69 340 LEU A CA 1
ATOM 2684 C C . LEU A 1 340 ? 0.059 14.958 -13.005 1.00 96.69 340 LEU A C 1
ATOM 2686 O O . LEU A 1 340 ? -0.535 14.139 -12.296 1.00 96.69 340 LEU A O 1
ATOM 2690 N N . LEU A 1 341 ? 0.627 16.057 -12.505 1.00 94.56 341 LEU A N 1
ATOM 2691 C CA . LEU A 1 341 ? 0.783 16.327 -11.078 1.00 94.56 341 LEU A CA 1
ATOM 2692 C C . LEU A 1 341 ? -0.198 17.389 -10.564 1.00 94.56 341 LEU A C 1
ATOM 2694 O O . LEU A 1 341 ? -0.817 18.136 -11.319 1.00 94.56 341 LEU A O 1
ATOM 2698 N N . ASP A 1 342 ? -0.448 17.374 -9.256 1.00 91.75 342 ASP A N 1
ATOM 2699 C CA . ASP A 1 342 ? -1.357 18.302 -8.592 1.00 91.75 342 ASP A CA 1
ATOM 2700 C C . ASP A 1 342 ? -0.810 19.736 -8.613 1.00 91.75 342 ASP A C 1
ATOM 2702 O O . ASP A 1 342 ? 0.285 20.011 -9.084 1.00 91.75 342 ASP A O 1
ATOM 2706 N N . THR A 1 343 ? -1.555 20.698 -8.069 1.00 91.06 343 THR A N 1
ATOM 2707 C CA . THR A 1 343 ? -1.134 22.113 -8.100 1.00 91.06 343 THR A CA 1
ATOM 2708 C C . THR A 1 343 ? 0.164 22.408 -7.341 1.00 91.06 343 THR A C 1
ATOM 2710 O O . THR A 1 343 ? 0.665 23.533 -7.408 1.00 91.06 343 THR A O 1
ATOM 2713 N N . LEU A 1 344 ? 0.653 21.455 -6.544 1.00 88.44 344 LEU A N 1
ATOM 2714 C CA . LEU A 1 344 ? 1.928 21.557 -5.843 1.00 88.44 344 LEU A CA 1
ATOM 2715 C C . LEU A 1 344 ? 3.062 20.864 -6.608 1.00 88.44 344 LEU A C 1
ATOM 2717 O O . LEU A 1 344 ? 4.208 20.973 -6.177 1.00 88.44 344 LEU A O 1
ATOM 2721 N N . ASP A 1 345 ? 2.754 20.224 -7.737 1.00 90.75 345 ASP A N 1
ATOM 2722 C CA . ASP A 1 345 ? 3.641 19.377 -8.525 1.00 90.75 345 ASP A CA 1
ATOM 2723 C C . ASP A 1 345 ? 4.228 18.230 -7.680 1.00 90.75 345 ASP A C 1
ATOM 2725 O O . ASP A 1 345 ? 5.417 17.928 -7.792 1.00 90.75 345 ASP A O 1
ATOM 2729 N N . VAL A 1 346 ? 3.418 17.635 -6.788 1.00 86.88 346 VAL A N 1
ATOM 2730 C CA . VAL A 1 346 ? 3.840 16.556 -5.868 1.00 86.88 346 VAL A CA 1
ATOM 2731 C C . VAL A 1 346 ? 3.114 15.250 -6.182 1.00 86.88 346 VAL A C 1
ATOM 2733 O O . VAL A 1 346 ? 3.742 14.236 -6.486 1.00 86.88 346 VAL A O 1
ATOM 2736 N N . HIS A 1 347 ? 1.783 15.272 -6.131 1.00 89.19 347 HIS A N 1
ATOM 2737 C CA . HIS A 1 347 ? 0.960 14.063 -6.216 1.00 89.19 347 HIS A CA 1
ATOM 2738 C C . HIS A 1 347 ? 0.388 13.874 -7.618 1.00 89.19 347 HIS A C 1
ATOM 2740 O O . HIS A 1 347 ? 0.107 14.874 -8.276 1.00 89.19 347 HIS A O 1
ATOM 2746 N N . PRO A 1 348 ? 0.098 12.638 -8.059 1.00 92.19 348 PRO A N 1
ATOM 2747 C CA . PRO A 1 348 ? -0.754 12.426 -9.224 1.00 92.19 348 PRO A CA 1
ATOM 2748 C C . PRO A 1 348 ? -2.083 13.177 -9.044 1.00 92.19 348 PRO A C 1
ATOM 2750 O O . PRO A 1 348 ? -2.783 12.987 -8.047 1.00 92.19 348 PRO A O 1
ATOM 2753 N N . LYS A 1 349 ? -2.437 14.060 -9.984 1.00 92.06 349 LYS A N 1
ATOM 2754 C CA . LYS A 1 349 ? -3.576 14.982 -9.789 1.00 92.06 349 LYS A CA 1
ATOM 2755 C C . LYS A 1 349 ? -4.945 14.325 -9.842 1.00 92.06 349 LYS A C 1
ATOM 2757 O O . LYS A 1 349 ? -5.925 14.893 -9.359 1.00 92.06 349 LYS A O 1
ATOM 2762 N N . ASN A 1 350 ? -5.031 13.178 -10.502 1.00 88.69 350 ASN A N 1
ATOM 2763 C CA . ASN A 1 350 ? -6.267 12.459 -10.754 1.00 88.69 350 ASN A CA 1
ATOM 2764 C C . ASN A 1 350 ? -5.979 10.958 -10.983 1.00 88.69 350 ASN A C 1
ATOM 2766 O O . ASN A 1 350 ? -4.815 10.554 -11.062 1.00 88.69 350 ASN A O 1
ATOM 2770 N N . PRO A 1 351 ? -7.019 10.111 -11.028 1.00 86.06 351 PRO A N 1
ATOM 2771 C CA . PRO A 1 351 ? -6.871 8.670 -11.217 1.00 86.06 351 PRO A CA 1
ATOM 2772 C C . PRO A 1 351 ? -6.181 8.284 -12.521 1.00 86.06 351 PRO A C 1
ATOM 2774 O O . PRO A 1 351 ? -5.460 7.297 -12.527 1.00 86.06 351 PRO A O 1
ATOM 2777 N N . GLU A 1 352 ? -6.380 9.040 -13.602 1.00 88.69 352 GLU A N 1
ATOM 2778 C CA . GLU A 1 352 ? -5.721 8.806 -14.889 1.00 88.69 352 GLU A CA 1
ATOM 2779 C C . GLU A 1 352 ? -4.197 8.965 -14.744 1.00 88.69 352 GLU A C 1
ATOM 2781 O O . GLU A 1 352 ? -3.439 8.089 -15.156 1.00 88.69 352 GLU A O 1
ATOM 2786 N N . SER A 1 353 ? -3.741 10.029 -14.069 1.00 92.62 353 SER A N 1
ATOM 2787 C CA . SER A 1 353 ? -2.330 10.209 -13.701 1.00 92.62 353 SER A CA 1
ATOM 2788 C C . SER A 1 353 ? -1.825 9.121 -12.751 1.00 92.62 353 SER A C 1
ATOM 2790 O O . SER A 1 353 ? -0.678 8.697 -12.845 1.00 92.62 353 SER A O 1
ATOM 2792 N N . GLY A 1 354 ? -2.657 8.666 -11.810 1.00 90.88 354 GLY A N 1
ATOM 2793 C CA . GLY A 1 354 ? -2.304 7.556 -10.922 1.00 90.88 354 GLY A CA 1
ATOM 2794 C C . GLY A 1 354 ? -2.126 6.239 -11.683 1.00 90.88 354 GLY A C 1
ATOM 2795 O O . GLY A 1 354 ? -1.177 5.505 -11.424 1.00 90.88 354 GLY A O 1
ATOM 2796 N N . ALA A 1 355 ? -3.004 5.968 -12.652 1.00 88.75 355 ALA A N 1
ATOM 2797 C CA . ALA A 1 355 ? -2.927 4.805 -13.530 1.00 88.75 355 ALA A CA 1
ATOM 2798 C C . ALA A 1 355 ? -1.668 4.843 -14.403 1.00 88.75 355 ALA A C 1
ATOM 2800 O O . ALA A 1 355 ? -1.027 3.810 -14.562 1.00 88.75 355 ALA A O 1
ATOM 2801 N N . PHE A 1 356 ? -1.272 6.021 -14.894 1.00 92.69 356 PHE A N 1
ATOM 2802 C CA . PHE A 1 356 ? -0.002 6.212 -15.597 1.00 92.69 356 PHE A CA 1
ATOM 2803 C C . PHE A 1 356 ? 1.194 5.724 -14.761 1.00 92.69 356 PHE A C 1
ATOM 2805 O O . PHE A 1 356 ? 1.884 4.798 -15.168 1.00 92.69 356 PHE A O 1
ATOM 2812 N N . PHE A 1 357 ? 1.402 6.258 -13.552 1.00 92.94 357 PHE A N 1
ATOM 2813 C CA . PHE A 1 357 ? 2.544 5.844 -12.720 1.00 92.94 357 PHE A CA 1
ATOM 2814 C C . PHE A 1 357 ? 2.453 4.384 -12.252 1.00 92.94 357 PHE A C 1
ATOM 2816 O O . PHE A 1 357 ? 3.474 3.711 -12.123 1.00 92.94 357 PHE A O 1
ATOM 2823 N N . ALA A 1 358 ? 1.240 3.870 -12.030 1.00 90.19 358 ALA A N 1
ATOM 2824 C CA . ALA A 1 358 ? 1.031 2.456 -11.732 1.00 90.19 358 ALA A CA 1
ATOM 2825 C C . ALA A 1 358 ? 1.366 1.545 -12.926 1.00 90.19 358 ALA A C 1
ATOM 2827 O O . ALA A 1 358 ? 1.807 0.420 -12.704 1.00 90.19 358 ALA A O 1
ATOM 2828 N N . THR A 1 359 ? 1.182 2.021 -14.163 1.00 88.38 359 THR A N 1
ATOM 2829 C CA . THR A 1 359 ? 1.580 1.307 -15.389 1.00 88.38 359 THR A CA 1
ATOM 2830 C C . THR A 1 359 ? 3.086 1.166 -15.443 1.00 88.38 359 THR A C 1
ATOM 2832 O O . THR A 1 359 ? 3.568 0.044 -15.494 1.00 88.38 359 THR A O 1
ATOM 2835 N N . ILE A 1 3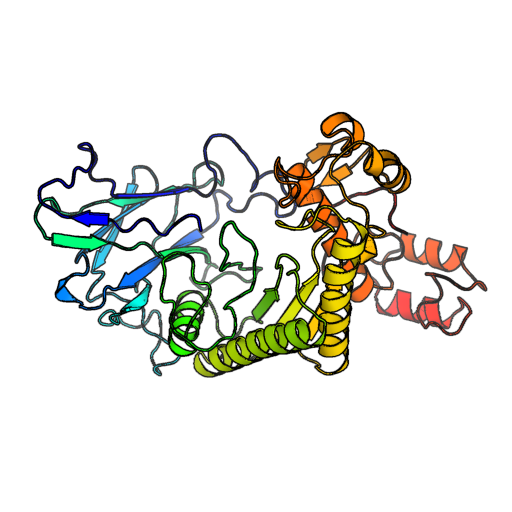60 ? 3.810 2.278 -15.283 1.00 91.50 360 ILE A N 1
ATOM 2836 C CA . ILE A 1 360 ? 5.278 2.275 -15.255 1.00 91.50 360 ILE A CA 1
ATOM 2837 C C . ILE A 1 360 ? 5.800 1.315 -14.179 1.00 91.50 360 ILE A C 1
ATOM 2839 O O . ILE A 1 360 ? 6.678 0.497 -14.428 1.00 91.50 360 ILE A O 1
ATOM 2843 N N . LEU A 1 361 ? 5.226 1.355 -12.970 1.00 91.06 361 LEU A N 1
ATOM 2844 C CA . LEU A 1 361 ? 5.615 0.418 -11.914 1.00 91.06 361 LEU A CA 1
ATOM 2845 C C . LEU A 1 361 ? 5.310 -1.042 -12.276 1.00 91.06 361 LEU A C 1
ATOM 2847 O O . LEU A 1 361 ? 6.075 -1.933 -11.920 1.00 91.06 361 LEU A O 1
ATOM 2851 N N . SER A 1 362 ? 4.191 -1.292 -12.954 1.00 84.44 362 SER A N 1
ATOM 2852 C CA . SER A 1 362 ? 3.810 -2.641 -13.380 1.00 84.44 362 SER A CA 1
ATOM 2853 C C . SER A 1 362 ? 4.746 -3.172 -14.461 1.00 84.44 362 SER A C 1
ATOM 2855 O O . SER A 1 362 ? 5.101 -4.341 -14.397 1.00 84.44 362 SER A O 1
ATOM 2857 N N . GLU A 1 363 ? 5.185 -2.322 -15.391 1.00 82.06 363 GLU A N 1
ATOM 2858 C CA . GLU A 1 363 ? 6.191 -2.656 -16.407 1.00 82.06 363 GLU A CA 1
ATOM 2859 C C . GLU A 1 363 ? 7.519 -3.038 -15.742 1.00 82.06 363 GLU A C 1
ATOM 2861 O O . GLU A 1 363 ? 8.032 -4.115 -16.014 1.00 82.06 363 GLU A O 1
ATOM 2866 N N . ILE A 1 364 ? 7.993 -2.265 -14.756 1.00 88.38 364 ILE A N 1
ATOM 2867 C CA . ILE A 1 364 ? 9.200 -2.609 -13.978 1.00 88.38 364 ILE A CA 1
ATOM 2868 C C . ILE A 1 364 ? 9.078 -3.992 -13.315 1.00 88.38 364 ILE A C 1
ATOM 2870 O O . ILE A 1 364 ? 10.017 -4.787 -13.339 1.00 88.38 364 ILE A O 1
ATOM 2874 N N . ILE A 1 365 ? 7.934 -4.285 -12.684 1.00 86.69 365 ILE A N 1
ATOM 2875 C CA . ILE A 1 365 ? 7.712 -5.576 -12.014 1.00 86.69 365 ILE A CA 1
ATOM 2876 C C . ILE A 1 365 ? 7.638 -6.713 -13.039 1.00 86.69 365 ILE A C 1
ATOM 2878 O O . ILE A 1 365 ? 8.205 -7.779 -12.798 1.00 86.69 365 ILE A O 1
ATOM 2882 N N . ARG A 1 366 ? 6.928 -6.500 -14.153 1.00 82.56 366 ARG A N 1
ATOM 2883 C CA . ARG A 1 366 ? 6.794 -7.478 -15.234 1.00 82.56 366 ARG A CA 1
ATOM 2884 C C . ARG A 1 366 ? 8.162 -7.793 -15.815 1.00 82.56 366 ARG A C 1
ATOM 2886 O O . ARG A 1 366 ? 8.532 -8.955 -15.820 1.00 82.56 366 ARG A O 1
ATOM 2893 N N . ASP A 1 367 ? 8.933 -6.793 -16.220 1.00 80.75 367 ASP A N 1
ATOM 2894 C CA . ASP A 1 367 ? 10.237 -7.001 -16.854 1.00 80.75 367 ASP A CA 1
ATOM 2895 C C . ASP A 1 367 ? 11.186 -7.796 -15.935 1.00 80.75 367 ASP A C 1
ATOM 2897 O O . ASP A 1 367 ? 11.920 -8.670 -16.392 1.00 80.75 367 ASP A O 1
ATOM 2901 N N . ALA A 1 368 ? 11.107 -7.578 -14.617 1.00 83.31 368 ALA A N 1
ATOM 2902 C CA . ALA A 1 368 ? 11.880 -8.338 -13.635 1.00 83.31 368 ALA A CA 1
ATOM 2903 C C . ALA A 1 368 ? 11.358 -9.769 -13.383 1.00 83.31 368 ALA A C 1
ATOM 2905 O O . ALA A 1 368 ? 12.144 -10.665 -13.073 1.00 83.31 368 ALA A O 1
ATOM 2906 N N . GLY A 1 369 ? 10.042 -9.991 -13.445 1.00 82.06 369 GLY A N 1
ATOM 2907 C CA . GLY A 1 369 ? 9.412 -11.286 -13.149 1.00 82.06 369 GLY A CA 1
ATOM 2908 C C . GLY A 1 369 ? 9.201 -12.188 -14.369 1.00 82.06 369 GLY A C 1
ATOM 2909 O O . GLY A 1 369 ? 9.085 -13.403 -14.218 1.00 82.06 369 GLY A O 1
ATOM 2910 N N . CYS A 1 370 ? 9.164 -11.589 -15.556 1.00 84.12 370 CYS A N 1
ATOM 2911 C CA . CYS A 1 370 ? 8.691 -12.160 -16.812 1.00 84.12 370 CYS A CA 1
ATOM 2912 C C . CYS A 1 370 ? 9.590 -11.772 -18.000 1.00 84.12 370 CYS A C 1
ATOM 2914 O O . CYS A 1 370 ? 9.087 -11.281 -19.008 1.00 84.12 370 CYS A O 1
ATOM 2916 N N . PRO A 1 371 ? 10.914 -12.012 -17.945 1.00 84.81 371 PRO A N 1
ATOM 2917 C CA . PRO A 1 371 ? 11.837 -11.554 -18.990 1.00 84.81 371 PRO A CA 1
ATOM 2918 C C . PRO A 1 371 ? 11.566 -12.171 -20.374 1.00 84.81 371 PRO A C 1
ATOM 2920 O O . PRO A 1 371 ? 12.000 -11.640 -21.389 1.00 84.81 371 PRO A O 1
ATOM 2923 N N . THR A 1 372 ? 10.844 -13.293 -20.432 1.00 89.81 372 THR A N 1
ATOM 2924 C CA . THR A 1 372 ? 10.483 -13.997 -21.673 1.00 89.81 372 THR A CA 1
ATOM 2925 C C . THR A 1 372 ? 9.197 -13.487 -22.335 1.00 89.81 372 THR A C 1
ATOM 2927 O O . THR A 1 372 ? 8.866 -13.973 -23.414 1.00 89.81 372 THR A O 1
ATOM 2930 N N . ASP A 1 373 ? 8.476 -12.558 -21.697 1.00 88.56 373 ASP A N 1
ATOM 2931 C CA . ASP A 1 373 ? 7.272 -11.885 -22.219 1.00 88.56 373 ASP A CA 1
ATOM 2932 C C . ASP A 1 373 ? 7.697 -10.739 -23.157 1.00 88.56 373 ASP A C 1
ATOM 2934 O O . ASP A 1 373 ? 7.723 -9.559 -22.803 1.00 88.56 373 ASP A O 1
ATOM 2938 N N . LEU A 1 374 ? 8.166 -11.110 -24.350 1.00 87.75 374 LEU A N 1
ATOM 2939 C CA . LEU A 1 374 ? 8.737 -10.190 -25.336 1.00 87.75 374 LEU A CA 1
ATOM 2940 C C . LEU A 1 374 ? 7.674 -9.325 -26.016 1.00 87.75 374 LEU A C 1
ATOM 2942 O O . LEU A 1 374 ? 7.998 -8.244 -26.515 1.00 87.75 374 LEU A O 1
ATOM 2946 N N . VAL A 1 375 ? 6.437 -9.812 -26.064 1.00 86.81 375 VAL A N 1
ATOM 2947 C CA . VAL A 1 375 ? 5.237 -9.058 -26.402 1.00 86.81 375 VAL A CA 1
ATOM 2948 C C . VAL A 1 375 ? 4.483 -8.875 -25.089 1.00 86.81 375 VAL A C 1
ATOM 2950 O O . VAL A 1 375 ? 3.932 -9.837 -24.591 1.00 86.81 375 VAL A O 1
ATOM 2953 N N . PRO A 1 376 ? 4.459 -7.668 -24.505 1.00 77.19 376 PRO A N 1
ATOM 2954 C CA . PRO A 1 376 ? 4.176 -7.485 -23.085 1.00 77.19 376 PRO A CA 1
ATOM 2955 C C . PRO A 1 376 ? 2.678 -7.559 -22.741 1.00 77.19 376 PRO A C 1
ATOM 2957 O O . PRO A 1 376 ? 2.070 -6.576 -22.299 1.00 77.19 376 PRO A O 1
ATOM 2960 N N . ASP A 1 377 ? 2.060 -8.711 -22.964 1.00 75.81 377 ASP A N 1
ATOM 2961 C CA . ASP A 1 377 ? 0.642 -8.970 -22.723 1.00 75.81 377 ASP A CA 1
ATOM 2962 C C . ASP A 1 377 ? 0.396 -9.912 -21.530 1.00 75.81 377 ASP A C 1
ATOM 2964 O O . ASP A 1 377 ? -0.751 -10.081 -21.090 1.00 75.81 377 ASP A O 1
ATOM 2968 N N . GLY A 1 378 ? 1.473 -10.414 -20.916 1.00 78.12 378 GLY A N 1
ATOM 2969 C CA . GLY A 1 378 ? 1.443 -11.286 -19.749 1.00 78.12 378 GLY A CA 1
ATOM 2970 C C . GLY A 1 378 ? 1.212 -12.759 -20.082 1.00 78.12 378 GLY A C 1
ATOM 2971 O O . GLY A 1 378 ? 0.898 -13.541 -19.176 1.00 78.12 378 GLY A O 1
ATOM 2972 N N . ILE A 1 379 ? 1.330 -13.162 -21.349 1.00 84.75 379 ILE A N 1
ATOM 2973 C CA . ILE A 1 379 ? 1.217 -14.551 -21.790 1.00 84.75 379 ILE A CA 1
ATOM 2974 C C . ILE A 1 379 ? 2.381 -14.863 -22.724 1.00 84.75 379 ILE A C 1
ATOM 2976 O O . ILE A 1 379 ? 2.441 -14.380 -23.840 1.00 84.75 379 ILE A O 1
ATOM 2980 N N . ILE A 1 380 ? 3.241 -15.795 -22.316 1.00 89.56 380 ILE A N 1
ATOM 2981 C CA . ILE A 1 380 ? 4.346 -16.260 -23.151 1.00 89.56 380 ILE A CA 1
ATOM 2982 C C . ILE A 1 380 ? 3.799 -17.266 -24.162 1.00 89.56 380 ILE A C 1
ATOM 2984 O O . ILE A 1 380 ? 3.535 -18.434 -23.834 1.00 89.56 380 ILE A O 1
ATOM 2988 N N . GLU A 1 381 ? 3.621 -16.808 -25.397 1.00 92.88 381 GLU A N 1
ATOM 2989 C CA . GLU A 1 381 ? 3.025 -17.568 -26.485 1.00 92.88 381 GLU A CA 1
ATOM 2990 C C . GLU A 1 381 ? 3.777 -17.452 -27.826 1.00 92.88 381 GLU A C 1
ATOM 2992 O O . GLU A 1 381 ? 5.002 -17.309 -27.904 1.00 92.88 381 GLU A O 1
ATOM 2997 N N . VAL A 1 382 ? 3.064 -17.681 -28.934 1.00 96.62 382 VAL A N 1
ATOM 2998 C CA . VAL A 1 382 ? 3.670 -17.736 -30.272 1.00 96.62 382 VAL A CA 1
ATOM 2999 C C . VAL A 1 382 ? 4.189 -16.363 -30.681 1.00 96.62 382 VAL A C 1
ATOM 3001 O O . VAL A 1 382 ? 5.196 -16.274 -31.379 1.00 96.62 382 VAL A O 1
ATOM 3004 N N . GLU A 1 383 ? 3.524 -15.310 -30.246 1.00 94.06 383 GLU A N 1
ATOM 3005 C CA . GLU A 1 383 ? 3.855 -13.919 -30.472 1.00 94.06 383 GLU A CA 1
ATOM 3006 C C . GLU A 1 383 ? 5.234 -13.577 -29.873 1.00 94.06 383 GLU A C 1
ATOM 3008 O O . GLU A 1 383 ? 6.073 -13.010 -30.581 1.00 94.06 383 GLU A O 1
ATOM 3013 N N . ASP A 1 384 ? 5.546 -14.043 -28.659 1.00 93.44 384 ASP A N 1
ATOM 3014 C CA . ASP A 1 384 ? 6.881 -13.926 -28.050 1.00 93.44 384 ASP A CA 1
ATOM 3015 C C . ASP A 1 384 ? 7.927 -14.729 -28.804 1.00 93.44 384 ASP A C 1
ATOM 3017 O O . ASP A 1 384 ? 9.016 -14.236 -29.095 1.00 93.44 384 ASP A O 1
ATOM 3021 N N . LEU A 1 385 ? 7.589 -15.959 -29.198 1.00 96.88 385 LEU A N 1
ATOM 3022 C CA . LEU A 1 385 ? 8.477 -16.792 -30.004 1.00 96.88 385 LEU A CA 1
ATOM 3023 C C . LEU A 1 385 ? 8.831 -16.117 -31.338 1.00 96.88 385 LEU A C 1
ATOM 3025 O O . LEU A 1 385 ? 9.976 -16.180 -31.791 1.00 96.88 385 LEU A O 1
ATOM 3029 N N . LEU A 1 386 ? 7.858 -15.482 -31.992 1.00 96.81 386 LEU A N 1
ATOM 3030 C CA . LEU A 1 386 ? 8.088 -14.743 -33.230 1.00 96.81 386 LEU A CA 1
ATOM 3031 C C . LEU A 1 386 ? 8.968 -13.513 -32.987 1.00 96.81 386 LEU A C 1
ATOM 3033 O O . LEU A 1 386 ? 9.841 -13.244 -33.816 1.00 96.81 386 LEU A O 1
ATOM 3037 N N . SER A 1 387 ? 8.786 -12.821 -31.860 1.00 94.12 387 SER A N 1
ATOM 3038 C CA . SER A 1 387 ? 9.650 -11.715 -31.432 1.00 94.12 387 SER A CA 1
ATOM 3039 C C . SER A 1 387 ? 11.086 -12.178 -31.165 1.00 94.12 387 SER A C 1
ATOM 3041 O O . SER A 1 387 ? 12.022 -11.565 -31.677 1.00 94.12 387 SER A O 1
ATOM 3043 N N . LEU A 1 388 ? 11.279 -13.317 -30.490 1.00 96.56 388 LEU A N 1
ATOM 3044 C CA . LEU A 1 388 ? 12.597 -13.924 -30.274 1.00 96.56 388 LEU A CA 1
ATOM 3045 C C . LEU A 1 388 ? 13.276 -14.279 -31.602 1.00 96.56 388 LEU A C 1
ATOM 3047 O O . LEU A 1 388 ? 14.427 -13.925 -31.845 1.00 96.56 388 LEU A O 1
ATOM 3051 N N . ILE A 1 389 ? 12.554 -14.945 -32.510 1.00 97.19 389 ILE A N 1
ATOM 3052 C CA . ILE A 1 389 ? 13.084 -15.323 -33.829 1.00 97.19 389 ILE A CA 1
ATOM 3053 C C . ILE A 1 389 ? 13.431 -14.084 -34.669 1.00 97.19 389 ILE A C 1
ATOM 3055 O O . ILE A 1 389 ? 14.374 -14.130 -35.462 1.00 97.19 389 ILE A O 1
ATOM 3059 N N . ALA A 1 390 ? 12.698 -12.978 -34.519 1.00 96.38 390 ALA A N 1
ATOM 3060 C CA . ALA A 1 390 ? 13.000 -11.733 -35.219 1.00 96.38 390 ALA A CA 1
ATOM 3061 C C . ALA A 1 390 ? 14.356 -11.131 -34.800 1.00 96.38 390 ALA A C 1
ATOM 3063 O O . ALA A 1 390 ? 15.007 -10.502 -35.637 1.00 96.38 390 ALA A O 1
ATOM 3064 N N . GLY A 1 391 ? 14.796 -11.367 -33.559 1.00 95.12 391 GLY A N 1
ATOM 3065 C CA . GLY A 1 391 ? 16.097 -10.946 -33.028 1.00 95.12 391 GLY A CA 1
ATOM 3066 C C . GLY A 1 391 ? 17.241 -11.953 -33.216 1.00 95.12 391 GLY A C 1
ATOM 3067 O O . GLY A 1 391 ? 18.353 -11.711 -32.756 1.00 95.12 391 GLY A O 1
ATOM 3068 N N . TRP A 1 392 ? 17.012 -13.074 -33.912 1.00 97.81 392 TRP A N 1
ATOM 3069 C CA . TRP A 1 392 ? 17.976 -14.178 -34.000 1.00 97.81 392 TRP A CA 1
ATOM 3070 C C . TRP A 1 392 ? 19.379 -13.754 -34.467 1.00 97.81 392 TRP A C 1
ATOM 3072 O O . TRP A 1 392 ? 19.559 -13.206 -35.560 1.00 97.81 392 TRP A O 1
ATOM 3082 N N . GLY A 1 393 ? 20.395 -14.110 -33.679 1.00 96.19 393 GLY A N 1
ATOM 3083 C CA . GLY A 1 393 ? 21.803 -13.795 -33.914 1.00 96.19 393 GLY A CA 1
ATOM 3084 C C . GLY A 1 393 ? 22.216 -12.357 -33.582 1.00 96.19 393 GLY A C 1
ATOM 3085 O O . GLY A 1 393 ? 23.344 -11.987 -33.913 1.00 96.19 393 GLY A O 1
ATOM 3086 N N . GLY A 1 394 ? 21.322 -11.549 -33.007 1.00 93.56 394 GLY A N 1
ATOM 3087 C CA . GLY A 1 394 ? 21.618 -10.220 -32.473 1.00 93.56 394 GLY A CA 1
ATOM 3088 C C . GLY A 1 394 ? 21.823 -10.228 -30.960 1.00 93.56 394 GLY A C 1
ATOM 3089 O O . GLY A 1 394 ? 21.625 -11.247 -30.308 1.00 93.56 394 GLY A O 1
ATOM 3090 N N . ASP A 1 395 ? 22.222 -9.079 -30.432 1.00 86.00 395 ASP A N 1
ATOM 3091 C CA . ASP A 1 395 ? 22.074 -8.711 -29.027 1.00 86.00 395 ASP A CA 1
ATOM 3092 C C . ASP A 1 395 ? 20.747 -7.949 -28.837 1.00 86.00 395 ASP A C 1
ATOM 3094 O O . ASP A 1 395 ? 20.172 -7.423 -29.796 1.00 86.00 395 ASP A O 1
ATOM 3098 N N . GLY A 1 396 ? 20.229 -7.906 -27.611 1.00 87.00 396 GLY A N 1
ATOM 3099 C CA . GLY A 1 396 ? 19.003 -7.177 -27.270 1.00 87.00 396 GLY A CA 1
ATOM 3100 C C . GLY A 1 396 ? 18.007 -8.042 -26.512 1.00 87.00 396 GLY A C 1
ATOM 3101 O O . GLY A 1 396 ? 18.367 -9.072 -25.968 1.00 87.00 396 GLY A O 1
ATOM 3102 N N . ASP A 1 397 ? 16.738 -7.651 -26.493 1.00 86.06 397 ASP A N 1
ATOM 3103 C CA . ASP A 1 397 ? 15.770 -8.244 -25.555 1.00 86.06 397 ASP A CA 1
ATOM 3104 C C . ASP A 1 397 ? 15.448 -9.723 -25.826 1.00 86.06 397 ASP A C 1
ATOM 3106 O O . ASP A 1 397 ? 14.866 -10.397 -24.988 1.00 86.06 397 ASP A O 1
ATOM 3110 N N . SER A 1 398 ? 15.786 -10.235 -27.011 1.00 92.62 398 SER A N 1
ATOM 3111 C CA . SER A 1 398 ? 15.658 -11.658 -27.335 1.00 92.62 398 SER A CA 1
ATOM 3112 C C . SER A 1 398 ? 16.844 -12.509 -26.856 1.00 92.62 398 SER A C 1
ATOM 3114 O O . SER A 1 398 ? 16.765 -13.732 -26.933 1.00 92.62 398 SER A O 1
ATOM 3116 N N . ASP A 1 399 ? 17.938 -11.885 -26.409 1.00 94.44 399 ASP A N 1
ATOM 3117 C CA . ASP A 1 399 ? 19.098 -12.508 -25.753 1.00 94.44 399 ASP A CA 1
ATOM 3118 C C . ASP A 1 399 ? 18.798 -12.655 -24.253 1.00 94.44 399 ASP A C 1
ATOM 3120 O O . ASP A 1 399 ? 19.221 -11.870 -23.412 1.00 94.44 399 ASP A O 1
ATOM 3124 N N . LEU A 1 400 ? 17.966 -13.643 -23.935 1.00 92.75 400 LEU A N 1
ATOM 3125 C CA . LEU A 1 400 ? 17.368 -13.872 -22.620 1.00 92.75 400 LEU A CA 1
ATOM 3126 C C . LEU A 1 400 ? 18.367 -14.376 -21.572 1.00 92.75 400 LEU A C 1
ATOM 3128 O O . LEU A 1 400 ? 18.036 -14.437 -20.386 1.00 92.75 400 LEU A O 1
ATOM 3132 N N . ASN A 1 401 ? 19.554 -14.812 -21.996 1.00 93.50 401 ASN A N 1
ATOM 3133 C CA . ASN A 1 401 ? 20.625 -15.251 -21.106 1.00 93.50 401 ASN A CA 1
ATOM 3134 C C . ASN A 1 401 ? 21.789 -14.245 -20.998 1.00 93.50 401 ASN A C 1
ATOM 3136 O O . ASN A 1 401 ? 22.765 -14.544 -20.297 1.00 93.50 401 ASN A O 1
ATOM 3140 N N . ASP A 1 402 ? 21.673 -13.088 -21.661 1.00 93.50 402 ASP A N 1
ATOM 3141 C CA . ASP A 1 402 ? 22.670 -12.017 -21.734 1.00 93.50 402 ASP A CA 1
ATOM 3142 C C . ASP A 1 402 ? 24.074 -12.495 -22.179 1.00 93.50 402 ASP A C 1
ATOM 3144 O O . ASP A 1 402 ? 25.101 -11.990 -21.699 1.00 93.50 402 ASP A O 1
ATOM 3148 N N . ASP A 1 403 ? 24.167 -13.493 -23.071 1.00 95.81 403 ASP A N 1
ATOM 3149 C CA . ASP A 1 403 ? 25.452 -14.017 -23.564 1.00 95.81 403 ASP A CA 1
ATOM 3150 C C . ASP A 1 403 ? 26.013 -13.260 -24.784 1.00 95.81 403 ASP A C 1
ATOM 3152 O O . ASP A 1 403 ? 27.167 -13.472 -25.192 1.00 95.81 403 ASP A O 1
ATOM 3156 N N . GLY A 1 404 ? 25.247 -12.292 -25.290 1.00 96.12 404 GLY A N 1
ATOM 3157 C CA . GLY A 1 404 ? 25.564 -11.434 -26.423 1.00 96.12 404 GLY A CA 1
ATOM 3158 C C . GLY A 1 404 ? 25.063 -11.979 -27.761 1.00 96.12 404 GLY A C 1
ATOM 3159 O O . GLY A 1 404 ? 25.515 -11.504 -28.812 1.00 96.12 404 GLY A O 1
ATOM 3160 N N . THR A 1 405 ? 24.219 -13.012 -27.775 1.00 97.25 405 THR A N 1
ATOM 3161 C CA . THR A 1 405 ? 23.636 -13.585 -28.992 1.00 97.25 405 THR A CA 1
ATOM 3162 C C . THR A 1 405 ? 22.324 -14.311 -28.709 1.00 97.25 405 THR A C 1
ATOM 3164 O O . THR A 1 405 ? 22.308 -15.360 -28.089 1.00 97.25 405 THR A O 1
ATOM 3167 N N . THR A 1 406 ? 21.243 -13.864 -29.349 1.00 97.75 406 THR A N 1
ATOM 3168 C CA . THR A 1 406 ? 19.995 -14.629 -29.422 1.00 97.75 406 THR A CA 1
ATOM 3169 C C . THR A 1 406 ? 20.175 -15.905 -30.247 1.00 97.75 406 THR A C 1
ATOM 3171 O O . THR A 1 406 ? 20.330 -15.850 -31.476 1.00 97.75 406 THR A O 1
ATOM 3174 N N . ASP A 1 407 ? 20.096 -17.068 -29.608 1.00 97.88 407 ASP A N 1
ATOM 3175 C CA . ASP A 1 407 ? 20.164 -18.368 -30.261 1.00 97.88 407 ASP A CA 1
ATOM 3176 C C . ASP A 1 407 ? 19.200 -19.425 -29.681 1.00 97.88 407 ASP A C 1
ATOM 3178 O O . ASP A 1 407 ? 18.091 -19.155 -29.217 1.00 97.88 407 ASP A O 1
ATOM 3182 N N . VAL A 1 408 ? 19.567 -20.699 -29.837 1.00 98.00 408 VAL A N 1
ATOM 3183 C CA . VAL A 1 408 ? 18.757 -21.824 -29.374 1.00 98.00 408 VAL A CA 1
ATOM 3184 C C . VAL A 1 408 ? 18.644 -21.871 -27.851 1.00 98.00 408 VAL A C 1
ATOM 3186 O O . VAL A 1 408 ? 17.672 -22.434 -27.356 1.00 98.00 408 VAL A O 1
ATOM 3189 N N . ASN A 1 409 ? 19.600 -21.314 -27.110 1.00 97.75 409 ASN A N 1
ATOM 3190 C CA . ASN A 1 409 ? 19.559 -21.283 -25.655 1.00 97.75 409 ASN A CA 1
ATOM 3191 C C . ASN A 1 409 ? 18.454 -20.341 -25.168 1.00 97.75 409 ASN A C 1
ATOM 3193 O O . ASN A 1 409 ? 17.672 -20.750 -24.313 1.00 97.75 409 ASN A O 1
ATOM 3197 N N . ASP A 1 410 ? 18.300 -19.165 -25.777 1.00 97.62 410 ASP A N 1
ATOM 3198 C CA . ASP A 1 410 ? 17.208 -18.230 -25.467 1.00 97.62 410 ASP A CA 1
ATOM 3199 C C . ASP A 1 410 ? 15.851 -18.823 -25.823 1.00 97.62 410 ASP A C 1
ATOM 3201 O O . ASP A 1 410 ? 14.905 -18.770 -25.039 1.00 97.62 410 ASP A O 1
ATOM 3205 N N . LEU A 1 411 ? 15.763 -19.496 -26.974 1.00 97.50 411 LEU A N 1
ATOM 3206 C CA . LEU A 1 411 ? 14.553 -20.222 -27.357 1.00 97.50 411 LEU A CA 1
ATOM 3207 C C . LEU A 1 411 ? 14.153 -21.274 -26.310 1.00 97.50 411 LEU A C 1
ATOM 3209 O O . LEU A 1 411 ? 12.965 -21.469 -26.052 1.00 97.50 411 LEU A O 1
ATOM 3213 N N . LEU A 1 412 ? 15.122 -21.984 -25.728 1.00 97.31 412 LEU A N 1
ATOM 3214 C CA . LEU A 1 412 ? 14.842 -22.972 -24.688 1.00 97.31 412 LEU A CA 1
ATOM 3215 C C . LEU A 1 412 ? 14.362 -22.314 -23.389 1.00 97.31 412 LEU A C 1
ATOM 3217 O O . LEU A 1 412 ? 13.455 -22.868 -22.772 1.00 97.31 412 LEU A O 1
ATOM 3221 N N . ILE A 1 413 ? 14.901 -21.145 -23.025 1.00 94.75 413 ILE A N 1
ATOM 3222 C CA . ILE A 1 413 ? 14.427 -20.345 -21.884 1.00 94.75 413 ILE A CA 1
ATOM 3223 C C . ILE A 1 413 ? 12.973 -19.910 -22.112 1.00 94.75 413 ILE A C 1
ATOM 3225 O O . ILE A 1 413 ? 12.124 -20.142 -21.256 1.00 94.75 413 ILE A O 1
ATOM 3229 N N . LEU A 1 414 ? 12.651 -19.374 -23.295 1.00 95.00 414 LEU A N 1
ATOM 3230 C CA . LEU A 1 414 ? 11.284 -18.967 -23.641 1.00 95.00 414 LEU A CA 1
ATOM 3231 C C . LEU A 1 414 ? 10.297 -20.141 -23.568 1.00 95.00 414 LEU A C 1
ATOM 3233 O O . LEU A 1 414 ? 9.226 -20.020 -22.981 1.00 95.00 414 LEU A O 1
ATOM 3237 N N . ILE A 1 415 ? 10.651 -21.299 -24.135 1.00 95.38 415 ILE A N 1
ATOM 3238 C CA . ILE A 1 415 ? 9.783 -22.489 -24.113 1.00 95.38 415 ILE A CA 1
ATOM 3239 C C . ILE A 1 415 ? 9.609 -23.042 -22.690 1.00 95.38 415 ILE A C 1
ATOM 3241 O O . ILE A 1 415 ? 8.543 -23.575 -22.377 1.00 95.38 415 ILE A O 1
ATOM 3245 N N . GLU A 1 416 ? 10.629 -22.951 -21.833 1.00 93.50 416 GLU A N 1
ATOM 3246 C CA . GLU A 1 416 ? 10.528 -23.366 -20.427 1.00 93.50 416 GLU A CA 1
ATOM 3247 C C . GLU A 1 416 ? 9.519 -22.509 -19.648 1.00 93.50 416 GLU A C 1
ATOM 3249 O O . GLU A 1 416 ? 8.823 -23.034 -18.776 1.00 93.50 416 GLU A O 1
ATOM 3254 N N . SER A 1 417 ? 9.374 -21.242 -20.034 1.00 90.25 417 SER A N 1
ATOM 3255 C CA . SER A 1 417 ? 8.439 -20.287 -19.438 1.00 90.25 417 SER A CA 1
ATOM 3256 C C . SER A 1 417 ? 7.071 -20.218 -20.140 1.00 90.25 417 SER A C 1
ATOM 3258 O O . SER A 1 417 ? 6.273 -19.350 -19.813 1.00 90.25 417 SER A O 1
ATOM 3260 N N . TRP A 1 418 ? 6.764 -21.114 -21.089 1.00 92.88 418 TRP A N 1
ATOM 3261 C CA . TRP A 1 418 ? 5.539 -21.039 -21.902 1.00 92.88 418 TRP A CA 1
ATOM 3262 C C . TRP A 1 418 ? 4.243 -21.031 -21.074 1.00 92.88 418 TRP A C 1
ATOM 3264 O O . TRP A 1 418 ? 4.017 -21.921 -20.245 1.00 92.88 418 TRP A O 1
ATOM 3274 N N . GLY A 1 419 ? 3.326 -20.119 -21.404 1.00 88.50 419 GLY A N 1
ATOM 3275 C CA . GLY A 1 419 ? 2.036 -19.951 -20.737 1.00 88.50 419 GLY A CA 1
ATOM 3276 C C . GLY A 1 419 ? 1.924 -18.622 -19.995 1.00 88.50 419 GLY A C 1
ATOM 3277 O O . GLY A 1 419 ? 2.615 -17.663 -20.315 1.00 88.50 419 GLY A O 1
ATOM 3278 N N . ASP A 1 420 ? 1.016 -18.561 -19.021 1.00 82.50 420 ASP A N 1
ATOM 3279 C CA . ASP A 1 420 ? 0.762 -17.333 -18.266 1.00 82.50 420 ASP A CA 1
ATOM 3280 C C . ASP A 1 420 ? 2.035 -16.875 -17.550 1.00 82.50 420 ASP A C 1
ATOM 3282 O O . ASP A 1 420 ? 2.610 -17.629 -16.754 1.00 82.50 420 ASP A O 1
ATOM 3286 N N . CYS A 1 421 ? 2.429 -15.626 -17.782 1.00 75.12 421 CYS A N 1
ATOM 3287 C CA . CYS A 1 421 ? 3.484 -15.012 -17.007 1.00 75.12 421 CYS A CA 1
ATOM 3288 C C . CYS A 1 421 ? 2.893 -14.219 -15.844 1.00 75.12 421 CYS A C 1
ATOM 3290 O O . CYS A 1 421 ? 1.951 -13.439 -15.988 1.00 75.12 421 CYS A O 1
ATOM 3292 N N . TRP A 1 422 ? 3.417 -14.474 -14.646 1.00 62.66 422 TRP A N 1
ATOM 3293 C CA . TRP A 1 422 ? 2.958 -13.837 -13.421 1.00 62.66 422 TRP A CA 1
ATOM 3294 C C . TRP A 1 422 ? 4.105 -13.046 -12.789 1.00 62.66 422 TRP A C 1
ATOM 3296 O O . TRP A 1 422 ? 5.207 -13.579 -12.675 1.00 62.66 422 TRP A O 1
ATOM 3306 N N . PRO A 1 423 ? 3.853 -11.836 -12.270 1.00 53.19 423 PRO A N 1
ATOM 3307 C CA . PRO A 1 423 ? 2.558 -11.181 -12.148 1.00 53.19 423 PRO A CA 1
ATOM 3308 C C . PRO A 1 423 ? 2.249 -10.343 -13.388 1.00 53.19 423 PRO A C 1
ATOM 3310 O O . PRO A 1 423 ? 3.153 -9.871 -14.054 1.00 53.19 423 PRO A O 1
ATOM 3313 N N . VAL A 1 424 ? 0.967 -10.059 -13.600 1.00 54.34 424 VAL A N 1
ATOM 3314 C CA . VAL A 1 424 ? 0.451 -9.104 -14.588 1.00 54.34 424 VAL A CA 1
ATOM 3315 C C . VAL A 1 424 ? 0.158 -9.719 -15.974 1.00 54.34 424 VAL A C 1
ATOM 3317 O O . VAL A 1 424 ? 0.941 -9.610 -16.903 1.00 54.34 424 VAL A O 1
ATOM 3320 N N . GLN A 1 425 ? -1.081 -10.203 -16.162 1.00 52.09 425 GLN A N 1
ATOM 3321 C CA . GLN A 1 425 ? -1.787 -9.904 -17.418 1.00 52.09 425 GLN A CA 1
ATOM 3322 C C . GLN A 1 425 ? -1.800 -8.383 -17.512 1.00 52.09 425 GLN A C 1
ATOM 3324 O O . GLN A 1 425 ? -2.547 -7.794 -16.729 1.00 52.09 425 GLN A O 1
ATOM 3329 N N . SER A 1 426 ? -0.921 -7.755 -18.308 1.00 51.38 426 SER A N 1
ATOM 3330 C CA . SER A 1 426 ? -0.767 -6.292 -18.331 1.00 51.38 426 SER A CA 1
ATOM 3331 C C . SER A 1 426 ? -2.147 -5.654 -18.469 1.00 51.38 426 SER A C 1
ATOM 3333 O O . SER A 1 426 ? -2.723 -5.668 -19.556 1.00 51.38 426 SER A O 1
ATOM 3335 N N . PRO A 1 427 ? -2.748 -5.094 -17.397 1.00 54.34 427 PRO A N 1
ATOM 3336 C CA . PRO A 1 427 ? -4.069 -4.496 -17.515 1.00 54.34 427 PRO A CA 1
ATOM 3337 C C . PRO A 1 427 ? -3.972 -3.130 -18.211 1.00 54.34 427 PRO A C 1
ATOM 3339 O O . PRO A 1 427 ? -4.958 -2.388 -18.255 1.00 54.34 427 PRO A O 1
ATOM 3342 N N . TYR A 1 428 ? -2.768 -2.810 -18.697 1.00 58.62 428 TYR A N 1
ATOM 3343 C CA . TYR A 1 428 ? -2.347 -1.625 -19.397 1.00 58.62 428 TYR A CA 1
ATOM 3344 C C . TYR A 1 428 ? -1.865 -2.047 -20.785 1.00 58.62 428 TYR A C 1
ATOM 3346 O O . TYR A 1 428 ? -0.847 -2.722 -20.917 1.00 58.62 428 TYR A O 1
ATOM 3354 N N . ASN A 1 429 ? -2.616 -1.680 -21.818 1.00 55.81 429 ASN A N 1
ATOM 3355 C CA . ASN A 1 429 ? -2.237 -1.951 -23.201 1.00 55.81 429 ASN A CA 1
ATOM 3356 C C . ASN A 1 429 ? -1.625 -0.664 -23.769 1.00 55.81 429 ASN A C 1
ATOM 3358 O O . ASN A 1 429 ? -2.291 0.107 -24.460 1.00 55.81 429 ASN A O 1
ATOM 3362 N N . SER A 1 430 ? -0.394 -0.349 -23.360 1.00 51.25 430 SER A N 1
ATOM 3363 C CA . SER A 1 430 ? 0.398 0.724 -23.967 1.00 51.25 430 SER A CA 1
ATOM 3364 C C . SER A 1 430 ? 1.083 0.149 -25.219 1.00 51.25 430 SER A C 1
ATOM 3366 O O . SER A 1 430 ? 1.776 -0.861 -25.126 1.00 51.25 430 SER A O 1
ATOM 3368 N N . PRO A 1 431 ? 0.925 0.749 -26.415 1.00 42.69 431 PRO A N 1
ATOM 3369 C CA . PRO A 1 431 ? 1.544 0.233 -27.643 1.00 42.69 431 PRO A CA 1
ATOM 3370 C C . PRO A 1 431 ? 3.083 0.266 -27.695 1.00 42.69 431 PRO A C 1
ATOM 3372 O O . PRO A 1 431 ? 3.646 0.057 -28.770 1.00 42.69 431 PRO A O 1
ATOM 3375 N N . SER A 1 432 ? 3.775 0.591 -26.606 1.00 43.62 432 SER A N 1
ATOM 3376 C CA . SER A 1 432 ? 5.203 0.896 -26.646 1.00 43.62 432 SER A CA 1
ATOM 3377 C C . SER A 1 432 ? 5.778 1.043 -25.243 1.00 43.62 432 SER A C 1
ATOM 3379 O O . SER A 1 432 ? 5.690 2.114 -24.647 1.00 43.62 432 SER A O 1
ATOM 3381 N N . TYR A 1 433 ? 6.418 -0.015 -24.762 1.00 37.03 433 TYR A N 1
ATOM 3382 C CA . TYR A 1 433 ? 7.484 0.102 -23.778 1.00 37.03 433 TYR A CA 1
ATOM 3383 C C . TYR A 1 433 ? 8.662 -0.744 -24.263 1.00 37.03 433 TYR A C 1
ATOM 3385 O O . TYR A 1 433 ? 8.572 -1.970 -24.245 1.00 37.03 433 TYR A O 1
ATOM 3393 N N . ARG A 1 434 ? 9.688 -0.065 -24.790 1.00 43.16 434 ARG A N 1
ATOM 3394 C CA . ARG A 1 434 ? 11.116 -0.421 -24.804 1.00 43.16 434 ARG A CA 1
ATOM 3395 C C . ARG A 1 434 ? 11.917 0.851 -25.028 1.00 43.16 434 ARG A C 1
ATOM 3397 O O . ARG A 1 434 ? 11.638 1.520 -26.052 1.00 43.16 434 ARG A O 1
#

Radius of gyration: 24.13 Å; chains: 1; bounding box: 56×49×66 Å

pLDDT: mean 88.36, std 11.73, range [29.06, 98.44]

Secondary structure (DSSP, 8-state):
-----PEE--TT---TTS-EEEEEESS-TT--HHHHSTT--S--TT--EEEEEEEEPPSSGGGB--EEEEEETTEEEEEEETTT-BPP-GGGT--TTT--BPPPTTSEEEBSSPEE----STTT-EEEEE-SS--TT---EE-EEEEEEEEB-TTSSBPSS--------TT---TTTT--S--SSTT-----HHHHHHHHHHH-S-SSS-EEEEEEEPPPS--HHHHHHHHHHHHHHHHHHHHHHT---EEEEEEE----PPTT---HHHHHHHHHHHHHHHHHHHHH-TTEEEEEHHHHTTT---BSGGGHHHHHHTTGGGEEETTEEE-HHHHHTTB-B-TTSSSBSSHHHHHHHHHHHHHHHHHHH-TT-SSSSSEESHHHHHHHHHTTTS-STT-TT-SSS-SHHHHHHHHHT-EE-SS---SB--S---

Foldseek 3Di:
DAFQDKDFQELPDDPVPPQFDDKDALDPDPDCCCDQFQVHHPFAQPWFKWKKWKWAAAQDLLQADQKKWKDQVPRTFGMFGQQAQWADFLLVVDDQPPGGGGDDHRAMTIGSDITTQNPGGSRRRMMTIGDPDRRHRVRHITGGPDMFMFTADPVRAGDDDDGDDDDDDPQLALVQALPLDDDPDSPHPHDHLVRVLRVCRSRDRDLADAEEAENDGAQDLDALVVLLVSVVSNVVSVVVSNVSSNRDHYAYEAEQAAQFDDPPDPDSVSSVNSSVSNQVSQVVCVVVDPRYDYDYLCVLQVNDQQQAQVCLVSCVVQQLCFKAGRNDTHGCCVVARSGQAPPRRGHRNDVSSVVVSVLSVVVRVCCVQPLLPLPVQQFLDVVSVVVLVVQAQADDSSPSVNPGGRDVVSVVVSVVVHTGGPDDSPSIDGVDDD